Protein AF-A0A357CCL5-F1 (afdb_monomer)

Structure (mmCIF, N/CA/C/O backbone):
data_AF-A0A357CCL5-F1
#
_entry.id   AF-A0A357CCL5-F1
#
loop_
_atom_site.group_PDB
_atom_site.id
_atom_site.type_symbol
_atom_site.label_atom_id
_atom_site.label_alt_id
_atom_site.label_comp_id
_atom_site.label_asym_id
_atom_site.label_entity_id
_atom_site.label_seq_id
_atom_site.pdbx_PDB_ins_code
_atom_site.Cartn_x
_atom_site.Cartn_y
_atom_site.Cartn_z
_atom_site.occupancy
_atom_site.B_iso_or_equiv
_atom_site.auth_seq_id
_atom_site.auth_comp_id
_atom_site.auth_asym_id
_atom_site.auth_atom_id
_atom_site.pdbx_PDB_model_num
ATOM 1 N N . MET A 1 1 ? 14.378 4.024 22.722 1.00 81.19 1 MET A N 1
ATOM 2 C CA . MET A 1 1 ? 13.312 3.263 22.035 1.00 81.19 1 MET A CA 1
ATOM 3 C C . MET A 1 1 ? 13.095 3.840 20.636 1.00 81.19 1 MET A C 1
ATOM 5 O O . MET A 1 1 ? 11.981 4.202 20.284 1.00 81.19 1 MET A O 1
ATOM 9 N N . LYS A 1 2 ? 14.186 3.966 19.875 1.00 92.38 2 LYS A N 1
ATOM 10 C CA . LYS A 1 2 ? 14.180 4.377 18.473 1.00 92.38 2 LYS A CA 1
ATOM 11 C C . LYS A 1 2 ? 14.764 3.232 17.658 1.00 92.38 2 LYS A C 1
ATOM 13 O O . LYS A 1 2 ? 15.568 2.465 18.205 1.00 92.38 2 LYS A O 1
ATOM 18 N N . TRP A 1 3 ? 14.379 3.139 16.394 1.00 96.81 3 TRP A N 1
ATOM 19 C CA . TRP A 1 3 ? 15.048 2.249 15.458 1.00 96.81 3 TRP A CA 1
ATOM 20 C C . TRP A 1 3 ? 16.512 2.668 15.233 1.00 96.81 3 TRP A C 1
ATOM 22 O O . TRP A 1 3 ? 16.935 3.747 15.652 1.00 96.81 3 TRP A O 1
ATOM 32 N N . GLN A 1 4 ? 17.296 1.814 14.583 1.00 96.56 4 GLN A N 1
ATOM 33 C CA . GLN A 1 4 ? 18.710 2.045 14.274 1.00 96.56 4 GLN A CA 1
ATOM 34 C C . GLN A 1 4 ? 18.916 2.105 12.756 1.00 96.56 4 GLN A C 1
ATOM 36 O O . GLN A 1 4 ? 19.396 1.152 12.137 1.00 96.56 4 GLN A O 1
ATOM 41 N N . LEU A 1 5 ? 18.540 3.229 12.138 1.00 96.75 5 LEU A N 1
ATOM 42 C CA . LEU A 1 5 ? 18.686 3.435 10.687 1.00 96.75 5 LEU A CA 1
ATOM 43 C C . LEU A 1 5 ? 20.150 3.489 10.230 1.00 96.75 5 LEU A C 1
ATOM 45 O O . LEU A 1 5 ? 20.427 3.411 9.033 1.00 96.75 5 LEU A O 1
ATOM 49 N N . GLU A 1 6 ? 21.098 3.548 11.167 1.00 95.62 6 GLU A N 1
ATOM 50 C CA . GLU A 1 6 ? 22.531 3.402 10.918 1.00 95.62 6 GLU A CA 1
ATOM 51 C C . GLU A 1 6 ? 22.876 2.052 10.266 1.00 95.62 6 GLU A C 1
ATOM 53 O O . GLU A 1 6 ? 23.903 1.932 9.596 1.00 95.62 6 GLU A O 1
ATOM 58 N N . GLN A 1 7 ? 21.994 1.052 10.400 1.00 94.38 7 GLN A N 1
ATOM 59 C CA . GLN A 1 7 ? 22.101 -0.227 9.696 1.00 94.38 7 GLN A CA 1
ATOM 60 C C . GLN A 1 7 ? 21.894 -0.088 8.171 1.00 94.38 7 GLN A C 1
ATOM 62 O O . GLN A 1 7 ? 22.372 -0.937 7.418 1.00 94.38 7 GLN A O 1
ATOM 67 N N . LEU A 1 8 ? 21.235 0.981 7.694 1.00 95.00 8 LEU A N 1
ATOM 68 C CA . LEU A 1 8 ? 21.168 1.333 6.267 1.00 95.00 8 LEU A CA 1
ATOM 69 C C . LEU A 1 8 ? 22.352 2.209 5.853 1.00 95.00 8 LEU A C 1
ATOM 71 O O . LEU A 1 8 ? 23.031 1.891 4.879 1.00 95.00 8 LEU A O 1
ATOM 75 N N . TYR A 1 9 ? 22.628 3.287 6.586 1.00 97.19 9 TYR A N 1
ATOM 76 C CA . TYR A 1 9 ? 23.809 4.122 6.366 1.00 97.19 9 TYR A CA 1
ATOM 77 C C . TYR A 1 9 ? 24.374 4.588 7.697 1.00 97.19 9 TYR A C 1
ATOM 79 O O . TYR A 1 9 ? 23.695 5.273 8.453 1.00 97.19 9 TYR A O 1
ATOM 87 N N . ALA A 1 10 ? 25.652 4.296 7.945 1.00 96.94 10 ALA A N 1
ATOM 88 C CA . ALA A 1 10 ? 26.319 4.660 9.196 1.00 96.94 10 ALA A CA 1
ATOM 89 C C . ALA A 1 10 ? 26.365 6.180 9.457 1.00 96.94 10 ALA A C 1
ATOM 91 O O . ALA A 1 10 ? 26.599 6.604 10.585 1.00 96.94 10 ALA A O 1
ATOM 92 N N . SER A 1 11 ? 26.196 7.004 8.417 1.00 97.75 11 SER A N 1
ATOM 93 C CA . SER A 1 11 ? 26.106 8.462 8.514 1.00 97.75 11 SER A CA 1
ATOM 94 C C . SER A 1 11 ? 25.487 9.063 7.253 1.00 97.75 11 SER A C 1
ATOM 96 O O . SER A 1 11 ? 25.498 8.438 6.190 1.00 97.75 11 SER A O 1
ATOM 98 N N . ASP A 1 12 ? 25.064 10.323 7.337 1.00 98.19 12 ASP A N 1
ATOM 99 C CA . ASP A 1 12 ? 24.604 11.093 6.177 1.00 98.19 12 ASP A CA 1
ATOM 100 C C . ASP A 1 12 ? 25.699 11.266 5.111 1.00 98.19 12 ASP A C 1
ATOM 102 O O . ASP A 1 12 ? 25.398 11.328 3.925 1.00 98.19 12 A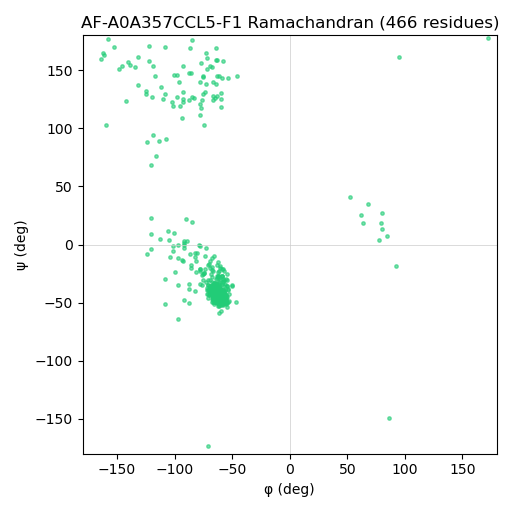SP A O 1
ATOM 106 N N . ASN A 1 13 ? 26.982 11.248 5.495 1.00 98.31 13 ASN A N 1
ATOM 107 C CA . ASN A 1 13 ? 28.089 11.249 4.532 1.00 98.31 13 ASN A CA 1
ATOM 108 C C . ASN A 1 13 ? 28.144 9.947 3.716 1.00 98.31 13 ASN A C 1
ATOM 110 O O . ASN A 1 13 ? 28.457 9.975 2.528 1.00 98.31 13 ASN A O 1
ATOM 114 N N . ALA A 1 14 ? 27.837 8.803 4.340 1.00 98.38 14 ALA A N 1
ATOM 115 C CA . ALA A 1 14 ? 27.745 7.528 3.627 1.00 98.38 14 ALA A CA 1
ATOM 116 C C . ALA A 1 14 ? 26.536 7.513 2.680 1.00 98.38 14 ALA A C 1
ATOM 118 O O . ALA A 1 14 ? 26.639 7.017 1.559 1.00 98.38 14 ALA A O 1
ATOM 119 N N . TRP A 1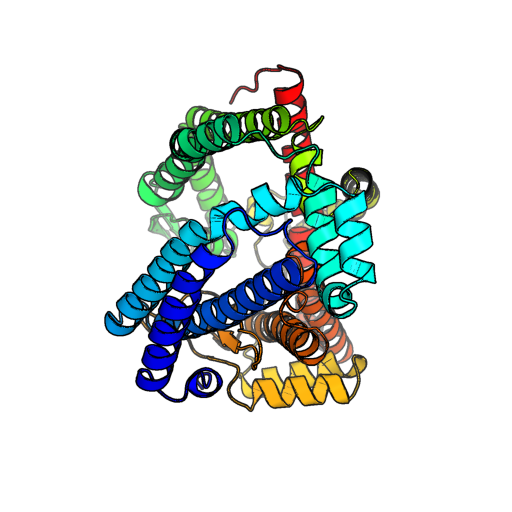 15 ? 25.420 8.110 3.108 1.00 98.56 15 TRP A N 1
ATOM 120 C CA . TRP A 1 15 ? 24.255 8.324 2.253 1.00 98.56 15 TRP A CA 1
ATOM 121 C C . TRP A 1 15 ? 24.585 9.225 1.052 1.00 98.56 15 TRP A C 1
ATOM 123 O O . TRP A 1 15 ? 24.255 8.881 -0.079 1.00 98.56 15 TRP A O 1
ATOM 133 N N . GLU A 1 16 ? 25.297 10.334 1.269 1.00 98.62 16 GLU A N 1
ATOM 134 C CA . GLU A 1 16 ? 25.680 11.297 0.226 1.00 98.62 16 GLU A CA 1
ATOM 135 C C . GLU A 1 16 ? 26.608 10.670 -0.828 1.00 98.62 16 GLU A C 1
ATOM 137 O O . GLU A 1 16 ? 26.476 10.923 -2.031 1.00 98.62 16 GLU A O 1
ATOM 142 N N . ALA A 1 17 ? 27.525 9.806 -0.382 1.00 98.50 17 ALA A N 1
ATOM 143 C CA . ALA A 1 17 ? 28.398 9.044 -1.264 1.00 98.50 17 ALA A CA 1
ATOM 144 C C . ALA A 1 17 ? 27.601 8.079 -2.160 1.00 98.50 17 ALA A C 1
ATOM 146 O O . ALA A 1 17 ? 27.825 8.047 -3.371 1.00 98.50 17 ALA A O 1
ATOM 147 N N . GLU A 1 18 ? 26.641 7.334 -1.598 1.00 98.38 18 GLU A N 1
ATOM 148 C CA . GLU A 1 18 ? 25.781 6.442 -2.387 1.00 98.38 18 GLU A CA 1
ATOM 149 C C . GLU A 1 18 ? 24.862 7.235 -3.328 1.00 98.38 18 GLU A C 1
ATOM 151 O O . GLU A 1 18 ? 24.752 6.887 -4.500 1.00 98.38 18 GLU A O 1
ATOM 156 N N . PHE A 1 19 ? 24.264 8.337 -2.863 1.00 98.69 19 PHE A N 1
ATOM 157 C CA . PHE A 1 19 ? 23.451 9.236 -3.688 1.00 98.69 19 PHE A CA 1
ATOM 158 C C . PHE A 1 19 ? 24.214 9.681 -4.945 1.00 98.69 19 PHE A C 1
ATOM 160 O O . PHE A 1 19 ? 23.706 9.576 -6.065 1.00 98.69 19 PHE A O 1
ATOM 167 N N . SER A 1 20 ? 25.460 10.129 -4.767 1.00 98.44 20 SER A N 1
ATOM 168 C CA . SER A 1 20 ? 26.322 10.572 -5.867 1.00 98.44 20 SER A CA 1
ATOM 169 C C . SER A 1 20 ? 26.676 9.419 -6.811 1.00 98.44 20 SER A C 1
ATOM 171 O O . SER A 1 20 ? 26.553 9.559 -8.028 1.00 98.44 20 SER A O 1
ATOM 173 N N . ALA A 1 21 ? 27.031 8.251 -6.267 1.00 98.19 21 ALA A N 1
ATOM 174 C CA . ALA A 1 21 ? 27.351 7.067 -7.062 1.00 98.19 21 ALA A CA 1
ATOM 175 C C . ALA A 1 21 ? 26.156 6.585 -7.903 1.00 98.19 21 ALA A C 1
ATOM 177 O O . ALA A 1 21 ? 26.304 6.263 -9.082 1.00 98.19 21 ALA A O 1
ATOM 178 N N . VAL A 1 22 ? 24.953 6.574 -7.327 1.00 97.94 22 VAL A N 1
ATOM 179 C CA . VAL A 1 22 ? 23.723 6.182 -8.028 1.00 97.94 22 VAL A CA 1
ATOM 180 C C . VAL A 1 22 ? 23.393 7.156 -9.150 1.00 97.94 22 VAL A C 1
ATOM 182 O O . VAL A 1 22 ? 22.998 6.727 -10.234 1.00 97.94 22 VAL A O 1
ATOM 185 N N . LYS A 1 23 ? 23.617 8.456 -8.938 1.00 97.69 23 LYS A N 1
ATOM 186 C CA . LYS A 1 23 ? 23.469 9.462 -9.992 1.00 97.69 23 LYS A CA 1
ATOM 187 C C . LYS A 1 23 ? 24.396 9.192 -11.179 1.00 97.69 23 LYS A C 1
ATOM 189 O O . LYS A 1 23 ? 23.950 9.197 -12.327 1.00 97.69 23 LYS A O 1
ATOM 194 N N . GLU A 1 24 ? 25.663 8.882 -10.920 1.00 97.12 24 GLU A N 1
ATOM 195 C CA . GLU A 1 24 ? 26.618 8.507 -11.969 1.00 97.12 24 GLU A CA 1
ATOM 196 C C . GLU A 1 24 ? 26.232 7.198 -12.675 1.00 97.12 24 GLU A C 1
ATOM 198 O O . GLU A 1 24 ? 26.360 7.082 -13.897 1.00 97.12 24 GLU A O 1
ATOM 203 N N . MET A 1 25 ? 25.716 6.211 -11.933 1.00 96.56 25 MET A N 1
ATOM 204 C CA . MET A 1 25 ? 25.176 4.978 -12.513 1.00 96.56 25 MET A CA 1
ATOM 205 C C . MET A 1 25 ? 23.987 5.261 -13.437 1.00 96.56 25 MET A C 1
ATOM 207 O O . MET A 1 25 ? 23.950 4.731 -14.547 1.00 96.56 25 MET A O 1
ATOM 211 N N . GLY A 1 26 ? 23.066 6.135 -13.023 1.00 94.81 26 GLY A N 1
ATOM 212 C CA . GLY A 1 26 ? 21.937 6.590 -13.834 1.00 94.81 26 GLY A CA 1
ATOM 213 C C . GLY A 1 26 ? 22.376 7.182 -15.171 1.00 94.81 26 GLY A C 1
ATOM 214 O O . GLY A 1 26 ? 21.862 6.799 -16.220 1.00 94.81 26 GLY A O 1
ATOM 215 N N . ALA A 1 27 ? 23.416 8.021 -15.173 1.00 94.75 27 ALA A N 1
ATOM 216 C CA . ALA A 1 27 ? 23.969 8.587 -16.406 1.00 94.75 27 ALA A CA 1
ATOM 217 C C . ALA A 1 27 ? 24.513 7.516 -17.376 1.00 94.75 27 ALA A C 1
ATOM 219 O O . ALA A 1 27 ? 24.487 7.696 -18.596 1.00 94.75 27 ALA A O 1
ATOM 220 N N . ARG A 1 28 ? 24.977 6.366 -16.865 1.00 95.62 28 ARG A N 1
ATOM 221 C CA . ARG A 1 28 ? 25.447 5.248 -17.703 1.00 95.62 28 ARG A CA 1
ATOM 222 C C . ARG A 1 28 ? 24.314 4.533 -18.432 1.00 95.62 28 ARG A C 1
ATOM 224 O O . ARG A 1 28 ? 24.611 3.854 -19.414 1.00 95.62 28 ARG A O 1
ATOM 231 N N . MET A 1 29 ? 23.056 4.696 -18.012 1.00 93.19 29 MET A N 1
ATOM 232 C CA . MET A 1 29 ? 21.913 4.080 -18.692 1.00 93.19 29 MET A CA 1
ATOM 233 C C . MET A 1 29 ? 21.825 4.526 -20.152 1.00 93.19 29 MET A C 1
ATOM 235 O O . MET A 1 29 ? 21.522 3.702 -21.001 1.00 93.19 29 MET A O 1
ATOM 239 N N . ALA A 1 30 ? 22.193 5.765 -20.492 1.00 93.06 30 ALA A N 1
ATOM 240 C CA . ALA A 1 30 ? 22.163 6.252 -21.876 1.00 93.06 30 ALA A CA 1
ATOM 241 C C . ALA A 1 30 ? 23.002 5.402 -22.859 1.00 93.06 30 ALA A C 1
ATOM 243 O O . ALA A 1 30 ? 22.730 5.389 -24.055 1.00 93.06 30 ALA A O 1
ATOM 244 N N . LYS A 1 31 ? 24.001 4.646 -22.374 1.00 95.19 31 LYS A N 1
ATOM 245 C CA . LYS A 1 31 ? 24.875 3.804 -23.213 1.00 95.19 31 LYS A CA 1
ATOM 246 C C . LYS A 1 31 ? 24.183 2.576 -23.815 1.00 95.19 31 LYS A C 1
ATOM 248 O O . LYS A 1 31 ? 24.751 1.983 -24.733 1.00 95.19 31 LYS A O 1
ATOM 253 N N . PHE A 1 32 ? 23.026 2.179 -23.283 1.00 96.94 32 PHE A N 1
ATOM 254 C CA . PHE A 1 32 ? 22.261 1.016 -23.748 1.00 96.94 32 PHE A CA 1
ATOM 255 C C . PHE A 1 32 ? 21.069 1.394 -24.640 1.00 96.94 32 PHE A C 1
ATOM 257 O O . PHE A 1 32 ? 20.440 0.506 -25.209 1.00 96.94 32 PHE A O 1
ATOM 264 N N . GLN A 1 33 ? 20.784 2.691 -24.800 1.00 95.62 33 GLN A N 1
ATOM 265 C CA . GLN A 1 33 ? 19.669 3.168 -25.613 1.00 95.62 33 GLN A CA 1
ATOM 266 C C . GLN A 1 33 ? 19.869 2.822 -27.090 1.00 95.62 33 GLN A C 1
ATOM 268 O O . GLN A 1 33 ? 20.900 3.142 -27.679 1.00 95.62 33 GLN A O 1
ATOM 273 N N . GLY A 1 34 ? 18.873 2.167 -27.679 1.00 96.81 34 GLY A N 1
ATOM 274 C CA . GLY A 1 34 ? 18.868 1.635 -29.038 1.00 96.81 34 GLY A CA 1
ATOM 275 C C . GLY A 1 34 ? 19.644 0.329 -29.204 1.00 96.81 34 GLY A C 1
ATOM 276 O O . GLY A 1 34 ? 19.777 -0.147 -30.329 1.00 96.81 34 GLY A O 1
ATOM 277 N N . ARG A 1 35 ? 20.184 -0.241 -28.118 1.00 97.75 35 ARG A N 1
ATOM 278 C CA . ARG A 1 35 ? 21.186 -1.320 -28.177 1.00 97.75 35 ARG A CA 1
ATOM 279 C C . ARG A 1 35 ? 20.754 -2.610 -27.488 1.00 97.75 35 ARG A C 1
ATOM 281 O O . ARG A 1 35 ? 21.467 -3.607 -27.572 1.00 97.75 35 ARG A O 1
ATOM 288 N N . LEU A 1 36 ? 19.582 -2.633 -26.846 1.00 97.44 36 LEU A N 1
ATOM 289 C CA . LEU A 1 36 ? 19.110 -3.810 -26.103 1.00 97.44 36 LEU A CA 1
ATOM 290 C C . LEU A 1 36 ? 18.989 -5.075 -26.968 1.00 97.44 36 LEU A C 1
ATOM 292 O O . LEU A 1 36 ? 19.135 -6.176 -26.451 1.00 97.44 36 LEU A O 1
ATOM 296 N N . ALA A 1 37 ? 18.757 -4.930 -28.274 1.00 97.12 37 ALA A N 1
ATOM 297 C CA . ALA A 1 37 ? 18.644 -6.044 -29.216 1.00 97.12 37 ALA A CA 1
ATOM 298 C C . ALA A 1 37 ? 19.974 -6.443 -29.894 1.00 97.12 37 ALA A C 1
ATOM 300 O O . ALA A 1 37 ? 19.972 -7.367 -30.707 1.00 97.12 37 ALA A O 1
ATOM 301 N N . GLU A 1 38 ? 21.097 -5.768 -29.608 1.00 97.00 38 GLU A N 1
ATOM 302 C CA . GLU A 1 38 ? 22.382 -6.027 -30.283 1.00 97.00 38 GLU A CA 1
ATOM 303 C C . GLU A 1 38 ? 22.950 -7.415 -29.960 1.00 97.00 38 GLU A C 1
ATOM 305 O O . GLU A 1 38 ? 23.450 -8.104 -30.848 1.00 97.00 38 GLU A O 1
ATOM 310 N N . SER A 1 39 ? 22.902 -7.824 -28.689 1.00 98.06 39 SER A N 1
ATOM 311 C CA . SER A 1 39 ? 23.433 -9.107 -28.215 1.00 98.06 39 SER A CA 1
ATOM 312 C C . SER A 1 39 ? 22.890 -9.472 -26.832 1.00 98.06 39 SER A C 1
ATOM 314 O O . SER A 1 39 ? 22.482 -8.592 -26.068 1.00 98.06 39 SER A O 1
ATOM 316 N N . ALA A 1 40 ? 22.961 -10.761 -26.482 1.00 98.06 40 ALA A N 1
ATOM 317 C CA . ALA A 1 40 ? 22.575 -11.258 -25.163 1.00 98.06 40 ALA A CA 1
ATOM 318 C C . ALA A 1 40 ? 23.376 -10.594 -24.025 1.00 98.06 40 ALA A C 1
ATOM 320 O O . ALA A 1 40 ? 22.799 -10.217 -23.007 1.00 98.06 40 ALA A O 1
ATOM 321 N N . ASP A 1 41 ? 24.682 -10.376 -24.226 1.00 98.31 41 ASP A N 1
ATOM 322 C CA . ASP A 1 41 ? 25.560 -9.703 -23.257 1.00 98.31 41 ASP A CA 1
ATOM 323 C C . ASP A 1 41 ? 25.158 -8.236 -23.035 1.00 98.31 41 ASP A C 1
ATOM 325 O O . ASP A 1 41 ? 25.024 -7.792 -21.896 1.00 98.31 41 ASP A O 1
ATOM 329 N N . THR A 1 42 ? 24.883 -7.486 -24.109 1.00 98.19 42 THR A N 1
ATOM 330 C CA . THR A 1 42 ? 24.445 -6.083 -23.986 1.00 98.19 42 THR A CA 1
ATOM 331 C C . THR A 1 42 ? 23.115 -5.980 -23.240 1.00 98.19 42 THR A C 1
ATOM 333 O O . THR A 1 42 ? 22.965 -5.128 -22.361 1.00 98.19 42 THR A O 1
ATOM 336 N N . PHE A 1 43 ? 22.171 -6.875 -23.540 1.00 98.25 43 PHE A N 1
ATOM 337 C CA . PHE A 1 43 ? 20.891 -6.938 -22.842 1.00 98.25 43 PHE A CA 1
ATOM 338 C C . PHE A 1 43 ? 21.062 -7.294 -21.358 1.00 98.25 43 PHE A C 1
ATOM 340 O O . PHE A 1 43 ? 20.520 -6.611 -20.489 1.00 98.25 43 PHE A O 1
ATOM 347 N N . TYR A 1 44 ? 21.880 -8.303 -21.051 1.00 98.50 44 TYR A N 1
ATOM 348 C CA . TYR A 1 44 ? 22.194 -8.703 -19.680 1.00 98.50 44 TYR A CA 1
ATOM 349 C C . TYR A 1 44 ? 22.832 -7.569 -18.872 1.00 98.50 44 TYR A C 1
ATOM 351 O O . TYR A 1 44 ? 22.388 -7.276 -17.762 1.00 98.50 44 TYR A O 1
ATOM 359 N N . GLN A 1 45 ? 23.823 -6.873 -19.433 1.00 98.31 45 GLN A N 1
ATOM 360 C CA . GLN A 1 45 ? 24.468 -5.742 -18.765 1.00 98.31 45 GLN A CA 1
ATOM 361 C C . GLN A 1 45 ? 23.491 -4.591 -18.482 1.00 98.31 45 GLN A C 1
ATOM 363 O O . GLN A 1 45 ? 23.599 -3.950 -17.433 1.00 98.31 45 GLN A O 1
ATOM 368 N N . ALA A 1 46 ? 22.523 -4.348 -19.372 1.00 97.94 46 ALA A N 1
ATOM 369 C CA . ALA A 1 46 ? 21.467 -3.366 -19.139 1.00 97.94 46 ALA A CA 1
ATOM 370 C C . ALA A 1 46 ? 20.554 -3.776 -17.969 1.00 97.94 46 ALA A C 1
ATOM 372 O O . ALA A 1 46 ? 20.272 -2.943 -17.105 1.00 97.94 46 ALA A O 1
ATOM 373 N N . MET A 1 47 ? 20.144 -5.051 -17.901 1.00 97.88 47 MET A N 1
ATOM 374 C CA . MET A 1 47 ? 19.316 -5.576 -16.803 1.00 97.88 47 MET A CA 1
ATOM 375 C C . MET A 1 47 ? 20.042 -5.497 -15.459 1.00 97.88 47 MET A C 1
ATOM 377 O O . MET A 1 47 ? 19.482 -4.983 -14.495 1.00 97.88 47 MET A O 1
ATOM 381 N N . VAL A 1 48 ? 21.315 -5.897 -15.406 1.00 98.12 48 VAL A N 1
ATOM 382 C CA . VAL A 1 48 ? 22.138 -5.803 -14.188 1.00 98.12 48 VAL A CA 1
ATOM 383 C C . VAL A 1 48 ? 22.297 -4.354 -13.727 1.00 98.12 48 VAL A C 1
ATOM 385 O O . VAL A 1 48 ? 22.181 -4.065 -12.534 1.00 98.12 48 VAL A O 1
ATOM 388 N N . LEU A 1 49 ? 22.553 -3.420 -14.652 1.00 98.00 49 LEU A N 1
ATOM 389 C CA . LEU A 1 49 ? 22.672 -2.005 -14.299 1.00 98.00 49 LEU A CA 1
ATOM 390 C C . LEU A 1 49 ? 21.344 -1.457 -13.761 1.00 98.00 49 LEU A C 1
ATOM 392 O O . LEU A 1 49 ? 21.347 -0.768 -12.743 1.00 98.00 49 LEU A O 1
ATOM 396 N N . GLN A 1 50 ? 20.225 -1.768 -14.420 1.00 97.19 50 GLN A N 1
ATOM 397 C CA . GLN A 1 50 ? 18.899 -1.337 -13.983 1.00 97.19 50 GLN A CA 1
ATOM 398 C C . GLN A 1 50 ? 18.559 -1.881 -12.591 1.00 97.19 50 GLN A C 1
ATOM 400 O O . GLN A 1 50 ? 18.089 -1.127 -11.739 1.00 97.19 50 GLN A O 1
ATOM 405 N N . ASP A 1 51 ? 18.816 -3.166 -12.355 1.00 97.62 51 ASP A N 1
ATOM 406 C CA . ASP A 1 51 ? 18.567 -3.841 -11.083 1.00 97.62 51 ASP A CA 1
ATOM 407 C C . ASP A 1 51 ? 19.392 -3.209 -9.949 1.00 97.62 51 ASP A C 1
ATOM 409 O O . ASP A 1 51 ? 18.846 -2.802 -8.924 1.00 97.62 51 ASP A O 1
ATOM 413 N N . SER A 1 52 ? 20.689 -2.980 -10.188 1.00 97.75 52 SER A N 1
ATOM 414 C CA . SER A 1 52 ? 21.586 -2.343 -9.216 1.00 97.75 52 SER A CA 1
ATOM 415 C C . SER A 1 52 ? 21.218 -0.884 -8.916 1.00 97.75 52 SER A C 1
ATOM 417 O O . SER A 1 52 ? 21.303 -0.443 -7.770 1.00 97.75 52 SER A O 1
ATOM 419 N N . ILE A 1 53 ? 20.789 -0.122 -9.926 1.00 97.81 53 ILE A N 1
ATOM 420 C CA . ILE A 1 53 ? 20.302 1.249 -9.737 1.00 97.81 53 ILE A CA 1
ATOM 421 C C . ILE A 1 53 ? 19.041 1.254 -8.872 1.00 97.81 53 ILE A C 1
ATOM 423 O O . ILE A 1 53 ? 18.953 2.052 -7.940 1.00 97.81 53 ILE A O 1
ATOM 427 N N . ARG A 1 54 ? 18.076 0.371 -9.161 1.00 96.69 54 ARG A N 1
ATOM 428 C CA . ARG A 1 54 ? 16.820 0.271 -8.403 1.00 96.69 54 ARG A CA 1
ATOM 429 C C . ARG A 1 54 ? 17.073 -0.091 -6.940 1.00 96.69 54 ARG A C 1
ATOM 431 O O . ARG A 1 54 ? 16.513 0.572 -6.070 1.00 96.69 54 ARG A O 1
ATOM 438 N N . GLU A 1 55 ? 17.960 -1.051 -6.685 1.00 97.50 55 GLU A N 1
ATOM 439 C CA . GLU A 1 55 ? 18.366 -1.455 -5.332 1.00 97.50 55 GLU A CA 1
ATOM 440 C C . GLU A 1 55 ? 18.869 -0.255 -4.524 1.00 97.50 55 GLU A C 1
ATOM 442 O O . GLU A 1 55 ? 18.370 0.066 -3.441 1.00 97.50 55 GLU A O 1
ATOM 447 N N . LYS A 1 56 ? 19.841 0.463 -5.085 1.00 97.81 56 LYS A N 1
ATOM 448 C CA . LYS A 1 56 ? 20.495 1.571 -4.392 1.00 97.81 56 LYS A CA 1
ATOM 449 C C . LYS A 1 56 ? 19.587 2.789 -4.258 1.00 97.81 56 LYS A C 1
ATOM 451 O O . LYS A 1 56 ? 19.596 3.432 -3.211 1.00 97.81 56 LYS A O 1
ATOM 456 N N . LEU A 1 57 ? 18.768 3.087 -5.270 1.00 96.81 57 LEU A N 1
ATOM 457 C CA . LEU A 1 57 ? 17.760 4.148 -5.195 1.00 96.81 57 LEU A CA 1
ATOM 458 C C . LEU A 1 57 ? 16.756 3.898 -4.072 1.00 96.81 57 LEU A C 1
ATOM 460 O O . LEU A 1 57 ? 16.484 4.811 -3.290 1.00 96.81 57 LEU A O 1
ATOM 464 N N . ALA A 1 58 ? 16.235 2.671 -3.969 1.00 96.44 58 ALA A N 1
ATOM 465 C CA . ALA A 1 58 ? 15.305 2.303 -2.909 1.00 96.44 58 ALA A CA 1
ATOM 466 C C . ALA A 1 58 ? 15.936 2.520 -1.528 1.00 96.44 58 ALA A C 1
ATOM 468 O O . ALA A 1 58 ? 15.298 3.086 -0.639 1.00 96.44 58 ALA A O 1
ATOM 469 N N . ARG A 1 59 ? 17.212 2.154 -1.357 1.00 97.44 59 ARG A N 1
ATOM 470 C CA . ARG A 1 59 ? 17.959 2.349 -0.107 1.00 97.44 59 ARG A CA 1
ATOM 471 C C . ARG A 1 59 ? 18.197 3.823 0.229 1.00 97.44 59 ARG A C 1
ATOM 473 O O . ARG A 1 59 ? 17.913 4.234 1.356 1.00 97.44 59 ARG A O 1
ATOM 480 N N . VAL A 1 60 ? 18.651 4.622 -0.741 1.00 98.25 60 VAL A N 1
ATOM 481 C CA . VAL A 1 60 ? 18.847 6.078 -0.605 1.00 98.25 60 VAL A CA 1
ATOM 482 C C . VAL A 1 60 ? 17.544 6.752 -0.174 1.00 98.25 60 VAL A C 1
ATOM 484 O O . VAL A 1 60 ? 17.533 7.524 0.787 1.00 98.25 60 VAL A O 1
ATOM 487 N N . PHE A 1 61 ? 16.431 6.434 -0.835 1.00 98.25 61 PHE A N 1
ATOM 488 C CA . PHE A 1 61 ? 15.134 7.013 -0.497 1.00 98.25 61 PHE A CA 1
ATOM 489 C C . PHE A 1 61 ? 14.631 6.561 0.876 1.00 98.25 61 PHE A C 1
ATOM 491 O O . PHE A 1 61 ? 14.231 7.398 1.682 1.00 98.25 61 PHE A O 1
ATOM 498 N N . THR A 1 62 ? 14.702 5.259 1.167 1.00 97.88 62 THR A N 1
ATOM 499 C CA . THR A 1 62 ? 14.195 4.678 2.421 1.00 97.88 62 THR A CA 1
ATOM 500 C C . THR A 1 62 ? 14.867 5.302 3.640 1.00 97.88 62 THR A C 1
ATOM 502 O O . THR A 1 62 ? 14.171 5.731 4.555 1.00 97.88 62 THR A O 1
ATOM 505 N N . TYR A 1 63 ? 16.198 5.447 3.636 1.00 98.38 63 TYR A N 1
ATOM 506 C CA . TYR A 1 63 ? 16.906 6.094 4.746 1.00 98.38 63 TYR A CA 1
ATOM 507 C C . TYR A 1 63 ? 16.437 7.536 4.974 1.00 98.38 63 TYR A C 1
ATOM 509 O O . TYR A 1 63 ? 16.073 7.895 6.093 1.00 98.38 63 TYR A O 1
ATOM 517 N N . ALA A 1 64 ? 16.413 8.355 3.917 1.00 98.19 64 ALA A N 1
ATOM 518 C CA . ALA A 1 64 ? 16.041 9.763 4.027 1.00 98.19 64 ALA A CA 1
ATOM 519 C C . ALA A 1 64 ? 14.582 9.929 4.483 1.00 98.19 64 ALA A C 1
ATOM 521 O O . ALA A 1 64 ? 14.303 10.708 5.397 1.00 98.19 64 ALA A O 1
ATOM 522 N N . LYS A 1 65 ? 13.668 9.141 3.899 1.00 97.88 65 LYS A N 1
ATOM 523 C CA . LYS A 1 65 ? 12.243 9.164 4.231 1.00 97.88 65 LYS A CA 1
ATOM 524 C C . LYS A 1 65 ? 11.995 8.753 5.678 1.00 97.88 65 LYS A C 1
ATOM 526 O O . LYS A 1 65 ? 11.286 9.458 6.386 1.00 97.88 65 LYS A O 1
ATOM 531 N N . MET A 1 66 ? 12.606 7.664 6.134 1.00 97.88 66 MET A N 1
ATOM 532 C CA . MET A 1 66 ? 12.428 7.196 7.507 1.00 97.88 66 MET A CA 1
ATOM 533 C C . MET A 1 66 ? 13.030 8.162 8.528 1.00 97.88 66 MET A C 1
ATOM 535 O O . MET A 1 66 ? 12.405 8.436 9.546 1.00 97.88 66 MET A O 1
ATOM 539 N N . ARG A 1 67 ? 14.190 8.764 8.240 1.00 98.00 67 ARG A N 1
ATOM 540 C CA . ARG A 1 67 ? 14.743 9.837 9.080 1.00 98.00 67 ARG A CA 1
ATOM 541 C C . ARG A 1 67 ? 13.814 11.046 9.171 1.00 98.00 67 ARG A C 1
ATOM 543 O O . ARG A 1 67 ? 13.659 11.607 10.252 1.00 98.00 67 ARG A O 1
ATOM 550 N N . LYS A 1 68 ? 13.174 11.429 8.062 1.00 97.81 68 LYS A N 1
ATOM 551 C CA . LYS A 1 68 ? 12.135 12.467 8.050 1.00 97.81 68 LYS A CA 1
ATOM 552 C C . LYS A 1 68 ? 10.916 12.052 8.881 1.00 97.81 68 LYS A C 1
ATOM 554 O O . LYS A 1 68 ? 10.343 12.894 9.555 1.00 97.81 68 LYS A O 1
ATOM 559 N N . ASP A 1 69 ? 10.525 10.781 8.867 1.00 98.06 69 ASP A N 1
ATOM 560 C CA . ASP A 1 69 ? 9.369 10.301 9.636 1.00 98.06 69 ASP A CA 1
ATOM 561 C C . ASP A 1 69 ? 9.586 10.314 11.155 1.00 98.06 69 ASP A C 1
ATOM 563 O O . ASP A 1 69 ? 8.603 10.348 11.899 1.00 98.06 69 ASP A O 1
ATOM 567 N N . GLU A 1 70 ? 10.840 10.342 11.625 1.00 97.44 70 GLU A N 1
ATOM 568 C CA . GLU A 1 70 ? 11.150 10.568 13.043 1.00 97.44 70 GLU A CA 1
ATOM 569 C C . GLU A 1 70 ? 10.725 11.969 13.516 1.00 97.44 70 GLU A C 1
ATOM 571 O O . GLU A 1 70 ? 10.342 12.115 14.675 1.00 97.44 70 GLU A O 1
ATOM 576 N N . ASP A 1 71 ? 10.820 12.974 12.635 1.00 97.31 71 ASP A N 1
ATOM 577 C CA . ASP A 1 71 ? 10.386 14.360 12.845 1.00 97.31 71 ASP A CA 1
ATOM 578 C C . ASP A 1 71 ? 10.194 15.077 11.493 1.00 97.31 71 ASP A C 1
ATOM 580 O O . ASP A 1 71 ? 11.146 15.539 10.852 1.00 97.31 71 ASP A O 1
ATOM 584 N N . ASN A 1 72 ? 8.936 15.223 11.075 1.00 96.38 72 ASN A N 1
ATOM 585 C CA . ASN A 1 72 ? 8.565 15.855 9.815 1.00 96.38 72 ASN A CA 1
ATOM 586 C C . ASN A 1 72 ? 8.860 17.357 9.775 1.00 96.38 72 ASN A C 1
ATOM 588 O O . ASN A 1 72 ? 8.776 17.928 8.690 1.00 96.38 72 ASN A O 1
ATOM 592 N N . ALA A 1 73 ? 9.186 18.011 10.896 1.00 94.88 73 ALA A N 1
ATOM 593 C CA . ALA A 1 73 ? 9.602 19.414 10.927 1.00 94.88 73 ALA A CA 1
ATOM 594 C C . ALA A 1 73 ? 11.112 19.595 10.686 1.00 94.88 73 ALA A C 1
ATOM 596 O O . ALA A 1 73 ? 11.577 20.723 10.502 1.00 94.88 73 ALA A O 1
ATOM 597 N N . ASN A 1 74 ? 11.884 18.506 10.648 1.00 96.69 74 ASN A N 1
ATOM 598 C CA . ASN A 1 74 ? 13.321 18.556 10.429 1.00 96.69 74 ASN A CA 1
ATOM 599 C C . ASN A 1 74 ? 13.658 18.856 8.956 1.00 96.69 74 ASN A C 1
ATOM 601 O O . ASN A 1 74 ? 13.614 17.977 8.089 1.00 96.69 74 ASN A O 1
ATOM 605 N N . SER A 1 75 ? 14.045 20.105 8.680 1.00 97.06 75 SER A N 1
ATOM 606 C CA . SER A 1 75 ? 14.350 20.586 7.327 1.00 97.06 75 SER A CA 1
ATOM 607 C C . SER A 1 75 ? 15.497 19.836 6.645 1.00 97.06 75 SER A C 1
ATOM 609 O O . SER A 1 75 ? 15.471 19.667 5.428 1.00 97.06 75 SER A O 1
ATOM 611 N N . HIS A 1 76 ? 16.476 19.331 7.400 1.00 98.25 76 HIS A N 1
ATOM 612 C CA . HIS A 1 76 ? 17.593 18.567 6.840 1.00 98.25 76 HIS A CA 1
ATOM 613 C C . HIS A 1 76 ? 17.105 17.285 6.155 1.00 98.25 76 HIS A C 1
ATOM 615 O O . HIS A 1 76 ? 17.396 17.057 4.981 1.00 98.25 76 HIS A O 1
ATOM 621 N N . TYR A 1 77 ? 16.281 16.483 6.835 1.00 98.12 77 TYR A N 1
ATOM 622 C CA . TYR A 1 77 ? 15.764 15.235 6.262 1.00 98.12 77 TYR A CA 1
ATOM 623 C C . TYR A 1 77 ? 14.613 15.441 5.271 1.00 98.12 77 TYR A C 1
ATOM 625 O O . TYR A 1 77 ? 14.430 14.606 4.382 1.00 98.12 77 TYR A O 1
ATOM 633 N N . GLN A 1 78 ? 13.891 16.567 5.343 1.00 96.81 78 GLN A N 1
ATOM 634 C CA . GLN A 1 78 ? 13.025 17.006 4.242 1.00 96.81 78 GLN A CA 1
ATOM 635 C C . GLN A 1 78 ? 13.841 17.178 2.954 1.00 96.81 78 GLN A C 1
ATOM 637 O O . GLN A 1 78 ? 13.529 16.543 1.950 1.00 96.81 78 GLN A O 1
ATOM 642 N N . ILE A 1 79 ? 14.943 17.936 3.014 1.00 98.38 79 ILE A N 1
ATOM 643 C CA . ILE A 1 79 ? 15.823 18.177 1.864 1.00 98.38 79 ILE A CA 1
ATOM 644 C C . ILE A 1 79 ? 16.411 16.865 1.331 1.00 98.38 79 ILE A C 1
ATOM 646 O O . ILE A 1 79 ? 16.411 16.654 0.119 1.00 98.38 79 ILE A O 1
ATOM 650 N N . LEU A 1 80 ? 16.897 15.962 2.192 1.00 98.56 80 LEU A N 1
ATOM 651 C CA . LEU A 1 80 ? 17.428 14.672 1.723 1.00 98.56 80 LEU A CA 1
ATOM 652 C C . LEU A 1 80 ? 16.353 13.818 1.038 1.00 98.56 80 LEU A C 1
ATOM 654 O O . LEU A 1 80 ? 16.627 13.200 0.008 1.00 98.56 80 LEU A O 1
ATOM 658 N N . THR A 1 81 ? 15.129 13.814 1.572 1.00 98.19 81 THR A N 1
ATOM 659 C CA . THR A 1 81 ? 13.998 13.093 0.970 1.00 98.19 81 THR A CA 1
ATOM 660 C C . THR A 1 81 ? 13.648 13.675 -0.399 1.00 98.19 81 THR A C 1
ATOM 662 O O . THR A 1 81 ? 13.516 12.925 -1.365 1.00 98.19 81 THR A O 1
ATOM 665 N N . ASP A 1 82 ? 13.571 15.003 -0.513 1.00 96.94 82 ASP A N 1
ATOM 666 C CA . ASP A 1 82 ? 13.262 15.692 -1.770 1.00 96.94 82 ASP A CA 1
ATOM 667 C C . ASP A 1 82 ? 14.350 15.449 -2.824 1.00 96.94 82 ASP A C 1
ATOM 669 O O . ASP A 1 82 ? 14.055 15.188 -3.991 1.00 96.94 82 ASP A O 1
ATOM 673 N N . ARG A 1 83 ? 15.624 15.451 -2.411 1.00 98.44 83 ARG A N 1
ATOM 674 C CA . ARG A 1 83 ? 16.756 15.103 -3.279 1.00 98.44 83 ARG A CA 1
ATOM 675 C C . ARG A 1 83 ? 16.675 13.662 -3.773 1.00 98.44 83 ARG A C 1
ATOM 677 O O . ARG A 1 83 ? 16.860 13.429 -4.966 1.00 98.44 83 ARG A O 1
ATOM 684 N N . ALA A 1 84 ? 16.398 12.702 -2.889 1.00 98.19 84 ALA A N 1
ATOM 685 C CA . ALA A 1 84 ? 16.226 11.300 -3.272 1.00 98.19 84 ALA A CA 1
ATOM 686 C C . ALA A 1 84 ? 15.060 11.129 -4.256 1.00 98.19 84 ALA A C 1
ATOM 688 O O . ALA A 1 84 ? 15.197 10.436 -5.263 1.00 98.19 84 ALA A O 1
ATOM 689 N N . GLN A 1 85 ? 13.939 11.812 -4.009 1.00 95.12 85 GLN A N 1
ATOM 690 C CA . GLN A 1 85 ? 12.777 11.793 -4.892 1.00 95.12 85 GLN A CA 1
ATOM 691 C C . GLN A 1 85 ? 13.091 12.387 -6.272 1.00 95.12 85 GLN A C 1
ATOM 693 O O . GLN A 1 85 ? 12.711 11.808 -7.291 1.00 95.12 85 GLN A O 1
ATOM 698 N N . ALA A 1 86 ? 13.815 13.509 -6.320 1.00 95.56 86 ALA A N 1
ATOM 699 C CA . ALA A 1 86 ? 14.265 14.116 -7.569 1.00 95.56 86 ALA A CA 1
ATOM 700 C C . ALA A 1 86 ? 15.207 13.184 -8.347 1.00 95.56 86 ALA A C 1
ATOM 702 O O . ALA A 1 86 ? 15.065 13.048 -9.561 1.00 95.56 86 ALA A O 1
ATOM 703 N N . LEU A 1 87 ? 16.116 12.487 -7.655 1.00 97.12 87 LEU A N 1
ATOM 704 C CA . LEU A 1 87 ? 17.014 11.514 -8.277 1.00 97.12 87 LEU A CA 1
ATOM 705 C C . LEU A 1 87 ? 16.252 10.315 -8.865 1.00 97.12 87 LEU A C 1
ATOM 707 O O . LEU A 1 87 ? 16.563 9.884 -9.975 1.00 97.12 87 LEU A O 1
ATOM 711 N N . ILE A 1 88 ? 15.226 9.806 -8.169 1.00 95.88 88 ILE A N 1
ATOM 712 C CA . ILE A 1 88 ? 14.339 8.759 -8.705 1.00 95.88 88 ILE A CA 1
ATOM 713 C C . ILE A 1 88 ? 13.703 9.223 -10.021 1.00 95.88 88 ILE A C 1
ATOM 715 O O . ILE A 1 88 ? 13.683 8.460 -10.987 1.00 95.88 88 ILE A O 1
ATOM 719 N N . VAL A 1 89 ? 13.209 10.464 -10.081 1.00 88.88 89 VAL A N 1
ATOM 720 C CA . VAL A 1 89 ? 12.589 11.032 -11.291 1.00 88.88 89 VAL A CA 1
ATOM 721 C C . VAL A 1 89 ? 13.609 11.188 -12.422 1.00 88.88 89 VAL A C 1
ATOM 723 O O . VAL A 1 89 ? 13.337 10.763 -13.546 1.00 88.88 89 VAL A O 1
ATOM 726 N N . GLU A 1 90 ? 14.788 11.744 -12.132 1.00 91.94 90 GLU A N 1
ATOM 727 C CA . GLU A 1 90 ? 15.882 11.926 -13.098 1.00 91.94 90 GLU A CA 1
ATOM 728 C C . GLU A 1 90 ? 16.274 10.590 -13.750 1.00 91.94 90 GLU A C 1
ATOM 730 O O . GLU A 1 90 ? 16.284 10.462 -14.976 1.00 91.94 90 GLU A O 1
ATOM 735 N N . ILE A 1 91 ? 16.521 9.563 -12.934 1.00 94.38 91 ILE A N 1
ATOM 736 C CA . ILE A 1 91 ? 16.939 8.241 -13.408 1.00 94.38 91 ILE A CA 1
ATOM 737 C C . ILE A 1 91 ? 15.800 7.499 -14.114 1.00 94.38 91 ILE A C 1
ATOM 739 O O . ILE A 1 91 ? 16.030 6.866 -15.145 1.00 94.38 91 ILE A O 1
ATOM 743 N N . SER A 1 92 ? 14.565 7.594 -13.614 1.00 89.44 92 SER A N 1
ATOM 744 C CA . SER A 1 92 ? 13.402 6.987 -14.280 1.00 89.44 92 SER A CA 1
ATOM 745 C C . SER A 1 92 ? 13.192 7.573 -15.677 1.00 89.44 92 SER A C 1
ATOM 747 O O . SER A 1 92 ? 12.882 6.836 -16.611 1.00 89.44 92 SER A O 1
ATOM 749 N N . SER A 1 93 ? 13.424 8.880 -15.842 1.00 85.81 93 SER A N 1
ATOM 750 C CA . SER A 1 93 ? 13.398 9.545 -17.147 1.00 85.81 93 SER A CA 1
ATOM 751 C C . SER A 1 93 ? 14.505 9.021 -18.068 1.00 85.81 93 SER A C 1
ATOM 753 O O . SER A 1 93 ? 14.222 8.597 -19.192 1.00 85.81 93 SER A O 1
ATOM 755 N N . ALA A 1 94 ? 15.746 8.944 -17.574 1.00 88.75 94 ALA A N 1
ATOM 756 C CA . ALA A 1 94 ? 16.887 8.424 -18.334 1.00 88.75 94 ALA A CA 1
ATOM 757 C C . ALA A 1 94 ? 16.716 6.951 -18.756 1.00 88.75 94 ALA A C 1
ATOM 759 O O . ALA A 1 94 ? 17.193 6.553 -19.817 1.00 88.75 94 ALA A O 1
ATOM 760 N N . GLY A 1 95 ? 16.028 6.144 -17.945 1.00 90.19 95 GLY A N 1
ATOM 761 C CA . GLY A 1 95 ? 15.736 4.735 -18.212 1.00 90.19 95 GLY A CA 1
ATOM 762 C C . GLY A 1 95 ? 14.415 4.458 -18.930 1.00 90.19 95 GLY A C 1
ATOM 763 O O . GLY A 1 95 ? 14.092 3.292 -19.149 1.00 90.19 95 GLY A O 1
ATOM 764 N N . SER A 1 96 ? 13.642 5.486 -19.286 1.00 88.75 96 SER A N 1
ATOM 765 C CA . SER A 1 96 ? 12.280 5.333 -19.825 1.00 88.75 96 SER A CA 1
ATOM 766 C C . SER A 1 96 ? 12.210 4.558 -21.147 1.00 88.75 96 SER A C 1
ATOM 768 O O . SER A 1 96 ? 11.181 3.955 -21.450 1.00 88.75 96 SER A O 1
ATOM 770 N N . TYR A 1 97 ? 13.309 4.512 -21.906 1.00 90.88 97 TYR A N 1
ATOM 771 C CA . TYR A 1 97 ? 13.409 3.759 -23.156 1.00 90.88 97 TYR A CA 1
ATOM 772 C C . TYR A 1 97 ? 13.509 2.236 -22.946 1.00 90.88 97 TYR A C 1
ATOM 774 O O . TYR A 1 97 ? 13.204 1.484 -23.871 1.00 90.88 97 TYR A O 1
ATOM 782 N N . LEU A 1 98 ? 13.918 1.766 -21.756 1.00 93.06 98 LEU A N 1
ATOM 783 C CA . LEU A 1 98 ? 14.250 0.354 -21.523 1.00 93.06 98 LEU A CA 1
ATOM 784 C C . LEU A 1 98 ? 13.060 -0.574 -21.771 1.00 93.06 98 LEU A C 1
ATOM 786 O O . LEU A 1 98 ? 13.194 -1.569 -22.477 1.00 93.06 98 LEU A O 1
ATOM 790 N N . THR A 1 99 ? 11.894 -0.247 -21.206 1.00 91.44 99 THR A N 1
ATOM 791 C CA . THR A 1 99 ? 10.693 -1.077 -21.362 1.00 91.44 99 THR A CA 1
ATOM 792 C C . THR A 1 99 ? 10.210 -1.103 -22.818 1.00 91.44 99 THR A C 1
ATOM 794 O O . THR A 1 99 ? 10.061 -2.202 -23.350 1.00 91.44 99 THR A O 1
ATOM 797 N N . PRO A 1 100 ? 10.016 0.041 -23.514 1.00 90.19 100 PRO A N 1
ATOM 798 C CA . PRO A 1 100 ? 9.666 0.030 -24.935 1.00 90.19 100 PRO A CA 1
ATOM 799 C C . PRO A 1 100 ? 10.665 -0.729 -25.816 1.00 90.19 100 PRO A C 1
ATOM 801 O O . PRO A 1 100 ? 10.254 -1.484 -26.693 1.00 90.19 100 PRO A O 1
ATOM 804 N N . GLU A 1 101 ? 11.971 -0.556 -25.600 1.00 93.75 101 GLU A N 1
ATOM 805 C CA . GLU A 1 101 ? 12.982 -1.265 -26.387 1.00 93.75 101 GLU A CA 1
ATOM 806 C C . GLU A 1 101 ? 12.955 -2.771 -26.135 1.00 93.75 101 GLU A C 1
ATOM 808 O O . GLU A 1 101 ? 12.967 -3.529 -27.102 1.00 93.75 101 GLU A O 1
ATOM 813 N N . LEU A 1 102 ? 12.834 -3.205 -24.875 1.00 95.00 102 LEU A N 1
ATOM 814 C CA . LEU A 1 102 ? 12.680 -4.617 -24.514 1.00 95.00 102 LEU A CA 1
ATOM 815 C C . LEU A 1 102 ? 11.460 -5.232 -25.205 1.00 95.00 102 LEU A C 1
ATOM 817 O O . LEU A 1 102 ? 11.567 -6.297 -25.808 1.00 95.00 102 LEU A O 1
ATOM 821 N N . LEU A 1 103 ? 10.310 -4.554 -25.166 1.00 93.44 103 LEU A N 1
ATOM 822 C CA . LEU A 1 103 ? 9.075 -5.052 -25.777 1.00 93.44 103 LEU A CA 1
ATOM 823 C C . LEU A 1 103 ? 9.147 -5.117 -27.309 1.00 93.44 103 LEU A C 1
ATOM 825 O O . LEU A 1 103 ? 8.421 -5.905 -27.919 1.00 93.44 103 LEU A O 1
ATOM 829 N N . ASN A 1 104 ? 10.032 -4.340 -27.935 1.00 92.69 104 ASN A N 1
ATOM 830 C CA . ASN A 1 104 ? 10.289 -4.393 -29.373 1.00 92.69 104 ASN A CA 1
ATOM 831 C C . ASN A 1 104 ? 11.267 -5.504 -29.784 1.00 92.69 104 ASN A C 1
ATOM 833 O O . ASN A 1 104 ? 11.369 -5.794 -30.978 1.00 92.69 104 ASN A O 1
ATOM 837 N N . ILE A 1 105 ? 11.953 -6.160 -28.841 1.00 95.69 105 ILE A N 1
ATOM 838 C CA . ILE A 1 105 ? 12.790 -7.321 -29.156 1.00 95.69 105 ILE A CA 1
ATOM 839 C C . ILE A 1 105 ? 11.875 -8.472 -29.625 1.00 95.69 105 ILE A C 1
ATOM 841 O O . ILE A 1 105 ? 10.911 -8.808 -28.930 1.00 95.69 105 ILE A O 1
ATOM 845 N N . PRO A 1 106 ? 12.136 -9.091 -30.795 1.00 95.06 106 PRO A N 1
ATOM 846 C CA . PRO A 1 106 ? 11.384 -10.261 -31.241 1.00 95.06 106 PRO A CA 1
ATOM 847 C C . PRO A 1 106 ? 11.482 -11.413 -30.235 1.00 95.06 106 PRO A C 1
ATOM 849 O O . PRO A 1 106 ? 12.549 -11.652 -29.670 1.00 95.06 106 PRO A O 1
ATOM 852 N N . GLU A 1 107 ? 10.398 -12.168 -30.049 1.00 93.88 107 GLU A N 1
ATOM 853 C CA . GLU A 1 107 ? 10.363 -13.285 -29.091 1.00 93.88 107 GLU A CA 1
ATOM 854 C C . GLU A 1 107 ? 11.434 -14.345 -29.386 1.00 93.88 107 GLU A C 1
ATOM 856 O O . GLU A 1 107 ? 12.083 -14.836 -28.466 1.00 93.88 107 GLU A O 1
ATOM 861 N N . GLU A 1 108 ? 11.696 -14.632 -30.665 1.00 96.12 108 GLU A N 1
ATOM 862 C CA . GLU A 1 108 ? 12.774 -15.535 -31.093 1.00 96.12 108 GLU A CA 1
ATOM 863 C C . GLU A 1 108 ? 14.161 -15.026 -30.663 1.00 96.12 108 GLU A C 1
ATOM 865 O O . GLU A 1 108 ? 15.013 -15.804 -30.229 1.00 96.12 108 GLU A O 1
ATOM 870 N N . THR A 1 109 ? 14.382 -13.708 -30.724 1.00 97.50 109 THR A N 1
ATOM 871 C CA . THR A 1 109 ? 15.626 -13.075 -30.269 1.00 97.50 109 THR A CA 1
ATOM 872 C C . THR A 1 109 ? 15.757 -13.150 -28.751 1.00 97.50 109 THR A C 1
ATOM 874 O O . THR A 1 109 ? 16.832 -13.492 -28.264 1.00 97.50 109 THR A O 1
ATOM 877 N N . LEU A 1 110 ? 14.680 -12.890 -27.997 1.00 96.44 110 LEU A N 1
ATOM 878 C CA . LEU A 1 110 ? 14.678 -13.058 -26.538 1.00 96.44 110 LEU A CA 1
ATOM 879 C C . LEU A 1 110 ? 14.972 -14.514 -26.148 1.00 96.44 110 LEU A C 1
ATOM 881 O O . LEU A 1 110 ? 15.822 -14.761 -25.294 1.00 96.44 110 LEU A O 1
ATOM 885 N N . ALA A 1 111 ? 14.330 -15.485 -26.807 1.00 96.62 111 ALA A N 1
ATOM 886 C CA . ALA A 1 111 ? 14.573 -16.911 -26.586 1.00 96.62 111 ALA A CA 1
ATOM 887 C C . ALA A 1 111 ? 16.040 -17.294 -26.842 1.00 96.62 111 ALA A C 1
ATOM 889 O O . ALA A 1 111 ? 16.651 -18.014 -26.044 1.00 96.62 111 ALA A O 1
ATOM 890 N N . ARG A 1 112 ? 16.632 -16.759 -27.916 1.00 98.00 112 ARG A N 1
ATOM 891 C CA . ARG A 1 112 ? 18.060 -16.908 -28.201 1.00 98.00 112 ARG A CA 1
ATOM 892 C C . ARG A 1 112 ? 18.926 -16.276 -27.111 1.00 98.00 112 ARG A C 1
ATOM 894 O O . ARG A 1 112 ? 19.847 -16.936 -26.643 1.00 98.00 112 ARG A O 1
ATOM 901 N N . PHE A 1 113 ? 18.621 -15.060 -26.655 1.00 98.31 113 PHE A N 1
ATOM 902 C CA . PHE A 1 113 ? 19.397 -14.389 -25.605 1.00 98.31 113 PHE A CA 1
ATOM 903 C C . PHE A 1 113 ? 19.441 -15.186 -24.304 1.00 98.31 113 PHE A C 1
ATOM 905 O O . PHE A 1 113 ? 20.515 -15.332 -23.729 1.00 98.31 113 PHE A O 1
ATOM 912 N N . PHE A 1 114 ? 18.321 -15.777 -23.881 1.00 97.88 114 PHE A N 1
ATOM 913 C CA . PHE A 1 114 ? 18.312 -16.663 -22.714 1.00 97.88 114 PHE A CA 1
ATOM 914 C C . PHE A 1 114 ? 19.194 -17.911 -22.882 1.00 97.88 114 PHE A C 1
ATOM 916 O O . PHE A 1 114 ? 19.662 -18.469 -21.894 1.00 97.88 114 PHE A O 1
ATOM 923 N N . THR A 1 115 ? 19.403 -18.363 -24.120 1.00 97.44 115 THR A N 1
ATOM 924 C CA . THR A 1 115 ? 20.259 -19.516 -24.427 1.00 97.44 115 THR A CA 1
ATOM 925 C C . THR A 1 115 ? 21.737 -19.115 -24.484 1.00 97.44 115 THR A C 1
ATOM 927 O O . THR A 1 115 ? 22.595 -19.856 -24.010 1.00 97.44 115 THR A O 1
ATOM 930 N N . GLU A 1 116 ? 22.041 -17.947 -25.057 1.00 98.19 116 GLU A N 1
ATOM 931 C CA . GLU A 1 116 ? 23.404 -17.426 -25.229 1.00 98.19 116 GLU A CA 1
ATOM 932 C C . GLU A 1 116 ? 24.009 -16.869 -23.932 1.00 98.19 116 GLU A C 1
ATOM 934 O O . GLU A 1 116 ? 25.207 -17.026 -23.707 1.00 98.19 116 GLU A O 1
ATOM 939 N N . GLU A 1 117 ? 23.198 -16.253 -23.066 1.00 98.31 117 GLU A N 1
ATOM 940 C CA . GLU A 1 117 ? 23.616 -15.742 -21.757 1.00 98.31 117 GLU A CA 1
ATOM 941 C C . GLU A 1 117 ? 22.743 -16.353 -20.647 1.00 98.31 117 GLU A C 1
ATOM 943 O O . GLU A 1 117 ? 21.727 -15.772 -20.253 1.00 98.31 117 GLU A O 1
ATOM 948 N N . PRO A 1 118 ? 23.130 -17.523 -20.101 1.00 97.56 118 PRO A N 1
ATOM 949 C CA . PRO A 1 118 ? 22.360 -18.210 -19.067 1.00 97.56 118 PRO A CA 1
ATOM 950 C C . PRO A 1 118 ? 22.107 -17.380 -17.801 1.00 97.56 118 PRO A C 1
ATOM 952 O O . PRO A 1 118 ? 21.159 -17.663 -17.070 1.00 97.56 118 PRO A O 1
ATOM 955 N N . LYS A 1 119 ? 22.904 -16.337 -17.514 1.00 98.00 119 LYS A N 1
ATOM 956 C CA . LYS A 1 119 ? 22.654 -15.451 -16.361 1.00 98.00 119 LYS A CA 1
ATOM 957 C C . LYS A 1 119 ? 21.385 -14.608 -16.518 1.00 98.00 119 LYS A C 1
ATOM 959 O O . LYS A 1 119 ? 20.844 -14.159 -15.509 1.00 98.00 119 LYS A O 1
ATOM 964 N N . LEU A 1 120 ? 20.872 -14.427 -17.741 1.00 97.75 120 LEU A N 1
ATOM 965 C CA . LEU A 1 120 ? 19.572 -13.789 -17.978 1.00 97.75 120 LEU A CA 1
ATOM 966 C C . LEU A 1 120 ? 18.405 -14.575 -17.380 1.00 97.75 120 LEU A C 1
ATOM 968 O O . LEU A 1 120 ? 17.340 -13.994 -17.180 1.00 97.75 120 LEU A O 1
ATOM 972 N N . GLU A 1 121 ? 18.595 -15.856 -17.052 1.00 97.62 121 GLU A N 1
ATOM 973 C CA . GLU A 1 121 ? 17.569 -16.669 -16.399 1.00 97.62 121 GLU A CA 1
ATOM 974 C C . GLU A 1 121 ? 17.081 -16.030 -15.092 1.00 97.62 121 GLU A C 1
ATOM 976 O O . GLU A 1 121 ? 15.887 -16.066 -14.800 1.00 97.62 121 GLU A O 1
ATOM 981 N N . LEU A 1 122 ? 17.973 -15.339 -14.368 1.00 98.19 122 LEU A N 1
ATOM 982 C CA . LEU A 1 122 ? 17.617 -14.554 -13.185 1.00 98.19 122 LEU A CA 1
ATOM 983 C C . LEU A 1 122 ? 16.494 -13.553 -13.480 1.00 98.19 122 LEU A C 1
ATOM 985 O O . LEU A 1 122 ? 15.610 -13.365 -12.656 1.00 98.19 122 LEU A O 1
ATOM 989 N N . TYR A 1 123 ? 16.496 -12.931 -14.657 1.00 98.19 123 TYR A N 1
ATOM 990 C CA . TYR A 1 123 ? 15.549 -11.887 -15.045 1.00 98.19 123 TYR A CA 1
ATOM 991 C C . TYR A 1 123 ? 14.369 -12.412 -15.869 1.00 98.19 123 TYR A C 1
ATOM 993 O O . TYR A 1 123 ? 13.500 -11.623 -16.241 1.00 98.19 123 TYR A O 1
ATOM 1001 N N . ARG A 1 124 ? 14.301 -13.721 -16.160 1.00 97.56 124 ARG A N 1
ATOM 1002 C CA . ARG A 1 124 ? 13.283 -14.282 -17.060 1.00 97.56 124 ARG A CA 1
ATOM 1003 C C . ARG A 1 124 ? 11.870 -13.929 -16.619 1.00 97.56 124 ARG A C 1
ATOM 1005 O O . ARG A 1 124 ? 11.100 -13.455 -17.444 1.00 97.56 124 ARG A O 1
ATOM 1012 N N . HIS A 1 125 ? 11.519 -14.150 -15.353 1.00 96.38 125 HIS A N 1
ATOM 1013 C CA . HIS A 1 125 ? 10.161 -13.877 -14.881 1.00 96.38 125 HIS A CA 1
ATOM 1014 C C . HIS A 1 125 ? 9.798 -12.393 -15.043 1.00 96.38 125 HIS A C 1
ATOM 1016 O O . HIS A 1 125 ? 8.775 -12.088 -15.648 1.00 96.38 125 HIS A O 1
ATOM 1022 N N . PHE A 1 126 ? 10.681 -11.482 -14.618 1.00 95.81 126 PHE A N 1
ATOM 1023 C CA . PHE A 1 126 ? 10.503 -10.040 -14.817 1.00 95.81 126 PHE A CA 1
ATOM 1024 C C . PHE A 1 126 ? 10.290 -9.669 -16.296 1.00 95.81 126 PHE A C 1
ATOM 1026 O O . PHE A 1 126 ? 9.357 -8.939 -16.628 1.00 95.81 126 PHE A O 1
ATOM 1033 N N . ILE A 1 127 ? 11.123 -10.200 -17.197 1.00 96.62 127 ILE A N 1
ATOM 1034 C CA . ILE A 1 127 ? 11.031 -9.941 -18.641 1.00 96.62 127 ILE A CA 1
ATOM 1035 C C . ILE A 1 127 ? 9.715 -10.488 -19.206 1.00 96.62 127 ILE A C 1
ATOM 1037 O O . ILE A 1 127 ? 9.031 -9.797 -19.959 1.00 96.62 127 ILE A O 1
ATOM 1041 N N . MET A 1 128 ? 9.343 -11.715 -18.842 1.00 95.62 128 MET A N 1
ATOM 1042 C CA . MET A 1 128 ? 8.140 -12.357 -19.367 1.00 95.62 128 MET A CA 1
ATOM 1043 C C . MET A 1 128 ? 6.856 -11.692 -18.866 1.00 95.62 128 MET A C 1
ATOM 1045 O O . MET A 1 128 ? 5.894 -11.633 -19.625 1.00 95.62 128 MET A O 1
ATOM 1049 N N . GLU A 1 129 ? 6.841 -11.120 -17.660 1.00 94.50 129 GLU A N 1
ATOM 1050 C CA . GLU A 1 129 ? 5.713 -10.305 -17.186 1.00 94.50 129 GLU A CA 1
ATOM 1051 C C . GLU A 1 129 ? 5.541 -9.015 -18.000 1.00 94.50 129 GLU A C 1
ATOM 1053 O O . GLU A 1 129 ? 4.414 -8.616 -18.298 1.00 94.50 129 GLU A O 1
ATOM 1058 N N . LEU A 1 130 ? 6.637 -8.386 -18.441 1.00 93.31 130 LEU A N 1
ATOM 1059 C CA . LEU A 1 130 ? 6.555 -7.263 -19.380 1.00 93.31 130 LEU A CA 1
ATOM 1060 C C . LEU A 1 130 ? 6.006 -7.725 -20.736 1.00 93.31 130 LEU A C 1
ATOM 1062 O O . LEU A 1 130 ? 5.081 -7.111 -21.267 1.00 93.31 130 LEU A O 1
ATOM 1066 N N . VAL A 1 131 ? 6.530 -8.831 -21.278 1.00 94.50 131 VAL A N 1
ATOM 1067 C CA . VAL A 1 131 ? 6.082 -9.397 -22.563 1.00 94.50 131 VAL A CA 1
ATOM 1068 C C . VAL A 1 131 ? 4.601 -9.782 -22.521 1.00 94.50 131 VAL A C 1
ATOM 1070 O O . VAL A 1 131 ? 3.874 -9.487 -23.468 1.00 94.50 131 VAL A O 1
ATOM 1073 N N . ARG A 1 132 ? 4.116 -10.355 -21.414 1.00 94.19 132 ARG A N 1
ATOM 1074 C CA . ARG A 1 132 ? 2.699 -10.695 -21.202 1.00 94.19 132 ARG A CA 1
ATOM 1075 C C . ARG A 1 132 ? 1.780 -9.487 -21.412 1.00 94.19 132 ARG A C 1
ATOM 1077 O O . ARG A 1 132 ? 0.700 -9.623 -21.976 1.00 94.19 132 ARG A O 1
ATOM 1084 N N . ARG A 1 133 ? 2.244 -8.295 -21.026 1.00 92.38 133 ARG A N 1
ATOM 1085 C CA . ARG A 1 133 ? 1.513 -7.022 -21.135 1.00 92.38 133 ARG A CA 1
ATOM 1086 C C . ARG A 1 133 ? 1.785 -6.265 -22.440 1.00 92.38 133 ARG A C 1
ATOM 1088 O O . ARG A 1 133 ? 1.246 -5.176 -22.643 1.00 92.38 133 ARG A O 1
ATOM 1095 N N . LYS A 1 134 ? 2.576 -6.830 -23.361 1.00 92.38 134 LYS A N 1
ATOM 1096 C CA . LYS A 1 134 ? 2.909 -6.214 -24.658 1.00 92.38 134 LYS A CA 1
ATOM 1097 C C . LYS A 1 134 ? 1.666 -5.877 -25.479 1.00 92.38 134 LYS A C 1
ATOM 1099 O O . LYS A 1 134 ? 1.605 -4.796 -26.050 1.00 92.38 134 LYS A O 1
ATOM 1104 N N . ALA A 1 135 ? 0.659 -6.756 -25.482 1.00 92.12 135 ALA A N 1
ATOM 1105 C CA . ALA A 1 135 ? -0.612 -6.536 -26.183 1.00 92.12 135 ALA A CA 1
ATOM 1106 C C . ALA A 1 135 ? -1.410 -5.324 -25.656 1.00 92.12 135 ALA A C 1
ATOM 1108 O O . ALA A 1 135 ? -2.319 -4.844 -26.327 1.00 92.12 135 ALA A O 1
ATOM 1109 N N . HIS A 1 136 ? -1.048 -4.824 -24.474 1.00 94.19 136 HIS A N 1
ATOM 1110 C CA . HIS A 1 136 ? -1.674 -3.699 -23.780 1.00 94.19 136 HIS A CA 1
ATOM 1111 C C . HIS A 1 136 ? -0.757 -2.467 -23.680 1.00 94.19 136 HIS A C 1
ATOM 1113 O O . HIS A 1 136 ? -1.084 -1.472 -23.022 1.00 94.19 136 HIS A O 1
ATOM 1119 N N . THR A 1 137 ? 0.417 -2.541 -24.311 1.00 89.00 137 THR A N 1
ATOM 1120 C CA . THR A 1 137 ? 1.377 -1.440 -24.397 1.00 89.00 137 THR A CA 1
ATOM 1121 C C . THR A 1 137 ? 1.118 -0.651 -25.671 1.00 89.00 137 THR A C 1
ATOM 1123 O O . THR A 1 137 ? 0.993 -1.233 -26.747 1.00 89.00 137 THR A O 1
ATOM 1126 N N . LEU A 1 138 ? 1.035 0.672 -25.553 1.00 89.12 138 LEU A N 1
ATOM 1127 C CA . LEU A 1 138 ? 0.675 1.532 -26.675 1.00 89.12 138 LEU A CA 1
ATOM 1128 C C . LEU A 1 138 ? 1.904 1.919 -27.502 1.00 89.12 138 LEU A C 1
ATOM 1130 O O . LEU A 1 138 ? 3.051 1.728 -27.091 1.00 89.12 138 LEU A O 1
ATOM 1134 N N . SER A 1 139 ? 1.677 2.510 -28.676 1.00 86.44 139 SER A N 1
ATOM 1135 C CA . SER A 1 139 ? 2.764 3.144 -29.423 1.00 86.44 139 SER A CA 1
ATOM 1136 C C . SER A 1 139 ? 3.354 4.325 -28.642 1.00 86.44 139 SER A C 1
ATOM 1138 O O . SER A 1 139 ? 2.693 4.935 -27.803 1.00 86.44 139 SER A O 1
ATOM 1140 N N . ALA A 1 140 ? 4.586 4.732 -28.962 1.00 81.06 140 ALA A N 1
ATOM 1141 C CA . ALA A 1 140 ? 5.230 5.868 -28.294 1.00 81.06 140 ALA A CA 1
ATOM 1142 C C . ALA A 1 140 ? 4.403 7.172 -28.368 1.00 81.06 140 ALA A C 1
ATOM 1144 O O . ALA A 1 140 ? 4.375 7.952 -27.416 1.00 81.06 140 ALA A O 1
ATOM 1145 N N . ASN A 1 141 ? 3.700 7.407 -29.484 1.00 84.94 141 ASN A N 1
ATOM 1146 C CA . ASN A 1 141 ? 2.829 8.575 -29.639 1.00 84.94 141 ASN A CA 1
ATOM 1147 C C . ASN A 1 141 ? 1.582 8.492 -28.752 1.00 84.94 141 ASN A C 1
ATOM 1149 O O . ASN A 1 141 ? 1.172 9.506 -28.191 1.00 84.94 141 ASN A O 1
ATOM 1153 N N . GLU A 1 142 ? 0.994 7.307 -28.620 1.00 88.62 142 GLU A N 1
ATOM 1154 C CA . GLU A 1 142 ? -0.169 7.069 -27.766 1.00 88.62 142 GLU A CA 1
ATOM 1155 C C . GLU A 1 142 ? 0.210 7.110 -26.283 1.00 88.62 142 GLU A C 1
ATOM 1157 O O . GLU A 1 142 ? -0.467 7.791 -25.523 1.00 88.62 142 GLU A O 1
ATOM 1162 N N . GLU A 1 143 ? 1.332 6.506 -25.871 1.00 85.88 143 GLU A N 1
ATOM 1163 C CA . GLU A 1 143 ? 1.854 6.635 -24.501 1.00 85.88 143 GLU A CA 1
ATOM 1164 C C . GLU A 1 143 ? 2.131 8.102 -24.147 1.00 85.88 143 GLU A C 1
ATOM 1166 O O . GLU A 1 143 ? 1.805 8.552 -23.049 1.00 85.88 143 GLU A O 1
ATOM 1171 N N . ARG A 1 144 ? 2.654 8.898 -25.093 1.00 83.25 144 ARG A N 1
ATOM 1172 C CA . ARG A 1 144 ? 2.827 10.346 -24.901 1.00 83.25 144 ARG A CA 1
ATOM 1173 C C . ARG A 1 144 ? 1.487 11.055 -24.689 1.00 83.25 144 ARG A C 1
ATOM 1175 O O . ARG A 1 144 ? 1.401 11.924 -23.826 1.00 83.25 144 ARG A O 1
ATOM 1182 N N . ILE A 1 145 ? 0.449 10.706 -25.452 1.00 91.44 145 ILE A N 1
ATOM 1183 C CA . ILE A 1 145 ? -0.901 11.263 -25.266 1.00 91.44 145 ILE A CA 1
ATOM 1184 C C . ILE A 1 145 ? -1.467 10.847 -23.903 1.00 91.44 145 ILE A C 1
ATOM 1186 O O . ILE A 1 145 ? -1.980 11.701 -23.181 1.00 91.44 145 ILE A O 1
ATOM 1190 N N . MET A 1 146 ? -1.324 9.576 -23.519 1.00 90.62 146 MET A N 1
ATOM 1191 C CA . MET A 1 146 ? -1.749 9.078 -22.210 1.00 90.62 146 MET A CA 1
ATOM 1192 C C . MET A 1 146 ? -1.048 9.833 -21.081 1.00 90.62 146 MET A C 1
ATOM 1194 O O . MET A 1 146 ? -1.716 10.313 -20.166 1.00 90.62 146 MET A O 1
ATOM 1198 N N . ALA A 1 147 ? 0.267 10.034 -21.180 1.00 83.38 147 ALA A N 1
ATOM 1199 C CA . ALA A 1 147 ? 1.036 10.812 -20.213 1.00 83.38 147 ALA A CA 1
ATOM 1200 C C . ALA A 1 147 ? 0.566 12.276 -20.138 1.00 83.38 147 ALA A C 1
ATOM 1202 O O . ALA A 1 147 ? 0.331 12.790 -19.047 1.00 83.38 147 ALA A O 1
ATOM 1203 N N . MET A 1 148 ? 0.349 12.936 -21.283 1.00 85.44 148 MET A N 1
ATOM 1204 C CA . MET A 1 148 ? -0.187 14.305 -21.334 1.00 85.44 148 MET A CA 1
ATOM 1205 C C . MET A 1 148 ? -1.606 14.413 -20.764 1.00 85.44 148 MET A C 1
ATOM 1207 O O . MET A 1 148 ? -1.976 15.455 -20.231 1.00 85.44 148 MET A O 1
ATOM 1211 N N . SER A 1 149 ? -2.402 13.344 -20.848 1.00 91.75 149 SER A N 1
ATOM 1212 C CA . SER A 1 149 ? -3.735 13.297 -20.244 1.00 91.75 149 SER A CA 1
ATOM 1213 C C . SER A 1 149 ? -3.702 13.158 -18.717 1.00 91.75 149 SER A C 1
ATOM 1215 O O . SER A 1 149 ? -4.743 13.302 -18.078 1.00 91.75 149 SER A O 1
ATOM 1217 N N . GLY A 1 150 ? -2.536 12.892 -18.114 1.00 86.06 150 GLY A N 1
ATOM 1218 C CA . GLY A 1 150 ? -2.378 12.601 -16.687 1.00 86.06 150 GLY A CA 1
ATOM 1219 C C . GLY A 1 150 ? -2.933 13.687 -15.762 1.00 86.06 150 GLY A C 1
ATOM 1220 O O . GLY A 1 150 ? -3.631 13.375 -14.802 1.00 86.06 150 GLY A O 1
ATOM 1221 N N . GLU A 1 151 ? -2.702 14.965 -16.071 1.00 83.62 151 GLU A N 1
ATOM 1222 C CA . GLU A 1 151 ? -3.225 16.081 -15.267 1.00 83.62 151 GLU A CA 1
ATOM 1223 C C . GLU A 1 151 ? -4.759 16.157 -15.330 1.00 83.62 151 GLU A C 1
ATOM 1225 O O . GLU A 1 151 ? -5.435 16.251 -14.304 1.00 83.62 151 GLU A O 1
ATOM 1230 N N . VAL A 1 152 ? -5.320 16.025 -16.537 1.00 93.81 152 VAL A N 1
ATOM 1231 C CA . VAL A 1 152 ? -6.772 16.054 -16.773 1.00 93.81 152 VAL A CA 1
ATOM 1232 C C . VAL A 1 152 ? -7.454 14.856 -16.114 1.00 93.81 152 VAL A C 1
ATOM 1234 O O . VAL A 1 152 ? -8.484 14.997 -15.457 1.00 93.81 152 VAL A O 1
ATOM 1237 N N . THR A 1 153 ? -6.867 13.670 -16.258 1.00 93.19 153 THR A N 1
ATOM 1238 C CA . THR A 1 153 ? -7.394 12.428 -15.686 1.00 93.19 153 THR A CA 1
ATOM 1239 C C . THR A 1 153 ? -7.170 12.331 -14.176 1.00 93.19 153 THR A C 1
ATOM 1241 O O . THR A 1 153 ? -7.942 11.665 -13.494 1.00 93.19 153 THR A O 1
ATOM 1244 N N . GLY A 1 154 ? -6.169 13.011 -13.616 1.00 91.06 154 GLY A N 1
ATOM 1245 C CA . GLY A 1 154 ? -5.946 13.112 -12.170 1.00 91.06 154 GLY A CA 1
ATOM 1246 C C . GLY A 1 154 ? -6.866 14.113 -11.463 1.00 91.06 154 GLY A C 1
ATOM 1247 O O . GLY A 1 154 ? -7.095 13.997 -10.256 1.00 91.06 154 GLY A O 1
ATOM 1248 N N . ALA A 1 155 ? -7.441 15.069 -12.198 1.00 95.31 155 ALA A N 1
ATOM 1249 C CA . ALA A 1 155 ? -8.260 16.141 -11.635 1.00 95.31 155 ALA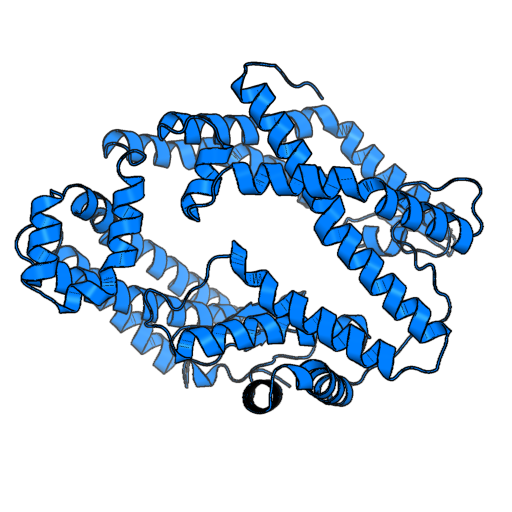 A CA 1
ATOM 1250 C C . ALA A 1 155 ? -9.415 15.668 -10.722 1.00 95.31 155 ALA A C 1
ATOM 1252 O O . ALA A 1 155 ? -9.571 16.263 -9.654 1.00 95.31 155 ALA A O 1
ATOM 1253 N N . PRO A 1 156 ? -10.194 14.607 -11.032 1.00 95.94 156 PRO A N 1
ATOM 1254 C CA . PRO A 1 156 ? -11.296 14.169 -10.170 1.00 95.94 156 PRO A CA 1
ATOM 1255 C C . PRO A 1 156 ? -10.865 13.804 -8.743 1.00 95.94 156 PRO A C 1
ATOM 1257 O O . PRO A 1 156 ? -11.535 14.178 -7.781 1.00 95.94 156 PRO A O 1
ATOM 1260 N N . GLN A 1 157 ? -9.723 13.124 -8.593 1.00 94.31 157 GLN A N 1
ATOM 1261 C CA . GLN A 1 157 ? -9.174 12.757 -7.286 1.00 94.31 157 GLN A CA 1
ATOM 1262 C C . GLN A 1 157 ? -8.674 13.991 -6.526 1.00 94.31 157 GLN A C 1
ATOM 1264 O O . GLN A 1 157 ? -8.916 14.116 -5.323 1.00 94.31 157 GLN A O 1
ATOM 1269 N N . ASN A 1 158 ? -8.016 14.921 -7.221 1.00 90.75 158 ASN A N 1
ATOM 1270 C CA . ASN A 1 158 ? -7.523 16.163 -6.625 1.00 90.75 158 ASN A CA 1
ATOM 1271 C C . ASN A 1 158 ? -8.679 17.044 -6.136 1.00 90.75 158 ASN A C 1
ATOM 1273 O O . ASN A 1 158 ? -8.662 17.506 -4.996 1.00 90.75 158 ASN A O 1
ATOM 1277 N N . ILE A 1 159 ? -9.718 17.211 -6.958 1.00 96.38 159 ILE A N 1
ATOM 1278 C CA . ILE A 1 159 ? -10.932 17.960 -6.610 1.00 96.38 159 ILE A CA 1
ATOM 1279 C C . ILE A 1 159 ? -11.632 17.309 -5.416 1.00 96.38 159 ILE A C 1
ATOM 1281 O O . ILE A 1 159 ? -11.945 18.003 -4.448 1.00 96.38 159 ILE A O 1
ATOM 1285 N N . PHE A 1 160 ? -11.823 15.983 -5.437 1.00 96.38 160 PHE A N 1
ATOM 1286 C CA . PHE A 1 160 ? -12.367 15.266 -4.285 1.00 96.38 160 PHE A CA 1
ATOM 1287 C C . PHE A 1 160 ? -11.526 15.527 -3.036 1.00 96.38 160 PHE A C 1
ATOM 1289 O O . PHE A 1 160 ? -12.084 15.855 -2.000 1.00 96.38 160 PHE A O 1
ATOM 1296 N N . THR A 1 161 ? -10.199 15.444 -3.128 1.00 93.69 161 THR A N 1
ATOM 1297 C CA . THR A 1 161 ? -9.297 15.650 -1.987 1.00 93.69 161 THR A CA 1
ATOM 1298 C C . THR A 1 161 ? -9.425 17.057 -1.407 1.00 93.69 161 THR A C 1
ATOM 1300 O O . THR A 1 161 ? -9.529 17.187 -0.188 1.00 93.69 161 THR A O 1
ATOM 1303 N N . MET A 1 162 ? -9.471 18.098 -2.245 1.00 95.25 162 MET A N 1
ATOM 1304 C CA . MET A 1 162 ? -9.633 19.488 -1.795 1.00 95.25 162 MET A CA 1
ATOM 1305 C C . MET A 1 162 ? -10.990 19.713 -1.128 1.00 95.25 162 MET A C 1
ATOM 1307 O O . MET A 1 162 ? -11.040 20.155 0.020 1.00 95.25 162 MET A O 1
ATOM 1311 N N . ILE A 1 163 ? -12.079 19.289 -1.777 1.00 94.31 163 ILE A N 1
ATOM 1312 C CA . ILE A 1 163 ? -13.423 19.395 -1.197 1.00 94.31 163 ILE A CA 1
ATOM 1313 C C . ILE A 1 163 ? -13.472 18.646 0.134 1.00 94.31 163 ILE A C 1
ATOM 1315 O O . ILE A 1 163 ? -13.884 19.184 1.158 1.00 94.31 163 ILE A O 1
ATOM 1319 N N . ASN A 1 164 ? -13.029 17.392 0.120 1.00 94.06 164 ASN A N 1
ATOM 1320 C CA . ASN A 1 164 ? -13.140 16.482 1.240 1.00 94.06 164 ASN A CA 1
ATOM 1321 C C . ASN A 1 164 ? -12.300 16.976 2.426 1.00 94.06 164 ASN A C 1
ATOM 1323 O O . ASN A 1 164 ? -12.809 16.998 3.543 1.00 94.06 164 ASN A O 1
ATOM 1327 N N . ASN A 1 165 ? -11.030 17.329 2.225 1.00 90.00 165 ASN A N 1
ATOM 1328 C CA . ASN A 1 165 ? -10.081 17.546 3.322 1.00 90.00 165 ASN A CA 1
ATOM 1329 C C . ASN A 1 165 ? -9.857 19.019 3.687 1.00 90.00 165 ASN A C 1
ATOM 1331 O O . ASN A 1 165 ? -9.466 19.277 4.823 1.00 90.00 165 ASN A O 1
ATOM 1335 N N . ALA A 1 166 ? -10.099 19.963 2.774 1.00 89.81 166 ALA A N 1
ATOM 1336 C CA . ALA A 1 166 ? -9.868 21.388 3.017 1.00 89.81 166 ALA A CA 1
ATOM 1337 C C . ALA A 1 166 ? -11.180 22.176 3.174 1.00 89.81 166 ALA A C 1
ATOM 1339 O O . ALA A 1 166 ? -11.361 22.888 4.174 1.00 89.81 166 ALA A O 1
ATOM 1340 N N . ASP A 1 167 ? -12.101 22.020 2.217 1.00 93.06 167 ASP A N 1
ATOM 1341 C CA . ASP A 1 167 ? -13.240 22.934 2.070 1.00 93.06 167 ASP A CA 1
ATOM 1342 C C . ASP A 1 167 ? -14.456 22.538 2.910 1.00 93.06 167 ASP A C 1
ATOM 1344 O O . ASP A 1 167 ? -15.126 23.410 3.468 1.00 93.06 167 ASP A O 1
ATOM 1348 N N . LEU A 1 168 ? -14.756 21.238 3.030 1.00 93.31 168 LEU A N 1
ATOM 1349 C CA . LEU A 1 168 ? -15.879 20.767 3.839 1.00 93.31 168 LEU A CA 1
ATOM 1350 C C . LEU A 1 168 ? -15.706 21.194 5.302 1.00 93.31 168 LEU A C 1
ATOM 1352 O O . LEU A 1 168 ? -14.776 20.771 5.991 1.00 93.31 168 LEU A O 1
ATOM 1356 N N . LYS A 1 169 ? -16.656 22.000 5.785 1.00 94.31 169 LYS A N 1
ATOM 1357 C CA . LYS A 1 169 ? -16.816 22.346 7.200 1.00 94.31 169 LYS A CA 1
ATOM 1358 C C . LYS A 1 169 ? -18.046 21.646 7.745 1.00 94.31 169 LYS A C 1
ATOM 1360 O O . LYS A 1 169 ? -19.123 21.723 7.149 1.00 94.31 169 LYS A O 1
ATOM 1365 N N . PHE A 1 170 ? -17.877 20.962 8.867 1.00 95.50 170 PHE A N 1
ATOM 1366 C CA . PHE A 1 170 ? -18.971 20.273 9.528 1.00 95.50 170 PHE A CA 1
ATOM 1367 C C . PHE A 1 170 ? -19.532 21.163 10.642 1.00 95.50 170 PHE A C 1
ATOM 1369 O O . PHE A 1 170 ? -18.761 21.823 11.338 1.00 95.50 170 PHE A O 1
ATOM 1376 N N . PRO A 1 171 ? -20.861 21.204 10.820 1.00 96.75 171 PRO A N 1
ATOM 1377 C CA . PRO A 1 171 ? -21.467 21.860 11.972 1.00 96.75 171 PRO A CA 1
ATOM 1378 C C . PRO A 1 171 ? -20.976 21.286 13.308 1.00 96.75 171 PRO A C 1
ATOM 1380 O O . PRO A 1 171 ? -20.546 20.132 13.383 1.00 96.75 171 PRO A O 1
ATOM 1383 N N . SER A 1 172 ? -21.092 22.080 14.371 1.00 97.44 172 SER A N 1
ATOM 1384 C CA . SER A 1 172 ? -20.857 21.617 15.738 1.00 97.44 172 SER A CA 1
ATOM 1385 C C . SER A 1 172 ? -21.945 20.650 16.209 1.00 97.44 172 SER A C 1
ATOM 1387 O O . SER A 1 172 ? -23.098 20.725 15.778 1.00 97.44 172 SER A O 1
ATOM 1389 N N . ILE A 1 173 ? -21.581 19.774 17.142 1.00 97.56 173 ILE A N 1
ATOM 1390 C CA . ILE A 1 173 ? -22.503 18.917 17.898 1.00 97.56 173 ILE A CA 1
ATOM 1391 C C . ILE A 1 173 ? -22.342 19.182 19.398 1.00 97.56 173 ILE A C 1
ATOM 1393 O O . ILE A 1 173 ? -21.406 19.864 19.813 1.00 97.56 173 ILE A O 1
ATOM 1397 N N . LYS A 1 174 ? -23.236 18.627 20.223 1.00 97.69 174 LYS A N 1
ATOM 1398 C CA . LYS A 1 174 ? -23.038 18.588 21.678 1.00 97.69 174 LYS A CA 1
ATOM 1399 C C . LYS A 1 174 ? -22.356 17.289 22.088 1.00 97.69 174 LYS A C 1
ATOM 1401 O O . LYS A 1 174 ? -22.894 16.224 21.774 1.00 97.69 174 LYS A O 1
ATOM 1406 N N . ASP A 1 175 ? -21.237 17.378 22.800 1.00 95.44 175 ASP A N 1
ATOM 1407 C CA . ASP A 1 175 ? -20.538 16.217 23.367 1.00 95.44 175 ASP A CA 1
ATOM 1408 C C . ASP A 1 175 ? -21.303 15.583 24.549 1.00 95.44 175 ASP A C 1
ATOM 1410 O O . ASP A 1 175 ? -22.456 15.939 24.815 1.00 95.44 175 ASP A O 1
ATOM 1414 N N . GLU A 1 176 ? -20.695 14.600 25.223 1.00 93.81 176 GLU A N 1
ATOM 1415 C CA . GLU A 1 176 ? -21.288 13.903 26.378 1.00 93.81 176 GLU A CA 1
ATOM 1416 C C . GLU A 1 176 ? -21.543 14.841 27.576 1.00 93.81 176 GLU A C 1
ATOM 1418 O O . GLU A 1 176 ? -22.487 14.616 28.333 1.00 93.81 176 GLU A O 1
ATOM 1423 N N . ASP A 1 177 ? -20.770 15.923 27.698 1.00 94.50 177 ASP A N 1
ATOM 1424 C CA . ASP A 1 177 ? -20.870 16.925 28.767 1.00 94.50 177 ASP A CA 1
ATOM 1425 C C . ASP A 1 177 ? -21.803 18.098 28.397 1.00 94.50 177 ASP A C 1
ATOM 1427 O O . ASP A 1 177 ? -22.071 18.990 29.205 1.00 94.50 177 ASP A O 1
ATOM 1431 N N . GLY A 1 178 ? -22.339 18.097 27.172 1.00 94.44 178 GLY A N 1
ATOM 1432 C CA . GLY A 1 178 ? -23.234 19.126 26.653 1.00 94.44 178 GLY A CA 1
ATOM 1433 C C . GLY A 1 178 ? -22.527 20.352 26.070 1.00 94.44 178 GLY A C 1
ATOM 1434 O O . GLY A 1 178 ? -23.215 21.314 25.709 1.00 94.44 178 GLY A O 1
ATOM 1435 N N . ASN A 1 179 ? -21.199 20.320 25.942 1.00 96.62 179 ASN A N 1
ATOM 1436 C CA . ASN A 1 179 ? -20.422 21.391 25.329 1.00 96.62 179 ASN A CA 1
ATOM 1437 C C . ASN A 1 179 ? -20.581 21.366 23.811 1.00 96.62 179 ASN A C 1
ATOM 1439 O O . ASN A 1 179 ? -20.657 20.306 23.188 1.00 96.62 179 ASN A O 1
ATOM 1443 N N . GLU A 1 180 ? -20.598 22.549 23.204 1.00 97.25 180 GLU A N 1
ATOM 1444 C CA . GLU A 1 180 ? -20.585 22.675 21.753 1.00 97.25 180 GLU A CA 1
ATOM 1445 C C . GLU A 1 180 ? -19.170 22.427 21.222 1.00 97.25 180 GLU A C 1
ATOM 1447 O O . GLU A 1 180 ? -18.230 23.157 21.540 1.00 97.25 180 GLU A O 1
ATOM 1452 N N . VAL A 1 181 ? -19.024 21.381 20.413 1.00 95.94 181 VAL A N 1
ATOM 1453 C CA . VAL A 1 181 ? -17.746 20.961 19.841 1.00 95.94 181 VAL A CA 1
ATOM 1454 C C . VAL A 1 181 ? -17.850 20.880 18.328 1.00 95.94 181 VAL A C 1
ATOM 1456 O O . VAL A 1 181 ? -18.779 20.287 17.778 1.00 95.94 181 VAL A O 1
ATOM 1459 N N . GLU A 1 182 ? -16.870 21.464 17.641 1.00 94.12 182 GLU A N 1
ATOM 1460 C CA . GLU A 1 182 ? -16.768 21.343 16.190 1.00 94.12 182 GLU A CA 1
ATOM 1461 C C . GLU A 1 182 ? -16.536 19.877 15.808 1.00 94.12 182 GLU A C 1
ATOM 1463 O O . GLU A 1 182 ? -15.606 19.220 16.307 1.00 94.12 182 GLU A O 1
ATOM 1468 N N . LEU A 1 183 ? -17.370 19.379 14.892 1.00 95.38 183 LEU A N 1
ATOM 1469 C CA . LEU A 1 183 ? -17.159 18.082 14.280 1.00 95.38 183 LEU A CA 1
ATOM 1470 C C . LEU A 1 183 ? -16.021 18.183 13.260 1.00 95.38 183 LEU A C 1
ATOM 1472 O O . LEU A 1 183 ? -16.021 19.012 12.357 1.00 95.38 183 LEU A O 1
ATOM 1476 N N . THR A 1 184 ? -15.054 17.283 13.360 1.00 93.88 184 THR A N 1
ATOM 1477 C CA . THR A 1 184 ? -14.008 17.116 12.348 1.00 93.88 184 THR A CA 1
ATOM 1478 C C . THR A 1 184 ? -13.881 15.638 12.023 1.00 93.88 184 THR A C 1
ATOM 1480 O O . THR A 1 184 ? -14.287 14.788 12.815 1.00 93.88 184 THR A O 1
ATOM 1483 N N . LYS A 1 185 ? -13.282 15.290 10.881 1.00 89.31 185 LYS A N 1
ATOM 1484 C CA . LYS A 1 185 ? -13.063 13.874 10.539 1.00 89.31 185 LYS A CA 1
ATOM 1485 C C . LYS A 1 185 ? -12.200 13.143 11.566 1.00 89.31 185 LYS A C 1
ATOM 1487 O O . LYS A 1 185 ? -12.458 11.979 11.840 1.00 89.31 185 LYS A O 1
ATOM 1492 N N . GLY A 1 186 ? -11.218 13.835 12.150 1.00 86.94 186 GLY A N 1
ATOM 1493 C CA . GLY A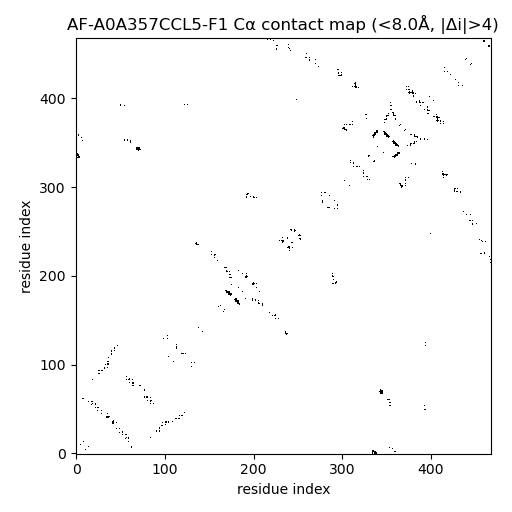 1 186 ? -10.356 13.274 13.192 1.00 86.94 186 GLY A CA 1
ATOM 1494 C C . GLY A 1 186 ? -11.106 12.989 14.496 1.00 86.94 186 GLY A C 1
ATOM 1495 O O . GLY A 1 186 ? -10.846 11.981 15.140 1.00 86.94 186 GLY A O 1
ATOM 1496 N N . ARG A 1 187 ? -12.083 13.831 14.859 1.00 91.44 187 ARG A N 1
ATOM 1497 C CA . ARG A 1 187 ? -12.921 13.626 16.055 1.00 91.44 187 ARG A CA 1
ATOM 1498 C C . ARG A 1 187 ? -14.131 12.727 15.808 1.00 91.44 187 ARG A C 1
ATOM 1500 O O . ARG A 1 187 ? -14.685 12.179 16.752 1.00 91.44 187 ARG A O 1
ATOM 1507 N N . TYR A 1 188 ? -14.545 12.562 14.551 1.00 94.25 188 TYR A N 1
ATOM 1508 C CA . TYR A 1 188 ? -15.738 11.798 14.190 1.00 94.25 188 TYR A CA 1
ATOM 1509 C C . TYR A 1 188 ? -15.713 10.377 14.758 1.00 94.25 188 TYR A C 1
ATOM 1511 O O . TYR A 1 188 ? -16.711 9.960 15.337 1.00 94.25 188 TYR A O 1
ATOM 1519 N N . ILE A 1 189 ? -14.580 9.670 14.640 1.00 89.69 189 ILE A N 1
ATOM 1520 C CA . ILE A 1 189 ? -14.427 8.298 15.154 1.00 89.69 189 ILE A CA 1
ATOM 1521 C C . ILE A 1 189 ? -14.696 8.259 16.663 1.00 89.69 189 ILE A C 1
ATOM 1523 O O . ILE A 1 189 ? -15.559 7.505 17.102 1.00 89.69 189 ILE A O 1
ATOM 1527 N N . GLN A 1 190 ? -14.071 9.159 17.429 1.00 91.06 190 GLN A N 1
ATOM 1528 C CA . GLN A 1 190 ? -14.279 9.264 18.878 1.00 91.06 190 GLN A CA 1
ATOM 1529 C C . GLN A 1 190 ? -15.760 9.491 19.226 1.00 91.06 190 GLN A C 1
ATOM 1531 O O . GLN A 1 190 ? -16.295 8.862 20.137 1.00 91.06 190 GLN A O 1
ATOM 1536 N N . PHE A 1 191 ? -16.457 10.345 18.469 1.00 95.75 191 PHE A N 1
ATOM 1537 C CA . PHE A 1 191 ? -17.876 10.608 18.709 1.00 95.75 191 PHE A CA 1
ATOM 1538 C C . PHE A 1 191 ? -18.791 9.442 18.333 1.00 95.75 191 PHE A C 1
ATOM 1540 O O . PHE A 1 191 ? -19.775 9.226 19.030 1.00 95.75 191 PHE A O 1
ATOM 1547 N N . VAL A 1 192 ? -18.501 8.669 17.280 1.00 94.25 192 VAL A N 1
ATOM 1548 C CA . VAL A 1 192 ? -19.308 7.476 16.941 1.00 94.25 192 VAL A CA 1
ATOM 1549 C C . VAL A 1 192 ? -18.956 6.243 17.775 1.00 94.25 192 VAL A C 1
ATOM 1551 O O . VAL A 1 192 ? -19.675 5.246 17.730 1.00 94.25 192 VAL A O 1
ATOM 1554 N N . GLU A 1 193 ? -17.898 6.312 18.575 1.00 92.19 193 GLU A N 1
ATOM 1555 C CA . GLU A 1 193 ? -17.559 5.315 19.595 1.00 92.19 193 GLU A CA 1
ATOM 1556 C C . GLU A 1 193 ? -18.144 5.658 20.976 1.00 92.19 193 GLU A C 1
ATOM 1558 O O . GLU A 1 193 ? -18.238 4.775 21.834 1.00 92.19 193 GLU A O 1
ATOM 1563 N N . SER A 1 194 ? -18.613 6.901 21.163 1.00 93.06 194 SER A N 1
ATOM 1564 C CA . SER A 1 194 ? -19.235 7.419 22.391 1.00 93.06 194 SER A CA 1
ATOM 1565 C C . SER A 1 194 ? -20.268 6.464 22.989 1.00 93.06 194 SER A C 1
ATOM 1567 O O . SER A 1 194 ? -21.024 5.783 22.284 1.00 93.06 194 SER A O 1
ATOM 1569 N N . ARG A 1 195 ? -20.345 6.444 24.323 1.00 90.62 195 ARG A N 1
ATOM 1570 C CA . ARG A 1 195 ? -21.353 5.649 25.036 1.00 90.62 195 ARG A CA 1
ATOM 1571 C C . ARG A 1 195 ? -22.735 6.297 24.972 1.00 90.62 195 ARG A C 1
ATOM 1573 O O . ARG A 1 195 ? -23.734 5.575 25.036 1.00 90.62 195 ARG A O 1
ATOM 1580 N N . ASP A 1 196 ? -22.807 7.614 24.789 1.00 94.69 196 ASP A N 1
ATOM 1581 C CA . ASP A 1 196 ? -24.059 8.331 24.561 1.00 94.69 196 ASP A CA 1
ATOM 1582 C C . ASP A 1 196 ? -24.534 8.146 23.107 1.00 94.69 196 ASP A C 1
ATOM 1584 O O . ASP A 1 196 ? -23.966 8.674 22.149 1.00 94.69 196 ASP A O 1
ATOM 1588 N N . ARG A 1 197 ? -25.641 7.410 22.936 1.00 95.69 197 ARG A N 1
ATOM 1589 C CA . ARG A 1 197 ? -26.260 7.168 21.622 1.00 95.69 197 ARG A CA 1
ATOM 1590 C C . ARG A 1 197 ? -26.652 8.458 20.908 1.00 95.69 197 ARG A C 1
ATOM 1592 O O . ARG A 1 197 ? -26.610 8.495 19.679 1.00 95.69 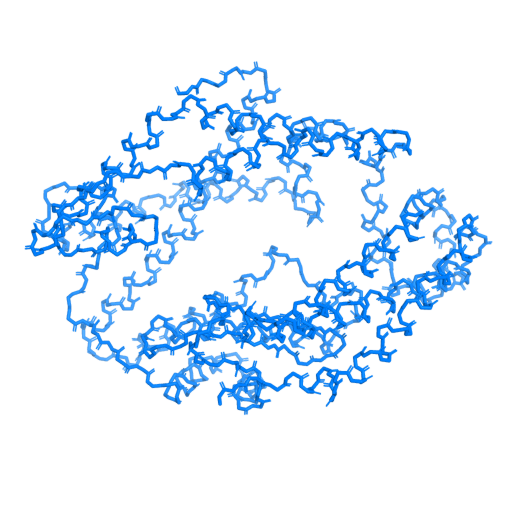197 ARG A O 1
ATOM 1599 N N . ARG A 1 198 ? -27.019 9.505 21.652 1.00 97.25 198 ARG A N 1
ATOM 1600 C CA . ARG A 1 198 ? -27.338 10.812 21.078 1.00 97.25 198 ARG A CA 1
ATOM 1601 C C . ARG A 1 198 ? -26.100 11.416 20.417 1.00 97.25 198 ARG A C 1
ATOM 1603 O O . ARG A 1 198 ? -26.202 11.796 19.260 1.00 97.25 198 ARG A O 1
ATOM 1610 N N . VAL A 1 199 ? -24.946 11.436 21.093 1.00 97.88 199 VAL A N 1
ATOM 1611 C CA . VAL A 1 199 ? -23.684 11.953 20.520 1.00 97.88 199 VAL A CA 1
ATOM 1612 C C . VAL A 1 199 ? -23.345 11.221 19.224 1.00 97.88 199 VAL A C 1
ATOM 1614 O O . VAL A 1 199 ? -23.063 11.865 18.214 1.00 97.88 199 VAL A O 1
ATOM 1617 N N . ARG A 1 200 ? -23.450 9.885 19.216 1.00 97.75 200 ARG A N 1
ATOM 1618 C CA . ARG A 1 200 ? -23.186 9.083 18.010 1.00 97.75 200 ARG A CA 1
ATOM 1619 C C . ARG A 1 200 ? -24.105 9.453 16.850 1.00 97.75 200 ARG A C 1
ATOM 1621 O O . ARG A 1 200 ? -23.637 9.622 15.723 1.00 97.75 200 ARG A O 1
ATOM 1628 N N . ARG A 1 201 ? -25.410 9.570 17.119 1.00 97.81 201 ARG A N 1
ATOM 1629 C CA . ARG A 1 201 ? -26.407 9.961 16.118 1.00 97.81 201 ARG A CA 1
ATOM 1630 C C . ARG A 1 201 ? -26.138 11.370 15.600 1.00 97.81 201 ARG A C 1
ATOM 1632 O O . ARG A 1 201 ? -26.052 11.546 14.390 1.00 97.81 201 ARG A O 1
ATOM 1639 N N . ASP A 1 202 ? -25.960 12.336 16.498 1.00 98.12 202 ASP A N 1
ATOM 1640 C CA . ASP A 1 202 ? -25.722 13.737 16.154 1.00 98.12 202 ASP A CA 1
ATOM 1641 C C . ASP A 1 202 ? -24.458 13.860 15.281 1.00 98.12 202 ASP A C 1
ATOM 1643 O O . ASP A 1 202 ? -24.485 14.526 14.246 1.00 98.12 202 ASP A O 1
ATOM 1647 N N . ALA A 1 203 ? -23.373 13.152 15.626 1.00 97.88 203 ALA A N 1
ATOM 1648 C CA . ALA A 1 203 ? -22.144 13.106 14.831 1.00 97.88 203 ALA A CA 1
ATOM 1649 C C . ALA A 1 203 ? -22.365 12.490 13.439 1.00 97.88 203 ALA A C 1
ATOM 1651 O O . ALA A 1 203 ? -21.936 13.059 12.433 1.00 97.88 203 ALA A O 1
ATOM 1652 N N . PHE A 1 204 ? -23.048 11.344 13.364 1.00 98.12 204 PHE A N 1
ATOM 1653 C CA . PHE A 1 204 ? -23.348 10.651 12.109 1.00 98.12 204 PHE A CA 1
ATOM 1654 C C . PHE A 1 204 ? -24.219 11.497 11.177 1.00 98.12 204 PHE A C 1
ATOM 1656 O O . PHE A 1 204 ? -23.855 11.723 10.023 1.00 98.12 204 PHE A O 1
ATOM 1663 N N . GLU A 1 205 ? -25.350 11.996 11.670 1.00 98.06 205 GLU A N 1
ATOM 1664 C CA . GLU A 1 205 ? -26.291 12.791 10.882 1.00 98.06 205 GLU A CA 1
ATOM 1665 C C . GLU A 1 205 ? -25.671 14.120 10.441 1.00 98.06 205 GLU A C 1
ATOM 1667 O O . GLU A 1 205 ? -25.877 14.544 9.304 1.00 98.06 205 GLU A O 1
ATOM 1672 N N . THR A 1 206 ? -24.842 14.743 11.283 1.00 97.69 206 THR A N 1
ATOM 1673 C CA . THR A 1 206 ? -24.123 15.976 10.931 1.00 97.69 206 THR A CA 1
ATOM 1674 C C . THR A 1 206 ? -23.087 15.728 9.835 1.00 97.69 206 THR A C 1
ATOM 1676 O O . THR A 1 206 ? -23.034 16.476 8.848 1.00 97.69 206 THR A O 1
ATOM 1679 N N . LEU A 1 207 ? -22.297 14.653 9.955 1.00 97.12 207 LEU A N 1
ATOM 1680 C CA . LEU A 1 207 ? -21.300 14.274 8.955 1.00 97.12 207 LEU A CA 1
ATOM 1681 C C . LEU A 1 207 ? -21.969 13.975 7.605 1.00 97.12 207 LEU A C 1
ATOM 1683 O O . LEU A 1 207 ? -21.681 14.631 6.601 1.00 97.12 207 LEU A O 1
ATOM 1687 N N . TYR A 1 208 ? -22.887 13.007 7.573 1.00 97.12 208 TYR A N 1
ATOM 1688 C CA . TYR A 1 208 ? -23.530 12.568 6.334 1.00 97.12 208 TYR A CA 1
ATOM 1689 C C . TYR A 1 208 ? -24.506 13.604 5.780 1.00 97.12 208 TYR A C 1
ATOM 1691 O O . TYR A 1 208 ? -24.620 13.729 4.564 1.00 97.12 208 TYR A O 1
ATOM 1699 N N . GLY A 1 209 ? -25.144 14.413 6.627 1.00 97.50 209 GLY A N 1
ATOM 1700 C CA . GLY A 1 209 ? -25.936 15.561 6.194 1.00 97.50 209 GLY A CA 1
ATOM 1701 C C . GLY A 1 209 ? -25.089 16.593 5.449 1.00 97.50 209 GLY A C 1
ATOM 1702 O O . GLY A 1 209 ? -25.544 17.170 4.462 1.00 97.50 209 GLY A O 1
ATOM 1703 N N . THR A 1 210 ? -23.834 16.785 5.863 1.00 96.56 210 THR A N 1
ATOM 1704 C CA . THR A 1 210 ? -22.878 17.671 5.183 1.00 96.56 210 THR A CA 1
ATOM 1705 C C . THR A 1 210 ? -22.430 17.095 3.839 1.00 96.56 210 THR A C 1
ATOM 1707 O O . THR A 1 210 ? -22.498 17.799 2.831 1.00 96.56 210 THR A O 1
ATOM 1710 N N . TYR A 1 211 ? -22.072 15.808 3.779 1.00 96.56 211 TYR A N 1
ATOM 1711 C CA . TYR A 1 211 ? -21.762 15.142 2.506 1.00 96.56 211 TYR A CA 1
ATOM 1712 C C . TYR A 1 211 ? -22.959 15.141 1.546 1.00 96.56 211 TYR A C 1
ATOM 1714 O O . TYR A 1 211 ? -22.797 15.416 0.360 1.00 96.56 211 TYR A O 1
ATOM 1722 N N . ASN A 1 212 ? -24.174 14.913 2.051 1.00 96.69 212 ASN A N 1
ATOM 1723 C CA . ASN A 1 212 ? -25.387 14.885 1.237 1.00 96.69 212 ASN A CA 1
ATOM 1724 C C . ASN A 1 212 ? -25.683 16.245 0.577 1.00 96.69 212 ASN A C 1
ATOM 1726 O O . ASN A 1 212 ? -26.144 16.283 -0.563 1.00 96.69 212 ASN A O 1
ATOM 1730 N N . LYS A 1 213 ? -25.342 17.371 1.225 1.00 96.31 213 LYS A N 1
ATOM 1731 C CA . LYS A 1 213 ? -25.418 18.712 0.604 1.00 96.31 213 LYS A CA 1
ATOM 1732 C C . LYS A 1 213 ? -24.492 18.858 -0.611 1.00 96.31 213 LYS A C 1
ATOM 1734 O O . LYS A 1 213 ? -24.767 19.681 -1.476 1.00 96.31 213 LYS A O 1
ATOM 1739 N N . GLN A 1 214 ? -23.429 18.056 -0.689 1.00 95.94 214 GLN A N 1
ATOM 1740 C CA . GLN A 1 214 ? -22.464 18.025 -1.794 1.00 95.94 214 GLN A CA 1
ATOM 1741 C C . GLN A 1 214 ? -22.620 16.795 -2.703 1.00 95.94 214 GLN A C 1
ATOM 1743 O O . GLN A 1 214 ? -21.758 16.553 -3.550 1.00 95.94 214 GLN A O 1
ATOM 1748 N N . ARG A 1 215 ? -23.708 16.016 -2.572 1.00 95.88 215 ARG A N 1
ATOM 1749 C CA . ARG A 1 215 ? -23.865 14.725 -3.269 1.00 95.88 215 ARG A CA 1
ATOM 1750 C C . ARG A 1 215 ? -23.663 14.815 -4.782 1.00 95.88 215 ARG A C 1
ATOM 1752 O O . ARG A 1 215 ? -23.007 13.954 -5.348 1.00 95.88 215 ARG A O 1
ATOM 1759 N N . ASN A 1 216 ? -24.142 15.884 -5.424 1.00 95.44 216 ASN A N 1
ATOM 1760 C CA . ASN A 1 216 ? -24.015 16.068 -6.873 1.00 95.44 216 ASN A CA 1
ATOM 1761 C C . ASN A 1 216 ? -22.545 16.222 -7.293 1.00 95.44 216 ASN A C 1
ATOM 1763 O O . ASN A 1 216 ? -22.096 15.603 -8.258 1.00 95.44 216 ASN A O 1
ATOM 1767 N N . THR A 1 217 ? -21.788 17.025 -6.544 1.00 94.81 217 THR A N 1
ATOM 1768 C CA . THR A 1 217 ? -20.360 17.259 -6.781 1.00 94.81 217 THR A CA 1
ATOM 1769 C C . THR A 1 217 ? -19.558 15.987 -6.535 1.00 94.81 217 THR A C 1
ATOM 1771 O O . THR A 1 217 ? -18.738 15.603 -7.365 1.00 94.81 217 THR A O 1
ATOM 1774 N N . LEU A 1 218 ? -19.838 15.292 -5.429 1.00 95.19 218 LEU A N 1
ATOM 1775 C CA . LEU A 1 218 ? -19.166 14.043 -5.065 1.00 95.19 218 LEU A CA 1
ATOM 1776 C C . LEU A 1 218 ? -19.458 12.925 -6.074 1.00 95.19 218 LEU A C 1
ATOM 1778 O O . LEU A 1 218 ? -18.526 12.262 -6.524 1.00 95.19 218 LEU A O 1
ATOM 1782 N N . ALA A 1 219 ? -20.717 12.770 -6.496 1.00 95.06 219 ALA A N 1
ATOM 1783 C CA . ALA A 1 219 ? -21.109 11.828 -7.540 1.00 95.06 219 ALA A CA 1
ATOM 1784 C C . ALA A 1 219 ? -20.404 12.144 -8.867 1.00 95.06 219 ALA A C 1
ATOM 1786 O O . ALA A 1 219 ? -19.867 11.245 -9.507 1.00 95.06 219 ALA A O 1
ATOM 1787 N N . THR A 1 220 ? -20.315 13.422 -9.248 1.00 94.94 220 THR A N 1
ATOM 1788 C CA . THR A 1 220 ? -19.597 13.842 -10.464 1.00 94.94 220 THR A CA 1
ATOM 1789 C C . THR A 1 220 ? -18.098 13.538 -10.382 1.00 94.94 220 THR A C 1
ATOM 1791 O O . THR A 1 220 ? -17.518 13.079 -11.369 1.00 94.94 220 THR A O 1
ATOM 1794 N N . CYS A 1 221 ? -17.470 13.740 -9.217 1.00 95.19 221 CYS A N 1
ATOM 1795 C CA . CYS A 1 221 ? -16.063 13.393 -9.000 1.00 95.19 221 CYS A CA 1
ATOM 1796 C C . CYS A 1 221 ? -15.846 11.881 -9.136 1.00 95.19 221 CYS A C 1
ATOM 1798 O O . CYS A 1 221 ? -14.992 11.457 -9.914 1.00 95.19 221 CYS A O 1
ATOM 1800 N N . LEU A 1 222 ? -16.667 11.072 -8.455 1.00 95.62 222 LEU A N 1
ATOM 1801 C CA . LEU A 1 222 ? -16.603 9.611 -8.541 1.00 95.62 222 LEU A CA 1
ATOM 1802 C C . LEU A 1 222 ? -16.808 9.131 -9.984 1.00 95.62 222 LEU A C 1
ATOM 1804 O O . LEU A 1 222 ? -16.022 8.337 -10.490 1.00 95.62 222 LEU A O 1
ATOM 1808 N N . MET A 1 223 ? -17.811 9.663 -10.685 1.00 95.12 223 MET A N 1
ATOM 1809 C CA . MET A 1 223 ? -18.095 9.298 -12.076 1.00 95.12 223 MET A CA 1
ATOM 1810 C C . MET A 1 223 ? -16.999 9.699 -13.046 1.00 95.12 223 MET A C 1
ATOM 1812 O O . MET A 1 223 ? -16.743 8.982 -14.010 1.00 95.12 223 MET A O 1
ATOM 1816 N N . SER A 1 224 ? -16.327 10.817 -12.799 1.00 95.19 224 SER A N 1
ATOM 1817 C CA . SER A 1 224 ? -15.176 11.216 -13.605 1.00 95.19 224 SER A CA 1
ATOM 1818 C C . SER A 1 224 ? -13.968 10.311 -13.344 1.00 95.19 224 SER A C 1
ATOM 1820 O O . SER A 1 224 ? -13.258 9.985 -14.291 1.00 95.19 224 SER A O 1
ATOM 1822 N N . SER A 1 225 ? -13.782 9.836 -12.105 1.00 96.19 225 SER A N 1
ATOM 1823 C CA . SER A 1 225 ? -12.768 8.822 -11.780 1.00 96.19 225 SER A CA 1
ATOM 1824 C C . SER A 1 225 ? -13.039 7.508 -12.515 1.00 96.19 225 SER A C 1
ATOM 1826 O O . SER A 1 225 ? -12.186 7.026 -13.247 1.00 96.19 225 SER A O 1
ATOM 1828 N N . VAL A 1 226 ? -14.265 6.989 -12.440 1.00 96.62 226 VAL A N 1
ATOM 1829 C CA . VAL A 1 226 ? -14.640 5.740 -13.124 1.00 96.62 226 VAL A CA 1
ATOM 1830 C C . VAL A 1 226 ? -14.518 5.875 -14.647 1.00 96.62 226 VAL A C 1
ATOM 1832 O O . VAL A 1 226 ? -14.028 4.976 -15.326 1.00 96.62 226 VAL A O 1
ATOM 1835 N N . LYS A 1 227 ? -14.904 7.022 -15.222 1.00 95.75 227 LYS A N 1
ATOM 1836 C CA . LYS A 1 227 ? -14.719 7.291 -16.659 1.00 95.75 227 LYS A CA 1
ATOM 1837 C C . LYS A 1 227 ? -13.249 7.347 -17.066 1.00 95.75 227 LYS A C 1
ATOM 1839 O O . LYS A 1 227 ? -12.933 6.900 -18.166 1.00 95.75 227 LYS A O 1
ATOM 1844 N N . LYS A 1 228 ? -12.362 7.875 -16.216 1.00 96.00 228 LYS A N 1
ATOM 1845 C CA . LYS A 1 228 ? -10.909 7.793 -16.429 1.00 96.00 228 LYS A CA 1
ATOM 1846 C C . LYS A 1 228 ? -10.469 6.334 -16.506 1.00 96.00 228 LYS A C 1
ATOM 1848 O O . LYS A 1 228 ? -9.690 5.997 -17.397 1.00 96.00 228 LYS A O 1
ATOM 1853 N N . ASP A 1 229 ? -10.939 5.493 -15.593 1.00 97.25 229 ASP A N 1
ATOM 1854 C CA . ASP A 1 229 ? -10.531 4.090 -15.538 1.00 97.25 229 ASP A CA 1
ATOM 1855 C C . ASP A 1 229 ? -10.990 3.345 -16.799 1.00 97.25 229 ASP A C 1
ATOM 1857 O O . ASP A 1 229 ? -10.181 2.690 -17.454 1.00 97.25 229 ASP A O 1
ATOM 1861 N N . VAL A 1 230 ? -12.237 3.575 -17.234 1.00 96.88 230 VAL A N 1
ATOM 1862 C CA . VAL A 1 230 ? -12.786 3.057 -18.505 1.00 96.88 230 VAL A CA 1
ATOM 1863 C C . VAL A 1 230 ? -12.039 3.587 -19.729 1.00 96.88 230 VAL A C 1
ATOM 1865 O O . VAL A 1 230 ? -11.792 2.845 -20.679 1.00 96.88 230 VAL A O 1
ATOM 1868 N N . PHE A 1 231 ? -11.673 4.869 -19.743 1.00 96.19 231 PHE A N 1
ATOM 1869 C CA . PHE A 1 231 ? -10.850 5.441 -20.808 1.00 96.19 231 PHE A CA 1
ATOM 1870 C C . PHE A 1 231 ? -9.482 4.753 -20.874 1.00 96.19 231 PHE A C 1
ATOM 1872 O O . PHE A 1 231 ? -9.055 4.343 -21.951 1.00 96.19 231 PHE A O 1
ATOM 1879 N N . THR A 1 232 ? -8.825 4.586 -19.726 1.00 96.38 232 THR A N 1
ATOM 1880 C CA . THR A 1 232 ? -7.477 4.013 -19.626 1.00 96.38 232 THR A CA 1
ATOM 1881 C C . THR A 1 232 ? -7.462 2.542 -20.032 1.00 96.38 232 THR A C 1
ATOM 1883 O O . THR A 1 232 ? -6.611 2.137 -20.824 1.00 96.38 232 THR A O 1
ATOM 1886 N N . SER A 1 233 ? -8.421 1.752 -19.544 1.00 97.25 233 SER A N 1
ATOM 1887 C CA . SER A 1 233 ? -8.529 0.325 -19.857 1.00 97.25 233 SER A CA 1
ATOM 1888 C C . SER A 1 233 ? -8.810 0.087 -21.341 1.00 97.25 233 SER A C 1
ATOM 1890 O O . SER A 1 233 ? -8.117 -0.710 -21.974 1.00 97.25 233 SER A O 1
ATOM 1892 N N . ARG A 1 234 ? -9.742 0.845 -21.936 1.00 96.31 234 ARG A N 1
ATOM 1893 C CA . ARG A 1 234 ? -10.042 0.780 -23.377 1.00 96.31 234 ARG A CA 1
ATOM 1894 C C . ARG A 1 234 ? -8.875 1.237 -24.238 1.00 96.31 234 ARG A C 1
ATOM 1896 O O . ARG A 1 234 ? -8.579 0.579 -25.234 1.00 96.31 234 ARG A O 1
ATOM 1903 N N . ALA A 1 235 ? -8.218 2.339 -23.864 1.00 96.12 235 ALA A N 1
ATOM 1904 C CA . ALA A 1 235 ? -7.035 2.824 -24.568 1.00 96.12 235 ALA A CA 1
ATOM 1905 C C . ALA A 1 235 ? -5.974 1.721 -24.634 1.00 96.12 235 ALA A C 1
ATOM 1907 O O . ALA A 1 235 ? -5.450 1.470 -25.708 1.00 96.12 235 ALA A O 1
ATOM 1908 N N . ARG A 1 236 ? -5.762 0.996 -23.526 1.00 96.19 236 ARG A N 1
ATOM 1909 C CA . ARG A 1 236 ? -4.833 -0.141 -23.395 1.00 96.19 236 ARG A CA 1
ATOM 1910 C C . ARG A 1 236 ? -5.404 -1.496 -23.828 1.00 96.19 236 ARG A C 1
ATOM 1912 O O . ARG A 1 236 ? -4.866 -2.536 -23.459 1.00 96.19 236 ARG A O 1
ATOM 1919 N N . HIS A 1 237 ? -6.472 -1.505 -24.621 1.00 96.38 237 HIS A N 1
ATOM 1920 C CA . HIS A 1 237 ? -7.033 -2.710 -25.244 1.00 96.38 237 HIS A CA 1
ATOM 1921 C C . HIS A 1 237 ? -7.545 -3.786 -24.264 1.00 96.38 237 HIS A C 1
ATOM 1923 O O . HIS A 1 237 ? -7.606 -4.963 -24.619 1.00 96.38 237 HIS A O 1
ATOM 1929 N N . TYR A 1 238 ? -7.939 -3.410 -23.044 1.00 97.62 238 TYR A N 1
ATOM 1930 C CA . TYR A 1 238 ? -8.642 -4.316 -22.131 1.00 97.62 238 TYR A CA 1
ATOM 1931 C C . TYR A 1 238 ? -10.147 -4.308 -22.398 1.00 97.62 238 TYR A C 1
ATOM 1933 O O . TYR A 1 238 ? -10.729 -3.285 -22.766 1.00 97.62 238 TYR A O 1
ATOM 1941 N N . ALA A 1 239 ? -10.788 -5.458 -22.176 1.00 95.25 239 ALA A N 1
ATOM 1942 C CA . ALA A 1 239 ? -12.235 -5.602 -22.325 1.00 95.25 239 ALA A CA 1
ATOM 1943 C C . ALA A 1 239 ? -13.020 -4.831 -21.247 1.00 95.25 239 ALA A C 1
ATOM 1945 O O . ALA A 1 239 ? -14.085 -4.288 -21.537 1.00 95.25 239 ALA A O 1
ATOM 1946 N N . THR A 1 240 ? -12.487 -4.775 -20.023 1.00 96.88 240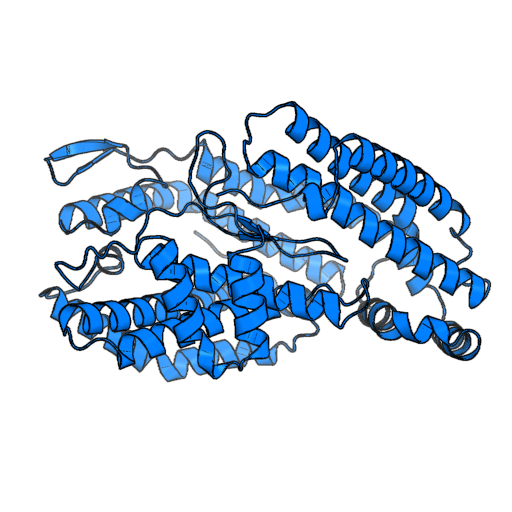 THR A N 1
ATOM 1947 C CA . THR A 1 240 ? -13.083 -4.089 -18.867 1.00 96.88 240 THR A CA 1
ATOM 1948 C C . THR A 1 240 ? -11.998 -3.388 -18.048 1.00 96.88 240 THR A C 1
ATOM 1950 O O . THR A 1 240 ? -10.827 -3.783 -18.062 1.00 96.88 240 THR A O 1
ATOM 1953 N N . SER A 1 241 ? -12.381 -2.370 -17.278 1.00 97.19 241 SER A N 1
ATOM 1954 C CA . SER A 1 241 ? -11.505 -1.725 -16.293 1.00 97.19 241 SER A CA 1
ATOM 1955 C C . SER A 1 241 ? -11.049 -2.699 -15.215 1.00 97.19 241 SER A C 1
ATOM 1957 O O . SER A 1 241 ? -9.906 -2.640 -14.770 1.00 97.19 241 SER A O 1
ATOM 1959 N N . ARG A 1 242 ? -11.906 -3.654 -14.839 1.00 97.50 242 ARG A N 1
ATOM 1960 C CA . ARG A 1 242 ? -11.540 -4.699 -13.881 1.00 97.50 242 ARG A CA 1
ATOM 1961 C C . ARG A 1 242 ? -10.419 -5.591 -14.414 1.00 97.50 242 ARG A C 1
ATOM 1963 O O . ARG A 1 242 ? -9.462 -5.834 -13.686 1.00 97.50 242 ARG A O 1
ATOM 1970 N N . ALA A 1 243 ? -10.500 -6.030 -15.673 1.00 97.44 243 ALA A N 1
ATOM 1971 C CA . ALA A 1 243 ? -9.431 -6.803 -16.301 1.00 97.44 243 ALA A CA 1
ATOM 1972 C C . ALA A 1 243 ? -8.110 -6.017 -16.317 1.00 97.44 243 ALA A C 1
ATOM 1974 O O . ALA A 1 243 ? -7.078 -6.575 -15.966 1.00 97.44 243 ALA A O 1
ATOM 1975 N N . TYR A 1 244 ? -8.154 -4.715 -16.625 1.00 97.12 244 TYR A N 1
ATOM 1976 C CA . TYR A 1 244 ? -6.975 -3.841 -16.592 1.00 97.12 244 TYR A CA 1
ATOM 1977 C C . TYR A 1 244 ? -6.272 -3.819 -15.224 1.00 97.12 244 TYR A C 1
ATOM 1979 O O . TYR A 1 244 ? -5.062 -4.028 -15.157 1.00 97.12 244 TYR A O 1
ATOM 1987 N N . PHE A 1 245 ? -7.010 -3.594 -14.131 1.00 96.19 245 PHE A N 1
ATOM 1988 C CA . PHE A 1 245 ? -6.408 -3.508 -12.793 1.00 96.19 245 PHE A CA 1
ATOM 1989 C C . PHE A 1 245 ? -5.955 -4.866 -12.239 1.00 96.19 245 PHE A C 1
ATOM 1991 O O . PHE A 1 245 ? -4.964 -4.934 -11.514 1.00 96.19 245 PHE A O 1
ATOM 1998 N N . LEU A 1 246 ? -6.647 -5.958 -12.576 1.00 96.44 246 LEU A N 1
ATOM 1999 C CA .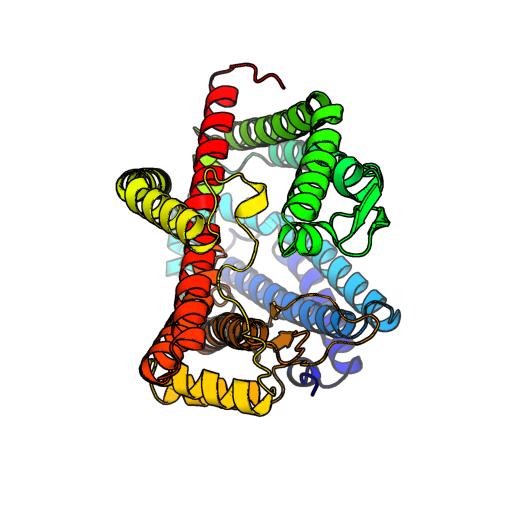 LEU A 1 246 ? -6.265 -7.300 -12.126 1.00 96.44 246 LEU A CA 1
ATOM 2000 C C . LEU A 1 246 ? -5.066 -7.876 -12.894 1.00 96.44 246 LEU A C 1
ATOM 2002 O O . LEU A 1 246 ? -4.320 -8.692 -12.344 1.00 96.44 246 LEU A O 1
ATOM 2006 N N . ASP A 1 247 ? -4.852 -7.429 -14.132 1.00 95.50 247 ASP A N 1
ATOM 2007 C CA . ASP A 1 247 ? -3.779 -7.911 -15.001 1.00 95.50 247 ASP A CA 1
ATOM 2008 C C . ASP A 1 247 ? -2.376 -7.606 -14.459 1.00 95.50 247 ASP A C 1
ATOM 2010 O O . ASP A 1 247 ? -1.459 -8.399 -14.666 1.00 95.50 247 ASP A O 1
ATOM 2014 N N . GLU A 1 248 ? -2.197 -6.513 -13.706 1.00 91.94 248 GLU A N 1
ATOM 2015 C CA . GLU A 1 248 ? -0.910 -6.176 -13.077 1.00 91.94 248 GLU A CA 1
ATOM 2016 C C . GLU A 1 248 ? -0.393 -7.306 -12.175 1.00 91.94 248 GLU A C 1
ATOM 2018 O O . GLU A 1 248 ? 0.797 -7.608 -12.188 1.00 91.94 248 GLU A O 1
ATOM 2023 N N . ASN A 1 249 ? -1.294 -7.962 -11.442 1.00 92.38 249 ASN A N 1
ATOM 2024 C CA . ASN A 1 249 ? -0.972 -9.072 -10.544 1.00 92.38 249 ASN A CA 1
ATOM 2025 C C . ASN A 1 249 ? -1.288 -10.442 -11.164 1.00 92.38 249 ASN A C 1
ATOM 2027 O O . ASN A 1 249 ? -1.263 -11.450 -10.459 1.00 92.38 249 ASN A O 1
ATOM 2031 N N . ASN A 1 250 ? -1.610 -10.482 -12.464 1.00 94.56 250 ASN A N 1
ATOM 2032 C CA . ASN A 1 250 ? -2.021 -11.686 -13.186 1.00 94.56 250 ASN A CA 1
ATOM 2033 C C . ASN A 1 250 ? -3.177 -12.434 -12.484 1.00 94.56 250 ASN A C 1
ATOM 2035 O O . ASN A 1 250 ? -3.173 -13.662 -12.365 1.00 94.56 250 ASN A O 1
ATOM 2039 N N . ILE A 1 251 ? -4.157 -11.684 -11.964 1.00 95.62 251 ILE A N 1
ATOM 2040 C CA . ILE A 1 251 ? -5.296 -12.237 -11.222 1.00 95.62 251 ILE A CA 1
ATOM 2041 C C . ILE A 1 251 ? -6.463 -12.483 -12.191 1.00 95.62 251 ILE A C 1
ATOM 2043 O O . ILE A 1 251 ? -6.949 -11.542 -12.818 1.00 95.62 251 ILE A O 1
ATOM 2047 N N . PRO A 1 252 ? -6.989 -13.716 -12.294 1.00 96.25 252 PRO A N 1
ATOM 2048 C CA . PRO A 1 252 ? -8.194 -13.971 -13.075 1.00 96.25 252 PRO A CA 1
ATOM 2049 C C . PRO A 1 252 ? -9.415 -13.252 -12.484 1.00 96.25 252 PRO A C 1
ATOM 2051 O O . PRO A 1 252 ? -9.652 -13.327 -11.278 1.00 96.25 252 PRO A O 1
ATOM 2054 N N . GLU A 1 253 ? -10.264 -12.655 -13.329 1.00 96.44 253 GLU A N 1
ATOM 2055 C CA . GLU A 1 253 ? -11.503 -11.983 -12.886 1.00 96.44 253 GLU A CA 1
ATOM 2056 C C . GLU A 1 253 ? -12.412 -12.891 -12.041 1.00 96.44 253 GLU A C 1
ATOM 2058 O O . GLU A 1 253 ? -13.073 -12.427 -11.110 1.00 96.44 253 GLU A O 1
ATOM 2063 N N . ALA A 1 254 ? -12.384 -14.202 -12.306 1.00 97.38 254 ALA A N 1
ATOM 2064 C CA . ALA A 1 254 ? -13.130 -15.198 -11.548 1.00 97.38 254 ALA A CA 1
ATOM 2065 C C . ALA A 1 254 ? -12.796 -15.186 -10.045 1.00 97.38 254 ALA A C 1
ATOM 2067 O O . ALA A 1 254 ? -13.677 -15.468 -9.242 1.00 97.38 254 ALA A O 1
ATOM 2068 N N . VAL A 1 255 ? -11.570 -14.835 -9.639 1.00 97.06 255 VAL A N 1
ATOM 2069 C CA . VAL A 1 255 ? -11.202 -14.730 -8.213 1.00 97.06 255 VAL A CA 1
ATOM 2070 C C . VAL A 1 255 ? -12.020 -13.634 -7.524 1.00 97.06 255 VAL A C 1
ATOM 2072 O O . VAL A 1 255 ? -12.534 -13.842 -6.426 1.00 97.06 255 VAL A O 1
ATOM 2075 N N . TYR A 1 256 ? -12.202 -12.497 -8.197 1.00 97.69 256 TYR A N 1
ATOM 2076 C CA . TYR A 1 256 ? -13.000 -11.375 -7.702 1.00 97.69 256 TYR A CA 1
ATOM 2077 C C . TYR A 1 256 ? -14.480 -11.756 -7.581 1.00 97.69 256 TYR A C 1
ATOM 2079 O O . TYR A 1 256 ? -15.130 -11.460 -6.581 1.00 97.69 256 TYR A O 1
ATOM 2087 N N . ASP A 1 257 ? -15.013 -12.450 -8.590 1.00 97.62 257 ASP A N 1
ATOM 2088 C CA . ASP A 1 257 ? -16.407 -12.897 -8.585 1.00 97.62 257 ASP A CA 1
ATOM 2089 C C . ASP A 1 257 ? -16.668 -13.928 -7.476 1.00 97.62 257 ASP A C 1
ATOM 2091 O O . ASP A 1 257 ? -17.649 -13.805 -6.742 1.00 97.62 257 ASP A O 1
ATOM 2095 N N . ARG A 1 258 ? -15.748 -14.881 -7.271 1.00 98.19 258 ARG A N 1
ATOM 2096 C CA . ARG A 1 258 ? -15.863 -15.892 -6.207 1.00 98.19 258 ARG A CA 1
ATOM 2097 C C . ARG A 1 258 ? -15.786 -15.295 -4.806 1.00 98.19 258 ARG A C 1
ATOM 2099 O O . ARG A 1 258 ? -16.450 -15.809 -3.912 1.00 98.19 258 ARG A O 1
ATOM 2106 N N . LEU A 1 259 ? -15.020 -14.219 -4.609 1.00 97.94 259 LEU A N 1
ATOM 2107 C CA . LEU A 1 259 ? -15.006 -13.484 -3.341 1.00 97.94 259 LEU A CA 1
ATOM 2108 C C . LEU A 1 259 ? -16.398 -12.925 -3.012 1.00 97.94 259 LEU A C 1
ATOM 2110 O O . LEU A 1 259 ? -16.894 -13.140 -1.907 1.00 97.94 259 LEU A O 1
ATOM 2114 N N . ILE A 1 260 ? -17.032 -12.238 -3.968 1.00 98.44 260 ILE A N 1
ATOM 2115 C CA . ILE A 1 260 ? -18.365 -11.646 -3.771 1.00 98.44 260 ILE A CA 1
ATOM 2116 C C . ILE A 1 260 ? -19.399 -12.740 -3.488 1.00 98.44 260 ILE A C 1
ATOM 2118 O O . ILE A 1 260 ? -20.132 -12.641 -2.506 1.00 98.44 260 ILE A O 1
ATOM 2122 N N . GLU A 1 261 ? -19.415 -13.803 -4.299 1.00 98.38 261 GLU A N 1
ATOM 2123 C CA . GLU A 1 261 ? -20.316 -14.949 -4.114 1.00 98.38 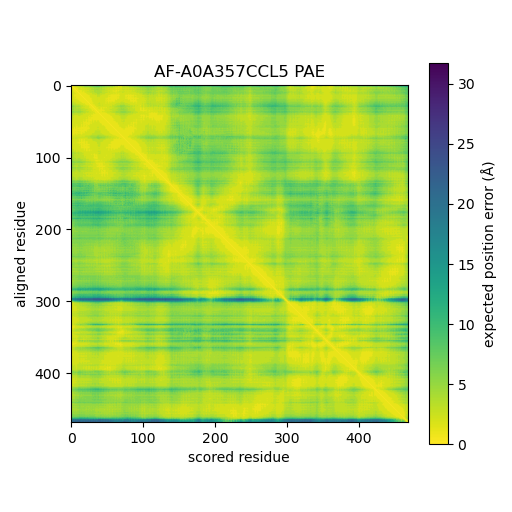261 GLU A CA 1
ATOM 2124 C C . GLU A 1 261 ? -20.153 -15.576 -2.721 1.00 98.38 261 GLU A C 1
ATOM 2126 O O . GLU A 1 261 ? -21.130 -15.736 -1.988 1.00 98.38 261 GLU A O 1
ATOM 2131 N N . ALA A 1 262 ? -18.913 -15.857 -2.308 1.00 98.31 262 ALA A N 1
ATOM 2132 C CA . ALA A 1 262 ? -18.640 -16.455 -1.007 1.00 98.31 262 ALA A CA 1
ATOM 2133 C C . ALA A 1 262 ? -19.109 -15.560 0.149 1.00 98.31 262 ALA A C 1
ATOM 2135 O O . ALA A 1 262 ? -19.656 -16.061 1.132 1.00 98.31 262 ALA A O 1
ATOM 2136 N N . VAL A 1 263 ? -18.933 -14.239 0.054 1.00 98.19 263 VAL A N 1
ATOM 2137 C CA . VAL A 1 263 ? -19.423 -13.309 1.081 1.00 98.19 263 VAL A CA 1
ATOM 2138 C C . VAL A 1 263 ? -20.949 -13.260 1.104 1.00 98.19 263 VAL A C 1
ATOM 2140 O O . VAL A 1 263 ? -21.532 -13.280 2.190 1.00 98.19 263 VAL A O 1
ATOM 2143 N N . HIS A 1 264 ? -21.606 -13.267 -0.059 1.00 98.06 264 HIS A N 1
ATOM 2144 C CA . HIS A 1 264 ? -23.068 -13.318 -0.151 1.00 98.06 264 HIS A CA 1
ATOM 2145 C C . HIS A 1 264 ? -23.646 -14.559 0.529 1.00 98.06 264 HIS A C 1
ATOM 2147 O O . HIS A 1 264 ? -24.552 -14.423 1.357 1.00 98.06 264 HIS A O 1
ATOM 2153 N N . ASP A 1 265 ? -23.070 -15.734 0.272 1.00 98.38 265 ASP A N 1
ATOM 2154 C CA . ASP A 1 265 ? -23.473 -17.002 0.898 1.00 98.38 265 ASP A CA 1
ATOM 2155 C C . ASP A 1 265 ? -23.349 -16.965 2.433 1.00 98.38 265 ASP A C 1
ATOM 2157 O O . ASP A 1 265 ? -24.094 -17.635 3.154 1.00 98.38 265 ASP A O 1
ATOM 2161 N N . HIS A 1 266 ? -22.443 -16.132 2.955 1.00 98.19 266 HIS A N 1
ATOM 2162 C CA . HIS A 1 266 ? -22.155 -16.002 4.383 1.00 98.19 266 HIS A CA 1
ATOM 2163 C C . HIS A 1 266 ? -22.725 -14.728 5.029 1.00 98.19 266 HIS A C 1
ATOM 2165 O O . HIS A 1 266 ? -22.562 -14.535 6.239 1.00 98.19 266 HIS A O 1
ATOM 2171 N N . ASN A 1 267 ? -23.488 -13.903 4.300 1.00 97.62 267 ASN A N 1
ATOM 2172 C CA . ASN A 1 267 ? -24.229 -12.762 4.857 1.00 97.62 267 ASN A CA 1
ATOM 2173 C C . ASN A 1 267 ? -25.083 -13.111 6.096 1.00 97.62 267 ASN A C 1
ATOM 2175 O O . ASN A 1 267 ? -25.145 -12.294 7.022 1.00 97.62 267 ASN A O 1
ATOM 2179 N N . PRO A 1 268 ? -25.693 -14.313 6.220 1.00 98.38 268 PRO A N 1
ATOM 2180 C CA . PRO A 1 268 ? -26.383 -14.701 7.449 1.00 98.38 268 PRO A CA 1
ATOM 2181 C C . PRO A 1 268 ? -25.517 -14.631 8.720 1.00 98.38 268 PRO A C 1
ATOM 2183 O O . PRO A 1 268 ? -26.056 -14.353 9.798 1.00 98.38 268 PRO A O 1
ATOM 2186 N N . LEU A 1 269 ? -24.196 -14.838 8.621 1.00 97.75 269 LEU A N 1
ATOM 2187 C CA . LEU A 1 269 ? -23.263 -14.702 9.747 1.00 97.75 269 LEU A CA 1
ATOM 2188 C C . LEU A 1 269 ? -23.095 -13.239 10.165 1.00 97.75 269 LEU A C 1
ATOM 2190 O O . LEU A 1 269 ? -23.170 -12.937 11.357 1.00 97.75 269 LEU A O 1
ATOM 2194 N N . MET A 1 270 ? -22.959 -12.329 9.197 1.00 96.50 270 MET A N 1
ATOM 2195 C CA . MET A 1 270 ? -22.949 -10.887 9.452 1.00 96.50 270 MET A CA 1
ATOM 2196 C C . MET A 1 270 ? -24.265 -10.464 10.121 1.00 96.50 270 MET A C 1
ATOM 2198 O O . MET A 1 270 ? -24.250 -9.836 11.180 1.00 96.50 270 MET A O 1
ATOM 2202 N N . HIS A 1 271 ? -25.415 -10.886 9.582 1.00 96.38 271 HIS A N 1
ATOM 2203 C CA . HIS A 1 271 ? -26.719 -10.557 10.165 1.00 96.38 271 HIS A CA 1
ATOM 2204 C C . HIS A 1 271 ? -26.858 -11.073 11.603 1.00 96.38 271 HIS A C 1
ATOM 2206 O O . HIS A 1 271 ? -27.440 -10.404 12.458 1.00 96.38 271 HIS A O 1
ATOM 2212 N N . ARG A 1 272 ? -26.321 -12.265 11.895 1.00 97.56 272 ARG A N 1
ATOM 2213 C CA . ARG A 1 272 ? -26.275 -12.810 13.257 1.00 97.56 272 ARG A CA 1
ATOM 2214 C C . ARG A 1 272 ? -25.422 -11.940 14.177 1.00 97.56 272 ARG A C 1
ATOM 2216 O O . ARG A 1 272 ? -25.847 -11.683 15.300 1.00 97.56 272 ARG A O 1
ATOM 2223 N N . TYR A 1 273 ? -24.265 -11.480 13.712 1.00 96.25 273 TYR A N 1
ATOM 2224 C CA . TYR A 1 273 ? -23.402 -10.592 14.484 1.00 96.25 273 TYR A CA 1
ATOM 2225 C C . TYR A 1 273 ? -24.076 -9.247 14.793 1.00 96.25 273 TYR A C 1
ATOM 2227 O O . TYR A 1 273 ? -24.075 -8.798 15.937 1.00 96.25 273 TYR A O 1
ATOM 2235 N N . VAL A 1 274 ? -24.748 -8.649 13.807 1.00 95.19 274 VAL A N 1
ATOM 2236 C CA . VAL A 1 274 ? -25.509 -7.403 13.987 1.00 95.19 274 VAL A CA 1
ATOM 2237 C C . VAL A 1 274 ? -26.656 -7.575 14.992 1.00 95.19 274 VAL A C 1
ATOM 2239 O O . VAL A 1 274 ? -26.852 -6.713 15.849 1.00 95.19 274 VAL A O 1
ATOM 2242 N N . ARG A 1 275 ? -27.376 -8.709 14.964 1.00 95.75 275 ARG A N 1
ATOM 2243 C CA . ARG A 1 275 ? -28.397 -9.026 15.983 1.00 95.75 275 ARG A CA 1
ATOM 2244 C C . ARG A 1 275 ? -27.799 -9.161 17.383 1.00 95.75 275 ARG A C 1
ATOM 2246 O O . ARG A 1 275 ? -28.337 -8.576 18.317 1.00 95.75 275 ARG A O 1
ATOM 2253 N N . LEU A 1 276 ? -26.667 -9.854 17.517 1.00 94.81 276 LEU A N 1
ATOM 2254 C CA . LEU A 1 276 ? -25.957 -9.978 18.793 1.00 94.81 276 LEU A CA 1
ATOM 2255 C C . LEU A 1 276 ? -25.558 -8.604 19.348 1.00 94.81 276 LEU A C 1
ATOM 2257 O O . LEU A 1 276 ? -25.738 -8.343 20.534 1.00 94.81 276 LEU A O 1
ATOM 2261 N N . ARG A 1 277 ? -25.047 -7.711 18.494 1.00 94.38 277 ARG A N 1
ATOM 2262 C CA . ARG A 1 277 ? -24.708 -6.332 18.871 1.00 94.38 277 ARG A CA 1
ATOM 2263 C C . ARG A 1 277 ? -25.935 -5.568 19.368 1.00 94.38 277 ARG A C 1
ATOM 2265 O O . ARG A 1 277 ? -25.860 -4.920 20.408 1.00 94.38 277 ARG A O 1
ATOM 2272 N N . LYS A 1 278 ? -27.067 -5.687 18.669 1.00 95.00 278 LYS A N 1
ATOM 2273 C CA . LYS A 1 278 ? -28.341 -5.086 19.086 1.00 95.00 278 LYS A CA 1
ATOM 2274 C C . LYS A 1 278 ? -28.767 -5.553 20.483 1.00 95.00 278 LYS A C 1
ATOM 2276 O O . LYS A 1 278 ? -29.072 -4.725 21.338 1.00 95.00 278 LYS A O 1
ATOM 2281 N N . GLU A 1 279 ? -28.736 -6.864 20.718 1.00 94.31 279 GLU A N 1
ATOM 2282 C CA . GLU A 1 279 ? -29.068 -7.470 22.013 1.00 94.31 279 GLU A CA 1
ATOM 2283 C C . GLU A 1 279 ? -28.106 -7.015 23.120 1.00 94.31 279 GLU A C 1
ATOM 2285 O O . GLU A 1 279 ? -28.550 -6.628 24.199 1.00 94.31 279 GLU A O 1
ATOM 2290 N N . ALA A 1 280 ? -26.798 -6.990 22.847 1.00 92.19 280 ALA A N 1
ATOM 2291 C CA . ALA A 1 280 ? -25.777 -6.582 23.812 1.00 92.19 280 ALA A CA 1
ATOM 2292 C C . ALA A 1 280 ? -25.889 -5.103 24.228 1.00 92.19 280 ALA A C 1
ATOM 2294 O O . ALA A 1 280 ? -25.593 -4.764 25.374 1.00 92.19 280 ALA A O 1
ATOM 2295 N N . LEU A 1 281 ? -26.328 -4.227 23.318 1.00 91.69 281 LEU A N 1
ATOM 2296 C CA . LEU A 1 281 ? -26.584 -2.810 23.606 1.00 91.69 281 LEU A CA 1
ATOM 2297 C C . LEU A 1 281 ? -27.949 -2.564 24.265 1.00 91.69 281 LEU A C 1
ATOM 2299 O O . LEU A 1 281 ? -28.168 -1.479 24.804 1.00 91.69 281 LEU A O 1
ATOM 2303 N N . GLY A 1 282 ? -28.852 -3.549 24.239 1.00 93.31 282 GLY A N 1
ATOM 2304 C CA . GLY A 1 282 ? -30.215 -3.415 24.753 1.00 93.31 282 GLY A CA 1
ATOM 2305 C C . GLY A 1 282 ? -31.080 -2.467 23.921 1.00 93.31 282 GLY A C 1
ATOM 2306 O O . GLY A 1 282 ? -31.883 -1.728 24.485 1.00 93.31 282 GLY A O 1
ATOM 2307 N N . TYR A 1 283 ? -30.885 -2.432 22.598 1.00 93.81 283 TYR A N 1
ATOM 2308 C CA . TYR A 1 283 ? -31.647 -1.562 21.696 1.00 93.81 283 TYR A CA 1
ATOM 2309 C C . TYR A 1 283 ? -32.760 -2.319 20.964 1.00 93.81 283 TYR A C 1
ATOM 2311 O O . TYR A 1 283 ? -32.594 -3.473 20.571 1.00 93.81 283 TYR A O 1
ATOM 2319 N N . ASP A 1 284 ? -33.879 -1.640 20.711 1.00 92.94 284 ASP A N 1
ATOM 2320 C CA . ASP A 1 284 ? -34.976 -2.199 19.909 1.00 92.94 284 ASP A CA 1
ATOM 2321 C C . ASP A 1 284 ? -34.611 -2.275 18.421 1.00 92.94 284 ASP A C 1
ATOM 2323 O O . ASP A 1 284 ? -34.885 -3.281 17.756 1.00 92.94 284 ASP A O 1
ATOM 2327 N N . ASP A 1 285 ? -33.915 -1.247 17.929 1.00 94.31 285 ASP A N 1
ATOM 2328 C CA . ASP A 1 285 ? -33.394 -1.141 16.566 1.00 94.31 285 ASP A CA 1
ATOM 2329 C C . ASP A 1 285 ? -31.940 -0.643 16.560 1.00 94.31 285 ASP A C 1
ATOM 2331 O O . ASP A 1 285 ? -31.512 0.056 17.487 1.00 94.31 285 ASP A O 1
ATOM 2335 N N . LEU A 1 286 ? -31.181 -1.014 15.527 1.00 94.88 286 LEU A N 1
ATOM 2336 C CA . LEU A 1 286 ? -29.758 -0.709 15.381 1.00 94.88 286 LEU A CA 1
ATOM 2337 C C . LEU A 1 286 ? -29.512 0.115 14.114 1.00 94.88 286 LEU A C 1
ATOM 2339 O O . LEU A 1 286 ? -29.867 -0.301 13.014 1.00 94.88 286 LEU A O 1
ATOM 2343 N N . HIS A 1 287 ? -28.836 1.252 14.257 1.00 96.06 287 HIS A N 1
ATOM 2344 C CA . HIS A 1 287 ? -28.472 2.113 13.134 1.00 96.06 287 HIS A CA 1
ATOM 2345 C C . HIS A 1 287 ? -26.971 2.058 12.836 1.00 96.06 287 HIS A C 1
ATOM 2347 O O . HIS A 1 287 ? -26.171 1.557 13.624 1.00 96.06 287 HIS A O 1
ATOM 2353 N N . MET A 1 288 ? -26.558 2.640 11.706 1.00 95.06 288 MET A N 1
ATOM 2354 C CA . MET A 1 288 ? -25.142 2.708 11.312 1.00 95.06 288 MET A CA 1
ATOM 2355 C C . MET A 1 288 ? -24.254 3.415 12.348 1.00 95.06 288 MET A C 1
ATOM 2357 O O . MET A 1 288 ? -23.083 3.069 12.489 1.00 95.06 288 MET A O 1
ATOM 2361 N N . TYR A 1 289 ? -24.811 4.361 13.107 1.00 96.12 289 TYR A N 1
ATOM 2362 C CA . TYR A 1 289 ? -24.120 5.045 14.203 1.00 96.12 289 TYR A CA 1
ATOM 2363 C C . TYR A 1 289 ? -24.036 4.228 15.502 1.00 96.12 289 TYR A C 1
ATOM 2365 O O . TYR A 1 289 ? -23.458 4.689 16.478 1.00 96.12 289 TYR A O 1
ATOM 2373 N N . ASP A 1 290 ? -24.587 3.014 15.549 1.00 95.38 290 ASP A N 1
ATOM 2374 C CA . ASP A 1 290 ? -24.460 2.100 16.692 1.00 95.38 290 ASP A CA 1
ATOM 2375 C C . ASP A 1 290 ? -23.413 0.997 16.452 1.00 95.38 290 ASP A C 1
ATOM 2377 O O . ASP A 1 290 ? -23.173 0.158 17.320 1.00 95.38 290 ASP A O 1
ATOM 2381 N N . ILE A 1 291 ? -22.787 0.970 15.271 1.00 93.12 291 ILE A N 1
ATOM 2382 C CA . ILE A 1 291 ? -21.919 -0.137 14.853 1.00 93.12 291 ILE A CA 1
ATOM 2383 C C . ILE A 1 291 ? -20.530 -0.075 15.501 1.00 93.12 291 ILE A C 1
ATOM 2385 O O . ILE A 1 291 ? -19.972 -1.122 15.811 1.00 93.12 291 ILE A O 1
ATOM 2389 N N . TYR A 1 292 ? -19.988 1.122 15.737 1.00 90.62 292 TYR A N 1
ATOM 2390 C CA . TYR A 1 292 ? -18.612 1.300 16.226 1.00 90.62 292 TYR A CA 1
ATOM 2391 C C . TYR A 1 292 ? -18.502 1.421 17.748 1.00 90.62 292 TYR A C 1
ATOM 2393 O O . TYR A 1 292 ? -17.414 1.290 18.295 1.00 90.62 292 TYR A O 1
ATOM 2401 N N . THR A 1 293 ? -19.615 1.625 18.458 1.00 90.75 293 THR A N 1
ATOM 2402 C CA . THR A 1 293 ? -19.563 1.747 19.918 1.00 90.75 293 THR A CA 1
ATOM 2403 C C . THR A 1 293 ? -19.153 0.420 20.580 1.00 90.75 293 THR A C 1
ATOM 2405 O O . THR A 1 293 ? -19.610 -0.660 20.161 1.00 90.75 293 THR A O 1
ATOM 2408 N N . PRO A 1 294 ? -18.314 0.454 21.632 1.00 86.50 294 PRO A N 1
ATOM 2409 C CA . PRO A 1 294 ? -17.947 -0.746 22.372 1.00 86.50 294 PRO A CA 1
ATOM 2410 C C . PRO A 1 294 ? -19.173 -1.442 22.986 1.00 86.50 294 PRO A C 1
ATOM 2412 O O . PRO A 1 294 ? -19.911 -0.848 23.770 1.00 86.50 294 PRO A O 1
ATOM 2415 N N . ILE A 1 295 ? -19.368 -2.734 22.687 1.00 88.50 295 ILE A N 1
ATOM 2416 C CA . ILE A 1 295 ? -20.417 -3.555 23.332 1.00 88.50 295 ILE A CA 1
ATOM 2417 C C . ILE A 1 295 ? -19.977 -4.180 24.653 1.00 88.50 295 ILE A C 1
ATOM 2419 O O . ILE A 1 295 ? -20.818 -4.606 25.443 1.00 88.50 295 ILE A O 1
ATOM 2423 N N . ILE A 1 296 ? -18.668 -4.244 24.909 1.00 85.62 296 ILE A N 1
ATOM 2424 C CA . ILE A 1 296 ? -18.111 -4.799 26.144 1.00 85.62 296 ILE A CA 1
ATOM 2425 C C . ILE A 1 296 ? -17.685 -3.643 27.051 1.00 85.62 296 ILE A C 1
ATOM 2427 O O . ILE A 1 296 ? -16.895 -2.788 26.657 1.00 85.62 296 ILE A O 1
ATOM 2431 N N . LYS A 1 297 ? -18.230 -3.596 28.270 1.00 74.81 297 LYS A N 1
ATOM 2432 C CA . LYS A 1 297 ? -17.939 -2.546 29.258 1.00 74.81 297 LYS A CA 1
ATOM 2433 C C . LYS A 1 297 ? -16.713 -2.911 30.103 1.00 74.81 297 LYS A C 1
ATOM 2435 O O . LYS A 1 297 ? -16.528 -4.073 30.443 1.00 74.81 297 LYS A O 1
ATOM 2440 N N . GLY A 1 298 ? -15.955 -1.894 30.523 1.00 66.69 298 GLY A N 1
ATOM 2441 C CA . GLY A 1 298 ? -15.000 -2.001 31.637 1.00 66.69 298 GLY A CA 1
ATOM 2442 C C . GLY A 1 298 ? -13.650 -2.652 31.326 1.00 66.69 298 GLY A C 1
ATOM 2443 O O . GLY A 1 298 ? -12.975 -3.070 32.258 1.00 66.69 298 GLY A O 1
ATOM 2444 N N . VAL A 1 299 ? -13.255 -2.736 30.054 1.00 69.69 299 VAL A N 1
ATOM 2445 C CA . VAL A 1 299 ? -11.954 -3.285 29.646 1.00 69.69 299 VAL A CA 1
ATOM 2446 C C . VAL A 1 299 ? -11.055 -2.134 29.180 1.00 69.69 299 VAL A C 1
ATOM 2448 O O . VAL A 1 299 ? -11.107 -1.745 28.020 1.00 69.69 299 VAL A O 1
ATOM 2451 N N . ASP A 1 300 ? -10.278 -1.555 30.099 1.00 74.69 300 ASP A N 1
ATOM 2452 C CA . ASP A 1 300 ? -9.145 -0.661 29.790 1.00 74.69 300 ASP A CA 1
ATOM 2453 C C . ASP A 1 300 ? -7.871 -1.375 30.244 1.00 74.69 300 ASP A C 1
ATOM 2455 O O . ASP A 1 300 ? -7.484 -1.326 31.413 1.00 74.69 300 ASP A O 1
ATOM 2459 N N . ILE A 1 301 ? -7.294 -2.158 29.334 1.00 82.50 301 ILE A N 1
ATOM 2460 C CA . ILE A 1 301 ? -6.101 -2.955 29.612 1.00 82.50 301 ILE A CA 1
ATOM 2461 C C . ILE A 1 301 ? -4.893 -2.154 29.157 1.00 82.50 301 ILE A C 1
ATOM 2463 O O . ILE A 1 301 ? -4.750 -1.857 27.970 1.00 82.50 301 ILE A O 1
ATOM 2467 N N . LYS A 1 302 ? -4.013 -1.856 30.113 1.00 91.62 302 LYS A N 1
ATOM 2468 C CA . LYS A 1 302 ? -2.681 -1.331 29.832 1.00 91.62 302 LYS A CA 1
ATOM 2469 C C . LYS A 1 302 ? -1.717 -2.487 29.620 1.00 91.62 302 LYS A C 1
ATOM 2471 O O . LYS A 1 302 ? -1.590 -3.350 30.483 1.00 91.62 302 LYS A O 1
ATOM 2476 N N . VAL A 1 303 ? -1.053 -2.488 28.472 1.00 94.88 303 VAL A N 1
ATOM 2477 C CA . VAL A 1 303 ? -0.046 -3.468 28.073 1.00 94.88 303 VAL A CA 1
ATOM 2478 C C . VAL A 1 303 ? 1.274 -2.725 27.865 1.00 94.88 303 VAL A C 1
ATOM 2480 O O . VAL A 1 303 ? 1.516 -2.198 26.772 1.00 94.88 303 VAL A O 1
ATOM 2483 N N . PRO A 1 304 ? 2.148 -2.656 28.886 1.00 96.56 304 PRO A N 1
ATOM 2484 C CA . PRO A 1 304 ? 3.470 -2.059 28.740 1.00 96.56 304 PRO A CA 1
ATOM 2485 C C . PRO A 1 304 ? 4.233 -2.692 27.574 1.00 96.56 304 PRO A C 1
ATOM 2487 O O . PRO A 1 304 ? 4.172 -3.905 27.371 1.00 96.56 304 PRO A O 1
ATOM 2490 N N . PHE A 1 305 ? 5.011 -1.904 26.827 1.00 96.31 305 PHE A N 1
ATOM 2491 C CA . PHE A 1 305 ? 5.656 -2.382 25.591 1.00 96.31 305 PHE A CA 1
ATOM 2492 C C . PHE A 1 305 ? 6.506 -3.652 25.792 1.00 96.31 305 PHE A C 1
ATOM 2494 O O . PHE A 1 305 ? 6.531 -4.545 24.947 1.00 96.31 305 PHE A O 1
ATOM 2501 N N . ARG A 1 306 ? 7.172 -3.782 26.948 1.00 96.00 306 ARG A N 1
ATOM 2502 C CA . ARG A 1 306 ? 7.927 -4.994 27.304 1.00 96.00 306 ARG A CA 1
ATOM 2503 C C . ARG A 1 306 ? 7.032 -6.234 27.392 1.00 96.00 306 ARG A C 1
ATOM 2505 O O . ARG A 1 306 ? 7.433 -7.291 26.920 1.00 96.00 306 ARG A O 1
ATOM 2512 N N . GLU A 1 307 ? 5.852 -6.107 27.990 1.00 97.12 307 GLU A N 1
ATOM 2513 C CA . GLU A 1 307 ? 4.878 -7.196 28.099 1.00 97.12 307 GLU A CA 1
ATOM 2514 C C . GLU A 1 307 ? 4.272 -7.542 26.736 1.00 97.12 307 GLU A C 1
ATOM 2516 O O . GLU A 1 307 ? 4.109 -8.723 26.422 1.00 97.12 307 GLU A O 1
ATOM 2521 N N . ALA A 1 308 ? 4.019 -6.533 25.897 1.00 97.50 308 ALA A N 1
ATOM 2522 C CA . ALA A 1 308 ? 3.547 -6.744 24.534 1.00 97.50 308 ALA A CA 1
ATOM 2523 C C . ALA A 1 308 ? 4.527 -7.594 23.721 1.00 97.50 308 ALA A C 1
ATOM 2525 O O . ALA A 1 308 ? 4.112 -8.586 23.131 1.00 97.50 308 ALA A O 1
ATOM 2526 N N . LYS A 1 309 ? 5.833 -7.291 23.759 1.00 97.75 309 LYS A N 1
ATOM 2527 C CA . LYS A 1 309 ? 6.854 -8.097 23.064 1.00 97.75 309 LYS A CA 1
ATOM 2528 C C . LYS A 1 309 ? 6.827 -9.571 23.469 1.00 97.75 309 LYS A C 1
ATOM 2530 O O . LYS A 1 309 ? 6.866 -10.449 22.608 1.00 97.75 309 LYS A O 1
ATOM 2535 N N . GLU A 1 310 ? 6.749 -9.847 24.770 1.00 98.19 310 GLU A N 1
ATOM 2536 C CA . GLU A 1 310 ? 6.712 -11.224 25.272 1.00 98.19 310 GLU A CA 1
ATOM 2537 C C . GLU A 1 310 ? 5.424 -11.945 24.882 1.00 98.19 310 GLU A C 1
ATOM 2539 O O . GLU A 1 310 ? 5.457 -13.107 24.477 1.00 98.19 310 GLU A O 1
ATOM 2544 N N . THR A 1 311 ? 4.295 -11.247 24.962 1.00 98.12 311 THR A N 1
ATOM 2545 C CA . THR A 1 311 ? 2.984 -11.803 24.625 1.00 98.12 311 THR A CA 1
ATOM 2546 C C . THR A 1 311 ? 2.865 -12.079 23.128 1.00 98.12 311 THR A C 1
ATOM 2548 O O . THR A 1 311 ? 2.414 -13.157 22.748 1.00 98.12 311 THR A O 1
ATOM 2551 N N . VAL A 1 312 ? 3.349 -11.169 22.277 1.00 98.50 312 VAL A N 1
ATOM 2552 C CA . VAL A 1 312 ? 3.435 -11.365 20.823 1.00 98.50 312 VAL A CA 1
ATOM 2553 C C . VAL A 1 312 ? 4.334 -12.555 20.500 1.00 98.50 312 VAL A C 1
ATOM 2555 O O . VAL A 1 312 ? 3.907 -13.470 19.803 1.00 98.50 312 VAL A O 1
ATOM 2558 N N . ALA A 1 313 ? 5.543 -12.625 21.063 1.00 98.50 313 ALA A N 1
ATOM 2559 C CA . ALA A 1 313 ? 6.440 -13.754 20.820 1.00 98.50 313 ALA A CA 1
ATOM 2560 C C . ALA A 1 313 ? 5.854 -15.101 21.281 1.00 98.50 313 ALA A C 1
ATOM 2562 O O . ALA A 1 313 ? 6.051 -16.117 20.614 1.00 98.50 313 ALA A O 1
ATOM 2563 N N . ALA A 1 314 ? 5.117 -15.123 22.395 1.00 98.50 314 ALA A N 1
ATOM 2564 C CA . ALA A 1 314 ? 4.421 -16.319 22.864 1.00 98.50 314 ALA A CA 1
ATOM 2565 C C . ALA A 1 314 ? 3.232 -16.697 21.965 1.00 98.50 314 ALA A C 1
ATOM 2567 O O . ALA A 1 314 ? 3.008 -17.882 21.716 1.00 98.50 314 ALA A O 1
ATOM 2568 N N . GLY A 1 315 ? 2.490 -15.708 21.459 1.00 98.31 315 GLY A N 1
ATOM 2569 C CA . GLY A 1 315 ? 1.373 -15.927 20.542 1.00 98.31 315 GLY A CA 1
ATOM 2570 C C . GLY A 1 315 ? 1.806 -16.474 19.187 1.00 98.31 315 GLY A C 1
ATOM 2571 O O . GLY A 1 315 ? 1.125 -17.321 18.616 1.00 98.31 315 GLY A O 1
ATOM 2572 N N . LEU A 1 316 ? 2.986 -16.069 18.720 1.00 98.56 316 LEU A N 1
ATOM 2573 C CA . LEU A 1 316 ? 3.556 -16.499 17.442 1.00 98.56 316 LEU A CA 1
ATOM 2574 C C . LEU A 1 316 ? 4.409 -17.775 17.543 1.00 98.56 316 LEU A C 1
ATOM 2576 O O . LEU A 1 316 ? 4.931 -18.243 16.534 1.00 98.56 316 LEU A O 1
ATOM 2580 N N . ALA A 1 317 ? 4.498 -18.396 18.726 1.00 98.25 317 ALA A N 1
ATOM 2581 C CA . ALA A 1 317 ? 5.198 -19.666 18.936 1.00 98.25 317 ALA A CA 1
ATOM 2582 C C . ALA A 1 317 ? 4.825 -20.803 17.957 1.00 98.25 317 ALA A C 1
ATOM 2584 O O . ALA A 1 317 ? 5.728 -21.556 17.578 1.00 98.25 317 ALA A O 1
ATOM 2585 N N . PRO A 1 318 ? 3.562 -20.944 17.492 1.00 98.50 318 PRO A N 1
ATOM 2586 C CA . PRO A 1 318 ? 3.200 -21.959 16.500 1.00 98.50 318 PRO A CA 1
ATOM 2587 C C . PRO A 1 318 ? 3.926 -21.841 15.150 1.00 98.50 318 PRO A C 1
ATOM 2589 O O . PRO A 1 318 ? 3.978 -22.828 14.422 1.00 98.50 318 PRO A O 1
ATOM 2592 N N . LEU A 1 319 ? 4.506 -20.679 14.819 1.00 98.12 319 LEU A N 1
ATOM 2593 C CA . LEU A 1 319 ? 5.271 -20.467 13.581 1.00 98.12 319 LEU A CA 1
ATOM 2594 C C . LEU A 1 319 ? 6.698 -21.044 13.635 1.00 98.12 319 LEU A C 1
ATOM 2596 O O . LEU A 1 319 ? 7.429 -20.987 12.650 1.00 98.12 319 LEU A O 1
ATOM 2600 N N . GLY A 1 320 ? 7.089 -21.641 14.765 1.00 98.31 320 GLY A N 1
ATOM 2601 C CA . GLY A 1 320 ? 8.365 -22.331 14.926 1.00 98.31 320 GLY A CA 1
ATOM 2602 C C . GLY A 1 320 ? 9.467 -21.464 15.534 1.00 98.31 320 GLY A C 1
ATOM 2603 O O . GLY A 1 320 ? 9.402 -20.234 15.572 1.00 98.31 320 GLY A O 1
ATOM 2604 N N . GLN A 1 321 ? 10.501 -22.135 16.048 1.00 98.00 321 GLN A N 1
ATOM 2605 C CA . GLN A 1 321 ? 11.567 -21.495 16.825 1.00 98.00 321 GLN A CA 1
ATOM 2606 C C . GLN A 1 321 ? 12.367 -20.476 16.007 1.00 98.00 321 GLN A C 1
ATOM 2608 O O . GLN A 1 321 ? 12.678 -19.407 16.526 1.00 98.00 321 GLN A O 1
ATOM 2613 N N . ASP A 1 322 ? 12.647 -20.770 14.736 1.00 97.44 322 ASP A N 1
ATOM 2614 C CA . ASP A 1 322 ? 13.414 -19.871 13.868 1.00 97.44 322 ASP A CA 1
ATOM 2615 C C . ASP A 1 322 ? 12.671 -18.554 13.612 1.00 97.44 322 ASP A C 1
ATOM 2617 O O . ASP A 1 322 ? 13.268 -17.483 13.706 1.00 97.44 322 ASP A O 1
ATOM 2621 N N . TYR A 1 323 ? 11.355 -18.612 13.383 1.00 98.19 323 TYR A N 1
ATOM 2622 C CA . TYR A 1 323 ? 10.531 -17.417 13.191 1.00 98.19 323 TYR A CA 1
ATOM 2623 C C . TYR A 1 323 ? 10.495 -16.552 14.457 1.00 98.19 323 TYR A C 1
ATOM 2625 O O . TYR A 1 323 ? 10.756 -15.350 14.410 1.00 98.19 323 TYR A O 1
ATOM 2633 N N . VAL A 1 324 ? 10.237 -17.168 15.618 1.00 98.31 324 VAL A N 1
ATOM 2634 C CA . VAL A 1 324 ? 10.197 -16.454 16.907 1.00 98.31 324 VAL A CA 1
ATOM 2635 C C . VAL A 1 324 ? 11.559 -15.867 17.271 1.00 98.31 324 VAL A C 1
ATOM 2637 O O . VAL A 1 324 ? 11.621 -14.792 17.868 1.00 98.31 324 VAL A O 1
ATOM 2640 N N . LYS A 1 325 ? 12.654 -16.541 16.911 1.00 98.12 325 LYS A N 1
ATOM 2641 C CA . LYS A 1 325 ? 14.006 -16.021 17.115 1.00 98.12 325 LYS A CA 1
ATOM 2642 C C . LYS A 1 325 ? 14.206 -14.716 16.346 1.00 98.12 325 LYS A C 1
ATOM 2644 O O . LYS A 1 325 ? 14.555 -13.719 16.969 1.00 98.12 325 LYS A O 1
ATOM 2649 N N . VAL A 1 326 ? 13.919 -14.697 15.043 1.00 97.88 326 VAL A N 1
ATOM 2650 C CA . VAL A 1 326 ? 14.048 -13.479 14.222 1.00 97.88 326 VAL A CA 1
ATOM 2651 C C . VAL A 1 326 ? 13.105 -12.380 14.716 1.00 97.88 326 VAL A C 1
ATOM 2653 O O . VAL A 1 326 ? 13.512 -11.228 14.830 1.00 97.88 326 VAL A O 1
ATOM 2656 N N . LEU A 1 327 ? 11.864 -12.725 15.071 1.00 98.38 327 LEU A N 1
ATOM 2657 C CA . LEU A 1 327 ? 10.904 -11.794 15.670 1.00 98.38 327 LEU A CA 1
ATOM 2658 C C . LEU A 1 327 ? 11.493 -11.107 16.912 1.00 98.38 327 LEU A C 1
ATOM 2660 O O . LEU A 1 327 ? 11.442 -9.882 17.025 1.00 98.38 327 LEU A O 1
ATOM 2664 N N . ARG A 1 328 ? 12.065 -11.882 17.843 1.00 98.00 328 ARG A N 1
ATOM 2665 C CA . ARG A 1 328 ? 12.687 -11.350 19.066 1.00 98.00 328 ARG A CA 1
ATOM 2666 C C . ARG A 1 328 ? 13.911 -10.500 18.755 1.00 98.00 328 ARG A C 1
ATOM 2668 O O . ARG A 1 328 ? 14.007 -9.390 19.271 1.00 98.00 328 ARG A O 1
ATOM 2675 N N . GLU A 1 329 ? 14.786 -10.981 17.876 1.00 96.25 329 GLU A N 1
ATOM 2676 C CA . GLU A 1 329 ? 15.955 -10.232 17.410 1.00 96.25 329 GLU A CA 1
ATOM 2677 C C . GLU A 1 329 ? 15.548 -8.889 16.794 1.00 96.25 329 GLU A C 1
ATOM 2679 O O . GLU A 1 329 ? 16.168 -7.881 17.106 1.00 96.25 329 GLU A O 1
ATOM 2684 N N . GLY A 1 330 ? 14.471 -8.824 16.007 1.00 96.06 330 GLY A N 1
ATOM 2685 C CA . GLY A 1 330 ? 13.961 -7.567 15.454 1.00 96.06 330 GLY A CA 1
ATOM 2686 C C . GLY A 1 330 ? 13.398 -6.616 16.517 1.00 96.06 330 GLY A C 1
ATOM 2687 O O . GLY A 1 330 ? 13.748 -5.434 16.556 1.00 96.06 330 GLY A O 1
ATOM 2688 N N . MET A 1 331 ? 12.576 -7.131 17.441 1.00 96.06 331 MET A N 1
ATOM 2689 C CA . MET A 1 331 ? 11.987 -6.323 18.521 1.00 96.06 331 MET A CA 1
ATOM 2690 C C . MET A 1 331 ? 13.008 -5.849 19.578 1.00 96.06 331 MET A C 1
ATOM 2692 O O . MET A 1 331 ? 12.695 -4.982 20.405 1.00 96.06 331 MET A O 1
ATOM 2696 N N . GLU A 1 332 ? 14.212 -6.424 19.603 1.00 93.69 332 GLU A N 1
ATOM 2697 C CA . GLU A 1 332 ? 15.311 -6.049 20.506 1.00 93.69 332 GLU A CA 1
ATOM 2698 C C . GLU A 1 332 ? 16.461 -5.327 19.788 1.00 93.69 332 GLU A C 1
ATOM 2700 O O . GLU A 1 332 ? 17.105 -4.461 20.378 1.00 93.69 332 GLU A O 1
ATOM 2705 N N . GLY A 1 333 ? 16.681 -5.626 18.509 1.00 88.75 333 GLY A N 1
ATOM 2706 C CA . GLY A 1 333 ? 17.817 -5.207 17.683 1.00 88.75 333 GLY A CA 1
ATOM 2707 C C . GLY A 1 333 ? 17.622 -3.891 16.933 1.00 88.75 333 GLY A C 1
ATOM 2708 O O . GLY A 1 333 ? 18.284 -3.651 15.924 1.00 88.75 333 GLY A O 1
ATOM 2709 N N . GLY A 1 334 ? 16.713 -3.036 17.405 1.00 93.69 334 GLY A N 1
ATOM 2710 C CA . GLY A 1 334 ? 16.547 -1.686 16.869 1.00 93.69 334 GLY A CA 1
ATOM 2711 C C . GLY A 1 334 ? 15.744 -1.598 15.571 1.00 93.69 334 GLY A C 1
ATOM 2712 O O . GLY A 1 334 ? 15.950 -0.651 14.820 1.00 93.69 334 GLY A O 1
ATOM 2713 N N . TRP A 1 335 ? 14.823 -2.525 15.292 1.00 97.56 335 TRP A N 1
ATOM 2714 C CA . TRP A 1 335 ? 13.906 -2.354 14.154 1.00 97.56 335 TRP A CA 1
ATOM 2715 C C . TRP A 1 335 ? 12.813 -1.319 14.437 1.00 97.56 335 TRP A C 1
ATOM 2717 O O . TRP A 1 335 ? 12.283 -0.735 13.503 1.00 97.56 335 TRP A O 1
ATOM 2727 N N . ILE A 1 336 ? 12.476 -1.069 15.707 1.00 98.25 336 ILE A N 1
ATOM 2728 C CA . ILE A 1 336 ? 11.241 -0.364 16.078 1.00 98.25 336 ILE A CA 1
ATOM 2729 C C . ILE A 1 336 ? 11.515 1.034 16.649 1.00 98.25 336 ILE A C 1
ATOM 2731 O O . ILE A 1 336 ? 12.209 1.169 17.663 1.00 98.25 336 ILE A O 1
ATOM 2735 N N . ASP A 1 337 ? 10.898 2.063 16.063 1.00 97.81 337 ASP A N 1
ATOM 2736 C CA . ASP A 1 337 ? 10.719 3.381 16.683 1.00 97.81 337 ASP A CA 1
ATOM 2737 C C . ASP A 1 337 ? 9.360 3.444 17.398 1.00 97.81 337 ASP A C 1
ATOM 2739 O O . ASP A 1 337 ? 8.308 3.446 16.764 1.00 97.81 337 ASP A O 1
ATOM 2743 N N . VAL A 1 338 ? 9.377 3.450 18.734 1.00 96.12 338 VAL A N 1
ATOM 2744 C CA . VAL A 1 338 ? 8.240 2.979 19.547 1.00 96.12 338 VAL A CA 1
ATOM 2745 C C . VAL A 1 338 ? 7.249 4.078 19.929 1.00 96.12 338 VAL A C 1
ATOM 2747 O O . VAL A 1 338 ? 6.042 3.863 19.861 1.00 96.12 338 VAL A O 1
ATOM 2750 N N . LEU A 1 339 ? 7.741 5.219 20.415 1.00 95.31 339 LEU A N 1
ATOM 2751 C CA . LEU A 1 339 ? 6.920 6.203 21.133 1.00 95.31 339 LEU A CA 1
ATOM 2752 C C . LEU A 1 339 ? 6.470 7.340 20.216 1.00 95.31 339 LEU A C 1
ATOM 2754 O O . LEU A 1 339 ? 7.224 7.765 19.338 1.00 95.31 339 LEU A O 1
ATOM 2758 N N . GLU A 1 340 ? 5.269 7.859 20.459 1.00 93.44 340 GLU A N 1
ATOM 2759 C CA . GLU A 1 340 ? 4.808 9.111 19.855 1.00 93.44 340 GLU A CA 1
ATOM 2760 C C . GLU A 1 340 ? 5.684 10.284 20.317 1.00 93.44 340 GLU A C 1
ATOM 2762 O O . GLU A 1 340 ? 6.169 10.319 21.452 1.00 93.44 340 GLU A O 1
ATOM 2767 N N . ASN A 1 341 ? 5.909 11.249 19.428 1.00 93.38 341 ASN A N 1
ATOM 2768 C CA . ASN A 1 341 ? 6.552 12.513 19.759 1.00 93.38 341 ASN A CA 1
ATOM 2769 C C . ASN A 1 341 ? 6.081 13.625 18.805 1.00 93.38 341 ASN A C 1
ATOM 2771 O O . ASN A 1 341 ? 5.399 13.370 17.813 1.00 93.38 341 ASN A O 1
ATOM 2775 N N . GLN A 1 342 ? 6.429 14.873 19.121 1.00 94.75 342 GLN A N 1
ATOM 2776 C CA . GLN A 1 342 ? 6.076 16.016 18.285 1.00 94.75 342 GLN A CA 1
ATOM 2777 C C . GLN A 1 342 ? 6.800 15.948 16.934 1.00 94.75 342 GLN A C 1
ATOM 2779 O O . GLN A 1 342 ? 8.023 15.927 16.891 1.00 94.75 342 GLN A O 1
ATOM 2784 N N . GLY A 1 343 ? 6.035 15.989 15.841 1.00 92.94 343 GLY A N 1
ATOM 2785 C CA . GLY A 1 343 ? 6.567 15.995 14.475 1.00 92.94 343 GLY A CA 1
ATOM 2786 C C . GLY A 1 343 ? 6.702 14.605 13.851 1.00 92.94 343 GLY A C 1
ATOM 2787 O O . GLY A 1 343 ? 6.731 14.501 12.624 1.00 92.94 343 GLY A O 1
ATOM 2788 N N . LYS A 1 344 ? 6.703 13.530 14.647 1.00 96.62 344 LYS A N 1
ATOM 2789 C CA . LYS A 1 344 ? 6.727 12.153 14.138 1.00 96.62 344 LYS A CA 1
ATOM 2790 C C . LYS A 1 344 ? 5.500 11.827 13.286 1.00 96.62 344 LYS A C 1
ATOM 2792 O O . LYS A 1 344 ? 4.390 12.294 13.545 1.00 96.62 344 LYS A O 1
ATOM 2797 N N . THR A 1 345 ? 5.706 11.003 12.263 1.00 96.31 345 THR A N 1
ATOM 2798 C CA . THR A 1 345 ? 4.623 10.486 11.419 1.00 96.31 345 THR A CA 1
ATOM 2799 C C . THR A 1 345 ? 3.609 9.694 12.256 1.00 96.31 345 THR A C 1
ATOM 2801 O O . THR A 1 345 ? 3.968 8.824 13.049 1.00 96.31 345 THR A O 1
ATOM 2804 N N . SER A 1 346 ? 2.321 10.002 12.088 1.00 92.12 346 SER A N 1
ATOM 2805 C CA . SER A 1 346 ? 1.222 9.333 12.793 1.00 92.12 346 SER A CA 1
ATOM 2806 C C . SER A 1 346 ? 0.984 7.905 12.292 1.00 92.12 346 SER A C 1
ATOM 2808 O O . SER A 1 346 ? 1.289 7.591 11.144 1.00 92.12 346 SER A O 1
ATOM 2810 N N . GLY A 1 347 ? 0.317 7.083 13.104 1.00 93.12 347 GLY A N 1
ATOM 2811 C CA . GLY A 1 347 ? -0.064 5.716 12.738 1.00 93.12 347 GLY A CA 1
ATOM 2812 C C . GLY A 1 347 ? 1.042 4.702 13.020 1.00 93.12 347 GLY A C 1
ATOM 2813 O O . GLY A 1 347 ? 1.803 4.860 13.976 1.00 93.12 347 GLY A O 1
ATOM 2814 N N . ALA A 1 348 ? 1.104 3.651 12.213 1.00 96.50 348 ALA A N 1
ATOM 2815 C CA . ALA A 1 348 ? 2.147 2.638 12.257 1.00 96.50 348 ALA A CA 1
ATOM 2816 C C . ALA A 1 348 ? 2.434 2.136 10.837 1.00 96.50 348 ALA A C 1
ATOM 2818 O O . ALA A 1 348 ? 1.570 2.260 9.967 1.00 96.50 348 ALA A O 1
ATOM 2819 N N . TYR A 1 349 ? 3.652 1.654 10.598 1.00 97.69 349 TYR A N 1
ATOM 2820 C CA . TYR A 1 349 ? 4.006 0.974 9.351 1.00 97.69 349 TYR A CA 1
ATOM 2821 C C . TYR A 1 349 ? 5.281 0.141 9.504 1.00 97.69 349 TYR A C 1
ATOM 2823 O O . TYR A 1 349 ? 6.113 0.403 10.379 1.00 97.69 349 TYR A O 1
ATOM 2831 N N . SER A 1 350 ? 5.481 -0.780 8.562 1.00 97.50 350 SER A N 1
ATOM 2832 C CA . SER A 1 350 ? 6.736 -1.478 8.301 1.00 97.50 350 SER A CA 1
ATOM 2833 C C . SER A 1 350 ? 7.324 -1.054 6.952 1.00 97.50 350 SER A C 1
ATOM 2835 O O . SER A 1 350 ? 6.608 -0.943 5.957 1.00 97.50 350 SER A O 1
ATOM 2837 N N . TRP A 1 351 ? 8.631 -0.795 6.912 1.00 95.88 351 TRP A N 1
ATOM 2838 C CA . TRP A 1 351 ? 9.364 -0.454 5.688 1.00 95.88 351 TRP A CA 1
ATOM 2839 C C . TRP A 1 351 ? 10.801 -0.978 5.770 1.00 95.88 351 TRP A C 1
ATOM 2841 O O . TRP A 1 351 ? 11.381 -1.065 6.847 1.00 95.88 351 TRP A O 1
ATOM 2851 N N . GLY A 1 352 ? 11.419 -1.294 4.637 1.00 94.25 352 GLY A N 1
ATOM 2852 C CA . GLY A 1 352 ? 12.851 -1.578 4.554 1.00 94.25 352 GLY A CA 1
ATOM 2853 C C . GLY A 1 352 ? 13.400 -1.387 3.143 1.00 94.25 352 GLY A C 1
ATOM 2854 O O . GLY A 1 352 ? 12.654 -1.107 2.207 1.00 94.25 352 GLY A O 1
ATOM 2855 N N . ALA A 1 353 ? 14.713 -1.554 2.993 1.00 96.25 353 ALA A N 1
ATOM 2856 C CA . ALA A 1 353 ? 15.380 -1.565 1.694 1.00 96.25 353 ALA A CA 1
ATOM 2857 C C . ALA A 1 353 ? 16.327 -2.761 1.586 1.00 96.25 353 ALA A C 1
ATOM 2859 O O . ALA A 1 353 ? 17.051 -3.079 2.532 1.00 96.25 353 ALA A O 1
ATOM 2860 N N . TYR A 1 354 ? 16.317 -3.417 0.427 1.00 96.62 354 TYR A N 1
ATOM 2861 C CA . TYR A 1 354 ? 17.201 -4.540 0.148 1.00 96.62 354 TYR A CA 1
ATOM 2862 C C . TYR A 1 354 ? 18.638 -4.050 -0.140 1.00 96.62 354 TYR A C 1
ATOM 2864 O O . TYR A 1 354 ? 18.812 -3.013 -0.781 1.00 96.62 354 TYR A O 1
ATOM 2872 N N . PRO A 1 355 ? 19.676 -4.800 0.266 1.00 94.00 355 PRO A N 1
ATOM 2873 C CA . PRO A 1 355 ? 19.654 -5.778 1.346 1.00 94.00 355 PRO A CA 1
ATOM 2874 C C . PRO A 1 355 ? 19.719 -5.045 2.693 1.00 94.00 355 PRO A C 1
ATOM 2876 O O . PRO A 1 355 ? 20.493 -4.099 2.865 1.00 94.00 355 PRO A O 1
ATOM 2879 N N . GLY A 1 356 ? 18.959 -5.507 3.680 1.00 91.75 356 GLY A N 1
ATOM 2880 C CA . GLY A 1 356 ? 18.949 -4.871 4.993 1.00 91.75 356 GLY A CA 1
ATOM 2881 C C . GLY A 1 356 ? 17.877 -5.427 5.922 1.00 91.75 356 GLY A C 1
ATOM 2882 O O . GLY A 1 356 ? 17.121 -6.319 5.532 1.00 91.75 356 GLY A O 1
ATOM 2883 N N . PRO A 1 357 ? 17.824 -4.941 7.168 1.00 94.75 357 PRO A N 1
ATOM 2884 C CA . PRO A 1 357 ? 16.690 -5.192 8.040 1.00 94.75 357 PRO A CA 1
ATOM 2885 C C . PRO A 1 357 ? 15.455 -4.389 7.585 1.00 94.75 357 PRO A C 1
ATOM 2887 O O . PRO A 1 357 ? 15.595 -3.297 7.023 1.00 94.75 357 PRO A O 1
ATOM 2890 N N . PRO A 1 358 ? 14.241 -4.897 7.842 1.00 96.94 358 PRO A N 1
ATOM 2891 C CA . PRO A 1 358 ? 13.045 -4.072 7.904 1.00 96.94 358 PRO A CA 1
ATOM 2892 C C . PRO A 1 358 ? 13.045 -3.240 9.193 1.00 96.94 358 PRO A C 1
ATOM 2894 O O . PRO A 1 358 ? 13.751 -3.533 10.159 1.00 96.94 358 PRO A O 1
ATOM 2897 N N . PHE A 1 359 ? 12.189 -2.236 9.226 1.00 98.25 359 PHE A N 1
ATOM 2898 C CA . PHE A 1 359 ? 11.988 -1.359 10.362 1.00 98.25 359 PHE A CA 1
ATOM 2899 C C . PHE A 1 359 ? 10.504 -1.071 10.543 1.00 98.25 359 PHE A C 1
ATOM 2901 O O . PHE A 1 359 ? 9.733 -1.106 9.587 1.00 98.25 359 PHE A O 1
ATOM 2908 N N . VAL A 1 360 ? 10.122 -0.749 11.772 1.00 98.44 360 VAL A N 1
ATOM 2909 C CA . VAL A 1 360 ? 8.748 -0.471 12.172 1.00 98.44 360 VAL A CA 1
ATOM 2910 C C . VAL A 1 360 ? 8.679 0.894 12.835 1.00 98.44 360 VAL A C 1
ATOM 2912 O O . VAL A 1 360 ? 9.411 1.165 13.788 1.00 98.44 360 VAL A O 1
ATOM 2915 N N . LEU A 1 361 ? 7.754 1.730 12.381 1.00 98.38 361 LEU A N 1
ATOM 2916 C CA . LEU A 1 361 ? 7.340 2.921 13.111 1.00 98.38 361 LEU A CA 1
ATOM 2917 C C . LEU A 1 361 ? 6.059 2.598 13.879 1.00 98.38 361 LEU A C 1
ATOM 2919 O O . LEU A 1 361 ? 5.084 2.151 13.284 1.00 98.38 361 LEU A O 1
ATOM 2923 N N . LEU A 1 362 ? 6.050 2.848 15.187 1.00 97.81 362 LEU A N 1
ATOM 2924 C CA . LEU A 1 362 ? 4.867 2.777 16.045 1.00 97.81 362 LEU A CA 1
ATOM 2925 C C . LEU A 1 362 ? 4.628 4.120 16.737 1.00 97.81 362 LEU A C 1
ATOM 2927 O O . LEU A 1 362 ? 5.554 4.896 16.961 1.00 97.81 362 LEU A O 1
ATOM 2931 N N . ASN A 1 363 ? 3.389 4.341 17.163 1.00 96.31 363 ASN A N 1
ATOM 2932 C CA . ASN A 1 363 ? 3.017 5.365 18.137 1.00 96.31 363 ASN A CA 1
ATOM 2933 C C . ASN A 1 363 ? 2.364 4.667 19.344 1.00 96.31 363 ASN A C 1
ATOM 2935 O O . ASN A 1 363 ? 1.153 4.718 19.537 1.00 96.31 363 ASN A O 1
ATOM 2939 N N . TYR A 1 364 ? 3.176 3.912 20.093 1.00 95.31 364 TYR A N 1
ATOM 2940 C CA . TYR A 1 364 ? 2.717 2.975 21.120 1.00 95.31 364 TYR A CA 1
ATOM 2941 C C . TYR A 1 364 ? 2.307 3.689 22.421 1.00 95.31 364 TYR A C 1
ATOM 2943 O O . TYR A 1 364 ? 3.131 4.330 23.072 1.00 95.31 364 TYR A O 1
ATOM 2951 N N . ASN A 1 365 ? 1.049 3.518 22.829 1.00 93.00 365 ASN A N 1
ATOM 2952 C CA . ASN A 1 365 ? 0.404 4.127 23.997 1.00 93.00 365 ASN A CA 1
ATOM 2953 C C . ASN A 1 365 ? -0.124 3.101 25.022 1.00 93.00 365 ASN A C 1
ATOM 2955 O O . ASN A 1 365 ? -1.018 3.402 25.813 1.00 93.00 365 ASN A O 1
ATOM 2959 N N . GLU A 1 366 ? 0.433 1.887 25.005 1.00 94.25 366 GLU A N 1
ATOM 2960 C CA . GLU A 1 366 ? 0.122 0.802 25.947 1.00 94.25 366 GLU A CA 1
ATOM 2961 C C . GLU A 1 366 ? -1.322 0.287 25.899 1.00 94.25 366 GLU A C 1
ATOM 2963 O O . GLU A 1 366 ? -1.762 -0.384 26.825 1.00 94.25 366 GLU A O 1
ATOM 2968 N N . SER A 1 367 ? -2.073 0.546 24.830 1.00 91.06 367 SER A N 1
ATOM 2969 C CA . SER A 1 367 ? -3.368 -0.105 24.614 1.00 91.06 367 SER A CA 1
ATOM 2970 C C . SER A 1 367 ? -3.216 -1.547 24.113 1.00 91.06 367 SER A C 1
ATOM 2972 O O . SER A 1 367 ? -2.225 -1.915 23.478 1.00 91.06 367 SER A O 1
ATOM 2974 N N . LEU A 1 368 ? -4.240 -2.370 24.354 1.00 90.25 368 LEU A N 1
ATOM 2975 C CA . LEU A 1 368 ? -4.337 -3.709 23.766 1.00 90.25 368 LEU A CA 1
ATOM 2976 C C . LEU A 1 368 ? -4.313 -3.660 22.228 1.00 90.25 368 LEU A C 1
ATOM 2978 O O . LEU A 1 368 ? -3.629 -4.474 21.611 1.00 90.25 368 LEU A O 1
ATOM 2982 N N . ASP A 1 369 ? -4.974 -2.673 21.619 1.00 89.88 369 ASP A N 1
ATOM 2983 C CA . ASP A 1 369 ? -4.945 -2.475 20.166 1.00 89.88 369 ASP A CA 1
ATOM 2984 C C . ASP A 1 369 ? -3.519 -2.216 19.661 1.00 89.88 369 ASP A C 1
ATOM 2986 O O . ASP A 1 369 ? -3.118 -2.772 18.645 1.00 89.88 369 ASP A O 1
ATOM 2990 N N . ASN A 1 370 ? -2.694 -1.467 20.401 1.00 94.38 370 ASN A N 1
ATOM 2991 C CA . ASN A 1 370 ? -1.291 -1.274 20.034 1.00 94.38 370 ASN A CA 1
ATOM 2992 C C . ASN A 1 370 ? -0.443 -2.549 20.132 1.00 94.38 370 ASN A C 1
ATOM 2994 O O . ASN A 1 370 ? 0.529 -2.678 19.385 1.00 94.38 370 ASN A O 1
ATOM 2998 N N . MET A 1 371 ? -0.786 -3.505 21.001 1.00 96.69 371 MET A N 1
ATOM 2999 C CA . MET A 1 371 ? -0.140 -4.823 20.983 1.00 96.69 371 MET A CA 1
ATOM 3000 C C . MET A 1 371 ? -0.498 -5.600 19.705 1.00 96.69 371 MET A C 1
ATOM 3002 O O . MET A 1 371 ? 0.381 -6.240 19.127 1.00 96.69 371 MET A O 1
ATOM 3006 N N . PHE A 1 372 ? -1.746 -5.513 19.231 1.00 96.25 372 PHE A N 1
ATOM 3007 C CA . PHE A 1 372 ? -2.130 -6.067 17.927 1.00 96.25 372 PHE A CA 1
ATOM 3008 C C . PHE A 1 372 ? -1.423 -5.344 16.776 1.00 96.25 372 PHE A C 1
ATOM 3010 O O . PHE A 1 372 ? -0.878 -6.012 15.903 1.00 96.25 372 PHE A O 1
ATOM 3017 N N . THR A 1 373 ? -1.305 -4.012 16.824 1.00 97.00 373 THR A N 1
ATOM 3018 C CA . THR A 1 373 ? -0.505 -3.242 15.856 1.00 97.00 373 THR A CA 1
ATOM 3019 C C . THR A 1 373 ? 0.956 -3.700 15.836 1.00 97.00 373 THR A C 1
ATOM 3021 O O . THR A 1 373 ? 1.517 -3.904 14.767 1.00 97.00 373 THR A O 1
ATOM 3024 N N . LEU A 1 374 ? 1.580 -3.943 16.995 1.00 98.19 374 LEU A N 1
ATOM 3025 C CA . LEU A 1 374 ? 2.934 -4.505 17.046 1.00 98.19 374 LEU A CA 1
ATOM 3026 C C . LEU A 1 374 ? 3.006 -5.868 16.335 1.00 98.19 374 LEU A C 1
ATOM 3028 O O . LEU A 1 374 ? 3.932 -6.100 15.561 1.00 98.19 374 LEU A O 1
ATOM 3032 N N . ALA A 1 375 ? 2.049 -6.768 16.576 1.00 98.31 375 ALA A N 1
ATOM 3033 C CA . ALA A 1 375 ? 2.010 -8.071 15.907 1.00 98.31 375 ALA A CA 1
ATOM 3034 C C . ALA A 1 375 ? 1.818 -7.947 14.384 1.00 98.31 375 ALA A C 1
ATOM 3036 O O . ALA A 1 375 ? 2.489 -8.660 13.629 1.00 98.31 375 ALA A O 1
ATOM 3037 N N . HIS A 1 376 ? 0.949 -7.026 13.959 1.00 98.00 376 HIS A N 1
ATOM 3038 C CA . HIS A 1 376 ? 0.657 -6.703 12.564 1.00 98.00 376 HIS A CA 1
ATOM 3039 C C . HIS A 1 376 ? 1.918 -6.223 11.834 1.00 98.00 376 HIS A C 1
ATOM 3041 O O . HIS A 1 376 ? 2.378 -6.867 10.889 1.00 98.00 376 HIS A O 1
ATOM 3047 N N . GLU A 1 377 ? 2.560 -5.166 12.338 1.00 98.31 377 GLU A N 1
ATOM 3048 C CA . GLU A 1 377 ? 3.745 -4.582 11.701 1.00 98.31 377 GLU A CA 1
ATOM 3049 C C . GLU A 1 377 ? 4.964 -5.509 11.736 1.00 98.31 377 GLU A C 1
ATOM 3051 O O . GLU A 1 377 ? 5.777 -5.538 10.804 1.00 98.31 377 GLU A O 1
ATOM 3056 N N . MET A 1 378 ? 5.097 -6.326 12.787 1.00 98.31 378 MET A N 1
ATOM 3057 C CA . MET A 1 378 ? 6.119 -7.372 12.810 1.00 98.31 378 MET A CA 1
ATOM 3058 C C . MET A 1 378 ? 5.834 -8.478 11.789 1.00 98.31 378 MET A C 1
ATOM 3060 O O . MET A 1 378 ? 6.778 -9.105 11.317 1.00 98.31 378 MET A O 1
ATOM 3064 N N . GLY A 1 379 ? 4.576 -8.696 11.393 1.00 98.19 379 GLY A N 1
ATOM 3065 C CA . GLY A 1 379 ? 4.221 -9.599 10.295 1.00 98.19 379 GLY A CA 1
ATOM 3066 C C . GLY A 1 379 ? 4.740 -9.104 8.951 1.00 98.19 379 GLY A C 1
ATOM 3067 O O . GLY A 1 379 ? 5.435 -9.848 8.258 1.00 98.19 379 GLY A O 1
ATOM 3068 N N . HIS A 1 380 ? 4.504 -7.832 8.620 1.00 98.12 380 HIS A N 1
ATOM 3069 C CA . HIS A 1 380 ? 5.101 -7.209 7.432 1.00 98.12 380 HIS A CA 1
ATOM 3070 C C . HIS A 1 380 ? 6.632 -7.228 7.477 1.00 98.12 380 HIS A C 1
ATOM 3072 O O . HIS A 1 380 ? 7.286 -7.585 6.495 1.00 98.12 380 HIS A O 1
ATOM 3078 N N . SER A 1 381 ? 7.212 -6.914 8.638 1.00 98.12 381 SER A N 1
ATOM 3079 C CA . SER A 1 381 ? 8.664 -6.899 8.814 1.00 98.12 381 SER A CA 1
ATOM 3080 C C . SER A 1 381 ? 9.265 -8.284 8.594 1.00 98.12 381 SER A C 1
ATOM 3082 O O . SER A 1 381 ? 10.229 -8.432 7.850 1.00 98.12 381 SER A O 1
ATOM 3084 N N . LEU A 1 382 ? 8.682 -9.334 9.173 1.00 97.94 382 LEU A N 1
ATOM 3085 C CA . LEU A 1 382 ? 9.179 -10.698 8.991 1.00 97.94 382 LEU A CA 1
ATOM 3086 C C . LEU A 1 382 ? 8.972 -11.197 7.559 1.00 97.94 382 LEU A C 1
ATOM 3088 O O . LEU A 1 382 ? 9.865 -11.853 7.025 1.00 97.94 382 LEU A O 1
ATOM 3092 N N . HIS A 1 383 ? 7.873 -10.822 6.899 1.00 97.94 383 HIS A N 1
ATOM 3093 C CA . HIS A 1 383 ? 7.685 -11.084 5.470 1.00 97.94 383 HIS A CA 1
ATOM 3094 C C . HIS A 1 383 ? 8.806 -10.437 4.636 1.00 97.94 383 HIS A C 1
ATOM 3096 O O . HIS A 1 383 ? 9.464 -11.120 3.850 1.00 97.94 383 HIS A O 1
ATOM 3102 N N . THR A 1 384 ? 9.102 -9.156 4.883 1.00 97.62 384 THR A N 1
ATOM 3103 C CA . THR A 1 384 ? 10.214 -8.427 4.249 1.00 97.62 384 THR A CA 1
ATOM 3104 C C . THR A 1 384 ? 11.560 -9.093 4.526 1.00 97.62 384 THR A C 1
ATOM 3106 O O . THR A 1 384 ? 12.316 -9.361 3.596 1.00 97.62 384 THR A O 1
ATOM 3109 N N . TRP A 1 385 ? 11.856 -9.421 5.785 1.00 97.38 385 TRP A N 1
ATOM 3110 C CA . TRP A 1 385 ? 13.111 -10.061 6.176 1.00 97.38 385 TRP A CA 1
ATOM 3111 C C . TRP A 1 385 ? 13.318 -11.400 5.469 1.00 97.38 385 TRP A C 1
ATOM 3113 O O . TRP A 1 385 ? 14.381 -11.643 4.896 1.00 97.38 385 TRP A O 1
ATOM 3123 N N . HIS A 1 386 ? 12.305 -12.269 5.478 1.00 97.06 386 HIS A N 1
ATOM 3124 C CA . HIS A 1 386 ? 12.397 -13.564 4.815 1.00 97.06 386 HIS A CA 1
ATOM 3125 C C . HIS A 1 386 ? 12.524 -13.414 3.299 1.00 97.06 386 HIS A C 1
ATOM 3127 O O . HIS A 1 386 ? 13.335 -14.130 2.710 1.00 97.06 386 HIS A O 1
ATOM 3133 N N . SER A 1 387 ? 11.814 -12.465 2.683 1.00 97.56 387 SER A N 1
ATOM 3134 C CA . SER A 1 387 ? 11.964 -12.170 1.257 1.00 97.56 387 SER A CA 1
ATOM 3135 C C . SER A 1 387 ? 13.388 -11.706 0.932 1.00 97.56 387 SER A C 1
ATOM 3137 O O . SER A 1 387 ? 14.073 -12.324 0.121 1.00 97.56 387 SER A O 1
ATOM 3139 N N . PHE A 1 388 ? 13.908 -10.708 1.653 1.00 96.75 388 PHE A N 1
ATOM 3140 C CA . PHE A 1 388 ? 15.253 -10.162 1.434 1.00 96.75 388 PHE A CA 1
ATOM 3141 C C . PHE A 1 388 ? 16.373 -11.186 1.661 1.00 96.75 388 PHE A C 1
ATOM 3143 O O . PHE A 1 388 ? 17.452 -11.059 1.090 1.00 96.75 388 PHE A O 1
ATOM 3150 N N . LYS A 1 389 ? 16.156 -12.197 2.508 1.00 96.44 389 LYS A N 1
ATOM 3151 C CA . LYS A 1 389 ? 17.152 -13.246 2.769 1.00 96.44 389 LYS A CA 1
ATOM 3152 C C . LYS A 1 389 ? 17.185 -14.352 1.720 1.00 96.44 389 LYS A C 1
ATOM 3154 O O . LYS A 1 389 ? 18.211 -15.019 1.613 1.00 96.44 389 LYS A O 1
ATOM 3159 N N . HIS A 1 390 ? 16.093 -14.567 0.990 1.00 96.88 390 HIS A N 1
ATOM 3160 C CA . HIS A 1 390 ? 15.939 -15.742 0.127 1.00 96.88 390 HIS A CA 1
ATOM 3161 C C . HIS A 1 390 ? 15.637 -15.403 -1.335 1.00 96.88 390 HIS A C 1
ATOM 3163 O O . HIS A 1 390 ? 15.663 -16.306 -2.167 1.00 96.88 390 HIS A O 1
ATOM 3169 N N . GLN A 1 391 ? 15.373 -14.136 -1.656 1.00 97.31 391 GLN A N 1
ATOM 3170 C CA . GLN A 1 391 ? 15.119 -13.669 -3.014 1.00 97.31 391 GLN A CA 1
ATOM 3171 C C . GLN A 1 391 ? 16.191 -12.673 -3.468 1.00 97.31 391 GLN A C 1
ATOM 3173 O O . GLN A 1 391 ? 16.664 -11.870 -2.660 1.00 97.31 391 GLN A O 1
ATOM 3178 N N . PRO A 1 392 ? 16.567 -12.685 -4.759 1.00 97.12 392 PRO A N 1
ATOM 3179 C CA . PRO A 1 392 ? 17.368 -11.614 -5.341 1.00 97.12 392 PRO A CA 1
ATOM 3180 C C . PRO A 1 392 ? 16.583 -10.296 -5.324 1.00 97.12 392 PRO A C 1
ATOM 3182 O O . PRO A 1 392 ? 15.353 -10.312 -5.295 1.00 97.12 392 PRO A O 1
ATOM 3185 N N . HIS A 1 393 ? 17.279 -9.157 -5.412 1.00 97.00 393 HIS A N 1
ATOM 3186 C CA . HIS A 1 393 ? 16.665 -7.824 -5.365 1.00 97.00 393 HIS A CA 1
ATOM 3187 C C . HIS A 1 393 ? 15.428 -7.702 -6.274 1.00 97.00 393 HIS A C 1
ATOM 3189 O O . HIS A 1 393 ? 14.359 -7.332 -5.780 1.00 97.00 393 HIS A O 1
ATOM 3195 N N . VAL A 1 394 ? 15.546 -8.116 -7.545 1.00 96.69 394 VAL A N 1
ATOM 3196 C CA . VAL A 1 394 ? 14.470 -8.075 -8.555 1.00 96.69 394 VAL A CA 1
ATOM 3197 C C . VAL A 1 394 ? 13.168 -8.777 -8.128 1.00 96.69 394 VAL A C 1
ATOM 3199 O O . VAL A 1 394 ? 12.101 -8.390 -8.598 1.00 96.69 394 VAL A O 1
ATOM 3202 N N . TYR A 1 395 ? 13.229 -9.758 -7.218 1.00 96.56 395 TYR A N 1
ATOM 3203 C CA . TYR A 1 395 ? 12.065 -10.507 -6.710 1.00 96.56 395 TYR A CA 1
ATOM 3204 C C . TYR A 1 395 ? 11.861 -10.390 -5.197 1.00 96.56 395 TYR A C 1
ATOM 3206 O O . TYR A 1 395 ? 11.043 -11.100 -4.618 1.00 96.56 395 TYR A O 1
ATOM 3214 N N . SER A 1 396 ? 12.609 -9.508 -4.538 1.00 95.31 396 SER A N 1
ATOM 3215 C CA . SER A 1 396 ? 12.534 -9.329 -3.089 1.00 95.31 396 SER A CA 1
ATOM 3216 C C . SER A 1 396 ? 11.311 -8.511 -2.646 1.00 95.31 396 SER A C 1
ATOM 3218 O O . SER A 1 396 ? 10.873 -8.619 -1.499 1.00 95.31 396 SER A O 1
ATOM 3220 N N . GLY A 1 397 ? 10.729 -7.723 -3.553 1.00 92.50 397 GLY A N 1
ATOM 3221 C CA . GLY A 1 397 ? 9.454 -7.046 -3.343 1.00 92.50 397 GLY A CA 1
ATOM 3222 C C . GLY A 1 397 ? 8.289 -7.985 -3.644 1.00 92.50 397 GLY A C 1
ATOM 3223 O O . GLY A 1 397 ? 8.212 -8.552 -4.731 1.00 92.50 397 GLY A O 1
ATOM 3224 N N . TYR A 1 398 ? 7.372 -8.133 -2.693 1.00 91.62 398 TYR A N 1
ATOM 3225 C CA . TYR A 1 398 ? 6.113 -8.850 -2.890 1.00 91.62 398 TYR A CA 1
ATOM 3226 C C . TYR A 1 398 ? 5.001 -7.883 -3.305 1.00 91.62 398 TYR A C 1
ATOM 3228 O O . TYR A 1 398 ? 5.032 -6.695 -2.978 1.00 91.62 398 TYR A O 1
ATOM 3236 N N . SER A 1 399 ? 4.000 -8.387 -4.027 1.00 89.62 399 SER A N 1
ATOM 3237 C CA . SER A 1 399 ? 2.858 -7.568 -4.428 1.00 89.62 399 SER A CA 1
ATOM 3238 C C . SER A 1 399 ? 2.012 -7.154 -3.224 1.00 89.62 399 SER A C 1
ATOM 3240 O O . SER A 1 399 ? 1.913 -7.876 -2.227 1.00 89.62 399 SER A O 1
ATOM 3242 N N . ILE A 1 400 ? 1.330 -6.011 -3.341 1.00 87.06 400 ILE A N 1
ATOM 3243 C CA . ILE A 1 400 ? 0.401 -5.536 -2.306 1.00 87.06 400 ILE A CA 1
ATOM 3244 C C . ILE A 1 400 ? -0.723 -6.547 -2.032 1.00 87.06 400 ILE A C 1
ATOM 3246 O O . ILE A 1 400 ? -1.206 -6.641 -0.910 1.00 87.06 400 ILE A O 1
ATOM 3250 N N . PHE A 1 401 ? -1.073 -7.372 -3.027 1.00 89.12 401 PHE A N 1
ATOM 3251 C CA . PHE A 1 401 ? -2.038 -8.461 -2.884 1.00 89.12 401 PHE A CA 1
ATOM 3252 C C . PHE A 1 401 ? -1.644 -9.475 -1.793 1.00 89.12 401 PHE A C 1
ATOM 3254 O O . PHE A 1 401 ? -2.513 -10.039 -1.136 1.00 89.12 401 PHE A O 1
ATOM 3261 N N . LEU A 1 402 ? -0.342 -9.696 -1.573 1.00 92.94 402 LEU A N 1
ATOM 3262 C CA . LEU A 1 402 ? 0.174 -10.622 -0.557 1.00 92.94 402 LEU A CA 1
ATOM 3263 C C . LEU A 1 402 ? 0.578 -9.930 0.751 1.00 92.94 402 LEU A C 1
ATOM 3265 O O . LEU A 1 402 ? 0.849 -10.613 1.741 1.00 92.94 402 LEU A O 1
ATOM 3269 N N . ALA A 1 403 ? 0.653 -8.596 0.769 1.00 90.44 403 ALA A N 1
ATOM 3270 C CA . ALA A 1 403 ? 1.260 -7.844 1.864 1.00 90.44 403 ALA A CA 1
ATOM 3271 C C . ALA A 1 403 ? 0.559 -8.076 3.215 1.00 90.44 403 ALA A C 1
ATOM 3273 O O . ALA A 1 403 ? 1.242 -8.244 4.225 1.00 90.44 403 ALA A O 1
ATOM 3274 N N . GLU A 1 404 ? -0.774 -8.172 3.214 1.00 93.94 404 GLU A N 1
ATOM 3275 C CA . GLU A 1 404 ? -1.606 -8.304 4.422 1.00 93.94 404 GLU A CA 1
ATOM 3276 C C . GLU A 1 404 ? -1.725 -9.733 4.974 1.00 93.94 404 GLU A C 1
ATOM 3278 O O . GLU A 1 404 ? -2.291 -9.950 6.047 1.00 93.94 404 GLU A O 1
ATOM 3283 N N . VAL A 1 405 ? -1.204 -10.740 4.264 1.00 95.75 405 VAL A N 1
ATOM 3284 C CA . VAL A 1 405 ? -1.347 -12.145 4.684 1.00 95.75 405 VAL A CA 1
ATOM 3285 C C . VAL A 1 405 ? -0.572 -12.408 5.977 1.00 95.75 405 VAL A C 1
ATOM 3287 O O . VAL A 1 405 ? -1.103 -13.005 6.914 1.00 95.75 405 VAL A O 1
ATOM 3290 N N . ALA A 1 406 ? 0.683 -11.954 6.043 1.00 96.94 406 ALA A N 1
ATOM 3291 C CA . ALA A 1 406 ? 1.561 -12.203 7.186 1.00 96.94 406 ALA A CA 1
ATOM 3292 C C . ALA A 1 406 ? 1.138 -11.416 8.437 1.00 96.94 406 ALA A C 1
ATOM 3294 O O . ALA A 1 406 ? 1.125 -11.966 9.539 1.00 96.94 406 ALA A O 1
ATOM 3295 N N . SER A 1 407 ? 0.770 -10.144 8.265 1.00 96.69 407 SER A N 1
ATOM 3296 C CA . SER A 1 407 ? 0.310 -9.267 9.344 1.00 96.69 407 SER A CA 1
ATOM 3297 C C . SER A 1 407 ? -0.992 -9.787 9.967 1.00 96.69 407 SER A C 1
ATOM 3299 O O . SER A 1 407 ? -1.043 -10.031 11.175 1.00 96.69 407 SER A O 1
ATOM 3301 N N . THR A 1 408 ? -1.988 -10.112 9.138 1.00 96.00 408 THR A N 1
ATOM 3302 C CA . THR A 1 408 ? -3.280 -10.653 9.594 1.00 96.00 408 THR A CA 1
ATOM 3303 C C . THR A 1 408 ? -3.133 -12.025 10.265 1.00 96.00 408 THR A C 1
ATOM 3305 O O . THR A 1 408 ? -3.795 -12.306 11.269 1.00 96.00 408 THR A O 1
ATOM 3308 N N . LEU A 1 409 ? -2.255 -12.899 9.751 1.00 97.50 409 LEU A N 1
ATOM 3309 C CA . LEU A 1 409 ? -1.971 -14.191 10.387 1.00 97.50 409 LEU A CA 1
ATOM 3310 C C . LEU A 1 409 ? -1.396 -14.002 11.796 1.00 97.50 409 LEU A C 1
ATOM 3312 O O . LEU A 1 409 ? -1.833 -14.681 12.728 1.00 97.50 409 LEU A O 1
ATOM 3316 N N . ASN A 1 410 ? -0.442 -13.081 11.961 1.00 98.12 410 ASN A N 1
ATOM 3317 C CA . ASN A 1 410 ? 0.149 -12.796 13.264 1.00 98.12 410 ASN A CA 1
ATOM 3318 C C . ASN A 1 410 ? -0.904 -12.315 14.273 1.00 98.12 410 ASN A C 1
ATOM 3320 O O . ASN A 1 410 ? -0.926 -12.792 15.408 1.00 98.12 410 ASN A O 1
ATOM 3324 N N . GLU A 1 411 ? -1.802 -11.415 13.867 1.00 97.19 411 GLU A N 1
ATOM 3325 C CA . GLU A 1 411 ? -2.908 -10.966 14.719 1.00 97.19 411 GLU A CA 1
ATOM 3326 C C . GLU A 1 411 ? -3.836 -12.116 15.118 1.00 97.19 411 GLU A C 1
ATOM 3328 O O . GLU A 1 411 ? -4.176 -12.258 16.294 1.00 97.19 411 GLU A O 1
ATOM 3333 N N . CYS A 1 412 ? -4.200 -12.985 14.170 1.00 97.25 412 CYS A N 1
ATOM 3334 C CA . CYS A 1 412 ? -5.052 -14.143 14.443 1.00 97.25 412 CYS A CA 1
ATOM 3335 C C . CYS A 1 412 ? -4.404 -15.116 15.442 1.00 97.25 412 CYS A C 1
ATOM 3337 O O . CYS A 1 412 ? -5.080 -15.626 16.337 1.00 97.25 412 CYS A O 1
ATOM 3339 N N . LEU A 1 413 ? -3.098 -15.364 15.318 1.00 98.44 413 LEU A N 1
ATOM 3340 C CA . LEU A 1 413 ? -2.350 -16.224 16.240 1.00 98.44 413 LEU A CA 1
ATOM 3341 C C . LEU A 1 413 ? -2.209 -15.594 17.630 1.00 98.44 413 LEU A C 1
ATOM 3343 O O . LEU A 1 413 ? -2.396 -16.278 18.640 1.00 98.44 413 LEU A O 1
ATOM 3347 N N . LEU A 1 414 ? -1.937 -14.287 17.699 1.00 98.38 414 LEU A N 1
ATOM 3348 C CA . LEU A 1 414 ? -1.925 -13.545 18.958 1.00 98.38 414 LEU A CA 1
ATOM 3349 C C . LEU A 1 414 ? -3.291 -13.623 19.651 1.00 98.38 414 LEU A C 1
ATOM 3351 O O . LEU A 1 414 ? -3.369 -13.935 20.840 1.00 98.38 414 LEU A O 1
ATOM 3355 N N . LEU A 1 415 ? -4.372 -13.386 18.910 1.00 97.38 415 LEU A N 1
ATOM 3356 C CA . LEU A 1 415 ? -5.733 -13.485 19.420 1.00 97.38 415 LEU A CA 1
ATOM 3357 C C . LEU A 1 415 ? -6.035 -14.888 19.965 1.00 97.38 415 LEU A C 1
ATOM 3359 O O . LEU A 1 415 ? -6.540 -15.013 21.082 1.00 97.38 415 LEU A O 1
ATOM 3363 N N . ASP A 1 416 ? -5.731 -15.938 19.199 1.00 97.94 416 ASP A N 1
ATOM 3364 C CA . ASP A 1 416 ? -5.939 -17.330 19.611 1.00 97.94 416 ASP A CA 1
ATOM 3365 C C . ASP A 1 416 ? -5.171 -17.652 20.904 1.00 97.94 416 ASP A C 1
ATOM 3367 O O . ASP A 1 416 ? -5.732 -18.229 21.842 1.00 97.94 416 ASP A O 1
ATOM 3371 N N . HIS A 1 417 ? -3.921 -17.194 21.009 1.00 98.12 417 HIS A N 1
ATOM 3372 C CA . HIS A 1 417 ? -3.126 -17.320 22.227 1.00 98.12 417 HIS A CA 1
ATOM 3373 C C . HIS A 1 417 ? -3.789 -16.633 23.428 1.00 98.12 417 HIS A C 1
ATOM 3375 O O . HIS A 1 417 ? -3.946 -17.245 24.491 1.00 98.12 417 HIS A O 1
ATOM 3381 N N . LEU A 1 418 ? -4.223 -15.381 23.267 1.00 97.06 418 LEU A N 1
ATOM 3382 C CA . LEU A 1 418 ? -4.892 -14.624 24.325 1.00 97.06 418 LEU A CA 1
ATOM 3383 C C . LEU A 1 418 ? -6.209 -15.291 24.751 1.00 97.06 418 LEU A C 1
ATOM 3385 O O . LEU A 1 418 ? -6.484 -15.400 25.948 1.00 97.06 418 LEU A O 1
ATOM 3389 N N . LEU A 1 419 ? -6.992 -15.808 23.798 1.00 97.31 419 LEU A N 1
ATOM 3390 C CA . LEU A 1 419 ? -8.242 -16.528 24.057 1.00 97.31 419 LEU A CA 1
ATOM 3391 C C . LEU A 1 419 ? -8.035 -17.855 24.793 1.00 97.31 419 LEU A C 1
ATOM 3393 O O . LEU A 1 419 ? -8.908 -18.250 25.571 1.00 97.31 419 LEU A O 1
ATOM 3397 N N . LYS A 1 420 ? -6.920 -18.552 24.551 1.00 97.19 420 LYS A N 1
ATOM 3398 C CA . LYS A 1 420 ? -6.552 -19.786 25.264 1.00 97.19 420 LYS A CA 1
ATOM 3399 C C . LYS A 1 420 ? -6.042 -19.516 26.678 1.00 97.19 420 LYS A C 1
ATOM 3401 O O . LYS A 1 420 ? -6.218 -20.358 27.554 1.00 97.19 420 LYS A O 1
ATOM 3406 N N . LYS A 1 421 ? -5.412 -18.360 26.902 1.00 95.81 421 LYS A N 1
ATOM 3407 C CA . LYS A 1 421 ? -4.805 -17.991 28.187 1.00 95.81 421 LYS A CA 1
ATOM 3408 C C . LYS A 1 421 ? -5.782 -17.305 29.142 1.00 95.81 421 LYS A C 1
ATOM 3410 O O . LYS A 1 421 ? -5.669 -17.480 30.353 1.00 95.81 421 LYS A O 1
ATOM 3415 N N . THR A 1 422 ? -6.718 -16.511 28.624 1.00 94.19 422 THR A N 1
ATOM 3416 C CA . THR A 1 422 ? -7.634 -15.745 29.474 1.00 94.19 422 THR A CA 1
ATOM 3417 C C . THR A 1 422 ? -8.699 -16.630 30.125 1.00 94.19 422 THR A C 1
ATOM 3419 O O . THR A 1 422 ? -9.391 -17.402 29.460 1.00 94.19 422 THR A O 1
ATOM 3422 N N . THR A 1 423 ? -8.871 -16.474 31.437 1.00 94.00 423 THR A N 1
ATOM 3423 C CA . THR A 1 423 ? -9.997 -17.030 32.203 1.00 94.00 423 THR A CA 1
ATOM 3424 C C . THR A 1 423 ? -11.034 -15.966 32.562 1.00 94.00 423 THR A C 1
ATOM 3426 O O . THR A 1 423 ? -12.137 -16.307 32.990 1.00 94.00 423 THR A O 1
ATOM 3429 N N . ASP A 1 424 ? -10.717 -14.684 32.354 1.00 91.62 424 ASP A N 1
ATOM 3430 C CA . ASP A 1 424 ? -11.652 -13.589 32.573 1.00 91.62 424 ASP A CA 1
ATOM 3431 C C . ASP A 1 424 ? -12.674 -13.519 31.431 1.00 91.62 424 ASP A C 1
ATOM 3433 O O . ASP A 1 424 ? -12.340 -13.394 30.247 1.00 91.62 424 ASP A O 1
ATOM 3437 N N . LYS A 1 425 ? -13.952 -13.575 31.807 1.00 91.38 425 LYS A N 1
ATOM 3438 C CA . LYS A 1 425 ? -15.076 -13.524 30.875 1.00 91.38 425 LYS A CA 1
ATOM 3439 C C . LYS A 1 425 ? -15.147 -12.181 30.150 1.00 91.38 425 LYS A C 1
ATOM 3441 O O . LYS A 1 425 ? -15.484 -12.180 28.968 1.00 91.38 425 LYS A O 1
ATOM 3446 N N . ALA A 1 426 ? -14.850 -11.065 30.820 1.00 89.00 426 ALA A N 1
ATOM 3447 C CA . ALA A 1 426 ? -14.918 -9.745 30.195 1.00 89.00 426 ALA A CA 1
ATOM 3448 C C . ALA A 1 426 ? -13.840 -9.603 29.112 1.00 89.00 426 ALA A C 1
ATOM 3450 O O . ALA A 1 426 ? -14.166 -9.300 27.963 1.00 89.00 426 ALA A O 1
ATOM 3451 N N . MET A 1 427 ? -12.593 -9.949 29.436 1.00 89.62 427 MET A N 1
ATOM 3452 C CA . MET A 1 427 ? -11.489 -10.012 28.479 1.00 89.62 427 MET A CA 1
ATOM 3453 C C . MET A 1 427 ? -11.772 -10.983 27.326 1.00 89.62 427 MET A C 1
ATOM 3455 O O . MET A 1 427 ? -11.572 -10.646 26.162 1.00 89.62 427 MET A O 1
ATOM 3459 N N . ARG A 1 428 ? -12.308 -12.178 27.609 1.00 93.50 428 ARG A N 1
ATOM 3460 C CA . ARG A 1 428 ? -12.672 -13.137 26.555 1.00 93.50 428 ARG A CA 1
ATOM 3461 C C . ARG A 1 428 ? -13.696 -12.555 25.578 1.00 93.50 428 ARG A C 1
ATOM 3463 O O . ARG A 1 428 ? -13.542 -12.715 24.370 1.00 93.50 428 ARG A O 1
ATOM 3470 N N . LEU A 1 429 ? -14.740 -11.900 26.087 1.00 92.25 429 LEU A N 1
ATOM 3471 C CA . LEU A 1 429 ? -15.758 -11.260 25.251 1.00 92.25 429 LEU A CA 1
ATOM 3472 C C . LEU A 1 429 ? -15.185 -10.084 24.455 1.00 92.25 429 LEU A C 1
ATOM 3474 O O . LEU A 1 429 ? -15.552 -9.917 23.295 1.00 92.25 429 LEU A O 1
ATOM 3478 N N . PHE A 1 430 ? -14.276 -9.308 25.051 1.00 90.56 430 PHE A N 1
ATOM 3479 C CA . PHE A 1 430 ? -13.574 -8.229 24.362 1.00 90.56 430 PHE A CA 1
ATOM 3480 C C . PHE A 1 430 ? -12.785 -8.759 23.160 1.00 90.56 430 PHE A C 1
ATOM 3482 O O . PHE A 1 430 ? -13.000 -8.292 22.047 1.00 90.56 430 PHE A O 1
ATOM 3489 N N . LEU A 1 431 ? -11.949 -9.783 23.363 1.00 93.38 431 LEU A N 1
ATOM 3490 C CA . LEU A 1 431 ? -11.136 -10.397 22.307 1.00 93.38 431 LEU A CA 1
ATOM 3491 C C . LEU A 1 431 ? -12.000 -10.979 21.178 1.00 93.38 431 LEU A C 1
ATOM 3493 O O . LEU A 1 431 ? -11.730 -10.751 20.002 1.00 93.38 431 LEU A O 1
ATOM 3497 N N . LEU A 1 432 ? -13.081 -11.688 21.523 1.00 94.38 432 LEU A N 1
ATOM 3498 C CA . LEU A 1 432 ? -14.022 -12.208 20.526 1.00 94.38 432 LEU A CA 1
ATOM 3499 C C . LEU A 1 432 ? -14.686 -11.080 19.730 1.00 94.38 432 LEU A C 1
ATOM 3501 O O . LEU A 1 432 ? -14.823 -11.189 18.515 1.00 94.38 432 LEU A O 1
ATOM 3505 N N . ASN A 1 433 ? -15.098 -9.998 20.394 1.00 92.31 433 ASN A N 1
ATOM 3506 C CA . ASN A 1 433 ? -15.689 -8.860 19.703 1.00 92.31 433 ASN A CA 1
ATOM 3507 C C . ASN A 1 433 ? -14.674 -8.132 18.809 1.00 92.31 433 ASN A C 1
ATOM 3509 O O . ASN A 1 433 ? -15.037 -7.757 17.700 1.00 92.31 433 ASN A O 1
ATOM 3513 N N . HIS A 1 434 ? -13.433 -7.956 19.270 1.00 89.88 434 HIS A N 1
ATOM 3514 C CA . HIS A 1 434 ? -12.350 -7.359 18.488 1.00 89.88 434 HIS A CA 1
ATOM 3515 C C . HIS A 1 434 ? -12.173 -8.106 17.159 1.00 89.88 434 HIS A C 1
ATOM 3517 O O . HIS A 1 434 ? -12.270 -7.500 16.096 1.00 89.88 434 HIS A O 1
ATOM 3523 N N . TYR A 1 435 ? -12.073 -9.437 17.206 1.00 93.00 435 TYR A N 1
ATOM 3524 C CA . TYR A 1 435 ? -11.978 -10.267 16.003 1.00 93.00 435 TYR A CA 1
ATOM 3525 C C . TYR A 1 435 ? -13.178 -10.133 15.064 1.00 93.00 435 TYR A C 1
ATOM 3527 O O . TYR A 1 435 ? -13.020 -10.014 13.852 1.00 93.00 435 TYR A O 1
ATOM 3535 N N . LEU A 1 436 ? -14.396 -10.153 15.612 1.00 94.62 436 LEU A N 1
ATOM 3536 C CA . LEU A 1 436 ? -15.612 -10.035 14.807 1.00 94.62 436 LEU A CA 1
ATOM 3537 C C . LEU A 1 436 ? -15.717 -8.659 14.134 1.00 94.62 436 LEU A C 1
ATOM 3539 O O . LEU A 1 436 ? -16.142 -8.585 12.980 1.00 94.62 436 LEU A O 1
ATOM 3543 N N . GLU A 1 437 ? -15.302 -7.586 14.814 1.00 91.69 437 GLU A N 1
ATOM 3544 C CA . GLU A 1 437 ? -15.231 -6.246 14.225 1.00 91.69 437 GLU A CA 1
ATOM 3545 C C . GLU A 1 437 ? -14.169 -6.154 13.127 1.00 91.69 437 GLU A C 1
ATOM 3547 O O . GLU A 1 437 ? -14.471 -5.641 12.046 1.00 91.69 437 GLU A O 1
ATOM 3552 N N . GLN A 1 438 ? -12.972 -6.706 13.350 1.00 90.56 438 GLN A N 1
ATOM 3553 C CA . GLN A 1 438 ? -11.931 -6.783 12.322 1.00 90.56 438 GLN A CA 1
ATOM 3554 C C . GLN A 1 438 ? -12.421 -7.563 11.095 1.00 90.56 438 GLN A C 1
ATOM 3556 O O . GLN A 1 438 ? -12.367 -7.061 9.973 1.00 90.56 438 GLN A O 1
ATOM 3561 N N . PHE A 1 439 ? -13.005 -8.749 11.290 1.00 94.31 439 PHE A N 1
ATOM 3562 C CA . PHE A 1 439 ? -13.520 -9.568 10.191 1.00 94.31 439 PHE A CA 1
ATOM 3563 C C . PHE A 1 439 ? -14.647 -8.857 9.426 1.00 94.31 439 PHE A C 1
ATOM 3565 O O . PHE A 1 439 ? -14.666 -8.845 8.193 1.00 94.31 439 PHE A O 1
ATOM 3572 N N . ARG A 1 440 ? -15.582 -8.209 10.135 1.00 95.00 440 ARG A N 1
ATOM 3573 C CA . ARG A 1 440 ? -16.636 -7.388 9.519 1.00 95.00 440 ARG A CA 1
ATOM 3574 C C . ARG A 1 440 ? -16.039 -6.253 8.684 1.00 95.00 440 ARG A C 1
ATOM 3576 O O . ARG A 1 440 ? -16.494 -6.022 7.563 1.00 95.00 440 ARG A O 1
ATOM 3583 N N . GLY A 1 441 ? -15.069 -5.529 9.239 1.00 93.25 441 GLY A N 1
ATOM 3584 C CA . GLY A 1 441 ? -14.445 -4.361 8.621 1.00 93.25 441 GLY A CA 1
ATOM 3585 C C . GLY A 1 441 ? -13.582 -4.690 7.404 1.00 93.25 441 GLY A C 1
ATOM 3586 O O . GLY A 1 441 ? -13.587 -3.917 6.446 1.00 93.25 441 GLY A O 1
ATOM 3587 N N . THR A 1 442 ? -12.898 -5.834 7.421 1.00 92.88 442 THR A N 1
ATOM 3588 C CA . THR A 1 442 ? -11.920 -6.220 6.392 1.00 92.88 442 THR A CA 1
ATOM 3589 C C . THR A 1 442 ? -12.507 -7.146 5.330 1.00 92.88 442 THR A C 1
ATOM 3591 O O . THR A 1 442 ? -12.164 -7.010 4.164 1.00 92.88 442 THR A O 1
ATOM 3594 N N . VAL A 1 443 ? -13.435 -8.045 5.681 1.00 96.00 443 VAL A N 1
ATOM 3595 C CA . VAL A 1 443 ? -14.026 -8.991 4.715 1.00 96.00 443 VAL A CA 1
ATOM 3596 C C . VAL A 1 443 ? -15.365 -8.478 4.198 1.00 96.00 443 VAL A C 1
ATOM 3598 O O . VAL A 1 443 ? -15.491 -8.153 3.020 1.00 96.00 443 VAL A O 1
ATOM 3601 N N . PHE A 1 444 ? -16.371 -8.347 5.069 1.00 97.50 444 PHE A N 1
ATOM 3602 C CA . PHE A 1 444 ? -17.731 -7.994 4.636 1.00 97.50 444 PHE A CA 1
ATOM 3603 C C . PHE A 1 444 ? -17.812 -6.572 4.068 1.00 97.50 444 PHE A C 1
ATOM 3605 O O . PHE A 1 444 ? -18.343 -6.366 2.979 1.00 97.50 444 PHE A O 1
ATOM 3612 N N . ARG A 1 445 ? -17.271 -5.577 4.784 1.00 96.88 445 ARG A N 1
ATOM 3613 C CA . ARG A 1 445 ? -17.341 -4.173 4.353 1.00 96.88 445 ARG A CA 1
ATOM 3614 C C . ARG A 1 445 ? -16.505 -3.903 3.101 1.00 96.88 445 ARG A C 1
ATOM 3616 O O . ARG A 1 445 ? -16.988 -3.198 2.221 1.00 96.88 445 ARG A O 1
ATOM 3623 N N . GLN A 1 446 ? -15.291 -4.449 3.002 1.00 97.06 446 GLN A N 1
ATOM 3624 C CA . GLN A 1 446 ? -14.466 -4.244 1.804 1.00 97.06 446 GLN A CA 1
ATOM 3625 C C . GLN A 1 446 ? -15.058 -4.966 0.596 1.00 97.06 446 GLN A C 1
ATOM 3627 O O . GLN A 1 446 ? -15.073 -4.399 -0.489 1.00 97.06 446 GLN A O 1
ATOM 3632 N N . THR A 1 447 ? -15.646 -6.153 0.780 1.00 98.19 447 THR A N 1
ATOM 3633 C CA . THR A 1 447 ? -16.340 -6.847 -0.318 1.00 98.19 447 THR A CA 1
ATOM 3634 C C . THR A 1 447 ? -17.582 -6.083 -0.779 1.00 98.19 447 THR A C 1
ATOM 3636 O O . THR A 1 447 ? -17.846 -6.018 -1.973 1.00 98.19 447 THR A O 1
ATOM 3639 N N . MET A 1 448 ? -18.302 -5.419 0.131 1.00 98.00 448 MET A N 1
ATOM 3640 C CA . MET A 1 448 ? -19.387 -4.502 -0.242 1.00 98.00 448 MET A CA 1
ATOM 3641 C C . MET A 1 448 ? -18.877 -3.326 -1.096 1.00 98.00 448 MET A C 1
ATOM 3643 O O . MET A 1 448 ? -19.540 -2.936 -2.055 1.00 98.00 448 MET A O 1
ATOM 3647 N N . PHE A 1 449 ? -17.705 -2.760 -0.781 1.00 98.38 449 PHE A N 1
ATOM 3648 C CA . PHE A 1 449 ? -17.088 -1.716 -1.608 1.00 98.38 449 PHE A CA 1
ATOM 3649 C C . PHE A 1 449 ? -16.628 -2.249 -2.966 1.00 98.38 449 PHE A C 1
ATOM 3651 O O . PHE A 1 449 ? -16.918 -1.619 -3.978 1.00 98.38 449 PHE A O 1
ATOM 3658 N N . ALA A 1 450 ? -16.000 -3.423 -2.991 1.00 98.12 450 ALA A N 1
ATOM 3659 C CA . ALA A 1 450 ? -15.585 -4.121 -4.203 1.00 98.12 450 ALA A CA 1
ATOM 3660 C C . ALA A 1 450 ? -16.777 -4.414 -5.135 1.00 98.12 450 ALA A C 1
ATOM 3662 O O . ALA A 1 450 ? -16.730 -4.173 -6.341 1.00 98.12 450 ALA A O 1
ATOM 3663 N N . GLU A 1 451 ? -17.895 -4.880 -4.577 1.00 98.38 451 GLU A N 1
ATOM 3664 C CA . GLU A 1 451 ? -19.125 -5.114 -5.330 1.00 98.38 451 GLU A CA 1
ATOM 3665 C C . GLU A 1 451 ? -19.726 -3.805 -5.861 1.00 98.38 451 GLU A C 1
ATOM 3667 O O . GLU A 1 451 ? -20.091 -3.729 -7.036 1.00 98.38 451 GLU A O 1
ATOM 3672 N N . PHE A 1 452 ? -19.790 -2.754 -5.037 1.00 98.06 452 PHE A N 1
ATOM 3673 C CA . PHE A 1 452 ? -20.256 -1.439 -5.480 1.00 98.06 452 PHE A CA 1
ATOM 3674 C C . PHE A 1 452 ? -19.385 -0.877 -6.612 1.00 98.06 452 PHE A C 1
ATOM 3676 O O . PHE A 1 452 ? -19.911 -0.413 -7.624 1.00 98.06 452 PHE A O 1
ATOM 3683 N N . GLU A 1 453 ? -18.063 -0.964 -6.478 1.00 97.75 453 GLU A N 1
ATOM 3684 C CA . GLU A 1 453 ? -17.103 -0.537 -7.492 1.00 97.75 453 GLU A CA 1
ATOM 3685 C C . GLU A 1 453 ? -17.289 -1.313 -8.800 1.00 97.75 453 GLU A C 1
ATOM 3687 O O . GLU A 1 453 ? -17.390 -0.692 -9.863 1.00 97.75 453 GLU A O 1
ATOM 3692 N N . LYS A 1 454 ? -17.431 -2.644 -8.729 1.00 97.12 454 LYS A N 1
ATOM 3693 C CA . LYS A 1 454 ? -17.753 -3.503 -9.879 1.00 97.12 454 LYS A CA 1
ATOM 3694 C C . LYS A 1 454 ? -19.038 -3.045 -10.575 1.00 97.12 454 LYS A C 1
ATOM 3696 O O . LYS A 1 454 ? -19.050 -2.900 -11.797 1.00 97.12 454 LYS A O 1
ATOM 3701 N N . ILE A 1 455 ? -20.113 -2.814 -9.818 1.00 96.81 455 ILE A N 1
ATOM 3702 C CA . ILE A 1 455 ? -21.417 -2.403 -10.364 1.00 96.81 455 ILE A CA 1
ATOM 3703 C C . ILE A 1 455 ? -21.304 -1.060 -11.085 1.00 96.81 455 ILE A C 1
ATOM 3705 O O . ILE A 1 455 ? -21.803 -0.905 -12.200 1.00 96.81 455 ILE A O 1
ATOM 3709 N N . VAL A 1 456 ? -20.657 -0.084 -10.452 1.00 96.81 456 VAL A N 1
ATOM 3710 C CA . VAL A 1 456 ? -20.526 1.267 -10.997 1.00 96.81 456 VAL A CA 1
ATOM 3711 C C . VAL A 1 456 ? -19.685 1.269 -12.276 1.00 96.81 456 VAL A C 1
ATOM 3713 O O . VAL A 1 456 ? -20.102 1.875 -13.264 1.00 96.81 456 VAL A O 1
ATOM 3716 N N . HIS A 1 457 ? -18.554 0.557 -12.297 1.00 97.44 457 HIS A N 1
ATOM 3717 C CA . HIS A 1 457 ? -17.730 0.420 -13.500 1.00 97.44 457 HIS A CA 1
ATOM 3718 C C . HIS A 1 457 ? -18.506 -0.230 -14.645 1.00 97.44 457 HIS A C 1
ATOM 3720 O O . HIS A 1 457 ? -18.567 0.345 -15.730 1.00 97.44 457 HIS A O 1
ATOM 3726 N N . TYR A 1 458 ? -19.176 -1.357 -14.387 1.00 96.00 458 TYR A N 1
ATOM 3727 C CA . TYR A 1 458 ? -19.957 -2.068 -15.402 1.00 96.00 458 TYR A CA 1
ATOM 3728 C C . TYR A 1 458 ? -21.049 -1.187 -16.024 1.00 96.00 458 TYR A C 1
ATOM 3730 O O . TYR A 1 458 ? -21.221 -1.151 -17.242 1.00 96.00 458 TYR A O 1
ATOM 3738 N N . LYS A 1 459 ? -21.769 -0.420 -15.196 1.00 95.81 459 LYS A N 1
ATOM 3739 C CA . LYS A 1 459 ? -22.805 0.504 -15.676 1.00 95.81 459 LYS A CA 1
ATOM 3740 C C . LYS A 1 459 ? -22.229 1.598 -16.577 1.00 95.81 459 LYS A C 1
ATOM 3742 O O . LYS A 1 459 ? -22.781 1.865 -17.643 1.00 95.81 459 LYS A O 1
ATOM 3747 N N . VAL A 1 460 ? -21.101 2.201 -16.193 1.00 95.00 460 VAL A N 1
ATOM 3748 C CA . VAL A 1 460 ? -20.432 3.223 -17.018 1.00 95.00 460 VAL A CA 1
ATOM 3749 C C . VAL A 1 460 ? -19.896 2.623 -18.321 1.00 95.00 460 VAL A C 1
ATOM 3751 O O . VAL A 1 460 ? -20.027 3.238 -19.379 1.00 95.00 460 VAL A O 1
ATOM 3754 N N . GLU A 1 461 ? -19.335 1.414 -18.279 1.00 95.38 461 GLU A N 1
ATOM 3755 C CA . GLU A 1 461 ? -18.873 0.687 -19.466 1.00 95.38 461 GLU A CA 1
ATOM 3756 C C . GLU A 1 461 ? -20.016 0.404 -20.450 1.00 95.38 461 GLU A C 1
ATOM 3758 O O . GLU A 1 461 ? -19.826 0.573 -21.659 1.00 95.38 461 GLU A O 1
ATOM 3763 N N . ALA A 1 462 ? -21.204 0.065 -19.937 1.00 94.69 462 ALA A N 1
ATOM 3764 C CA . ALA A 1 462 ? -22.434 -0.138 -20.704 1.00 94.69 462 ALA A CA 1
ATOM 3765 C C . ALA A 1 462 ? -23.073 1.166 -21.231 1.00 94.69 462 ALA A C 1
ATOM 3767 O O . ALA A 1 462 ? -24.072 1.120 -21.948 1.00 94.69 462 ALA A O 1
ATOM 3768 N N . GLY A 1 463 ? -22.505 2.334 -20.907 1.00 91.31 463 GLY A N 1
ATOM 3769 C CA . GLY A 1 463 ? -23.018 3.638 -21.332 1.00 91.31 463 GLY A CA 1
ATOM 3770 C C . GLY A 1 463 ? -24.197 4.153 -20.502 1.00 91.31 463 GLY A C 1
ATOM 3771 O O . GLY A 1 463 ? -24.847 5.117 -20.908 1.00 91.31 463 GLY A O 1
ATOM 3772 N N . GLU A 1 464 ? -24.478 3.550 -19.343 1.00 90.94 464 GLU A N 1
ATOM 3773 C CA . GLU A 1 464 ? -25.488 4.057 -18.415 1.00 90.94 464 GLU A CA 1
ATOM 3774 C C . GLU A 1 464 ? -24.990 5.333 -17.716 1.00 90.94 464 GLU A C 1
ATOM 3776 O O . GLU A 1 464 ? -23.844 5.431 -17.268 1.00 90.94 464 GLU A O 1
ATOM 3781 N N . ALA A 1 465 ? -25.874 6.323 -17.585 1.00 75.06 465 ALA A N 1
ATOM 3782 C CA . ALA A 1 465 ? -25.608 7.507 -16.779 1.00 75.06 465 ALA A CA 1
ATOM 3783 C C . ALA A 1 465 ? -25.965 7.234 -15.312 1.00 75.06 465 ALA A C 1
ATOM 3785 O O . ALA A 1 465 ? -27.091 6.842 -15.005 1.00 75.06 465 ALA A O 1
ATOM 3786 N N . LEU A 1 466 ? -25.024 7.492 -14.404 1.00 75.06 466 LEU A N 1
ATOM 3787 C CA . LEU A 1 466 ? -25.262 7.433 -12.964 1.00 75.06 466 LEU A CA 1
ATOM 3788 C C . LEU A 1 466 ? -25.449 8.849 -12.419 1.00 75.06 466 LEU A C 1
ATOM 3790 O O . LEU A 1 466 ? -24.572 9.703 -12.561 1.00 75.06 466 LEU A O 1
ATOM 3794 N N . GLY A 1 467 ? -26.631 9.093 -11.854 1.00 73.88 467 GLY A N 1
ATOM 3795 C CA . GLY A 1 467 ? -26.968 10.319 -11.135 1.00 73.88 467 GLY A CA 1
ATOM 3796 C C . GLY A 1 467 ? -26.525 10.276 -9.672 1.00 73.88 467 GLY A C 1
ATOM 3797 O O . GLY A 1 467 ? -26.001 9.267 -9.199 1.00 73.88 467 GLY A O 1
ATOM 3798 N N . ALA A 1 468 ? -26.735 11.398 -8.984 1.00 69.31 468 ALA A N 1
ATOM 3799 C CA . ALA A 1 468 ? -26.441 11.569 -7.562 1.00 69.31 468 ALA A CA 1
ATOM 3800 C C . ALA A 1 468 ? -27.520 11.004 -6.633 1.00 69.31 468 ALA A C 1
ATOM 3802 O O . ALA A 1 468 ? -28.692 10.910 -7.072 1.00 69.31 468 ALA A O 1
#

pLDDT: mean 94.97, std 4.37, range [66.69, 98.69]

Nearest PDB structures (foldseek):
  3ce2-assembly1_A  TM=9.334E-01  e=8.810E-30  Chlamydia abortus S26/3
  2qr4-assembly1_A  TM=8.114E-01  e=3.966E-24  Enterococcus faecium DO
  2qr4-assembly1_B  TM=8.086E-01  e=2.751E-23  Enterococcus faecium DO
  3sks-assembly1_A  TM=6.040E-01  e=1.254E-11  Bacillus anthracis str. Ames
  8ifz-assembly1_A  TM=6.567E-01  e=2.386E-05  Odocoileus virginianus

Radius of gyration: 25.73 Å; Cα contacts (8 Å, |Δi|>4): 487; chains: 1; bounding box: 63×45×64 Å

Solvent-accessible surface area (backbone atoms only — not comparable to full-atom values): 25419 Å² total; per-residue (Å²): 113,55,44,52,66,49,77,81,37,82,40,71,68,54,45,50,53,49,52,52,51,48,52,57,52,39,65,54,46,60,79,46,68,97,36,54,79,76,38,39,65,53,32,44,54,48,52,53,51,51,50,53,46,52,40,52,50,46,36,52,33,47,55,24,44,52,57,16,39,65,26,63,77,42,63,69,32,48,51,46,27,51,50,37,54,51,48,52,52,55,37,51,60,58,48,56,59,53,62,63,53,57,65,66,46,52,69,70,56,52,57,47,26,46,69,77,30,62,74,42,57,81,47,42,66,68,53,49,57,52,53,72,44,44,85,42,56,69,55,74,70,53,47,50,50,54,59,68,41,44,65,69,59,45,41,31,60,53,52,47,47,44,44,64,74,68,66,62,75,50,66,64,41,51,49,97,86,64,49,84,40,77,47,42,81,84,52,44,59,62,35,28,37,38,88,49,65,64,36,5,43,50,48,45,52,44,51,52,52,49,51,56,77,40,33,61,60,52,39,50,26,53,51,48,42,49,49,39,43,46,48,52,15,49,74,34,68,33,95,39,45,66,55,46,68,30,50,80,75,70,48,61,69,64,59,60,53,49,52,50,52,54,50,60,76,46,42,67,57,55,55,50,50,54,50,50,52,27,60,63,69,71,45,98,74,78,55,86,47,58,68,66,31,77,72,65,81,90,80,84,56,78,38,52,71,75,56,32,55,55,51,43,46,61,21,44,45,88,70,35,71,68,55,37,49,54,52,50,48,39,78,69,68,31,23,40,25,39,59,70,60,87,49,33,63,82,62,69,47,52,53,67,32,63,84,57,68,38,31,31,46,38,56,56,78,31,36,60,66,47,43,43,49,50,32,25,34,49,18,38,24,50,52,46,37,55,28,46,74,75,36,60,76,94,62,29,71,75,57,77,90,57,51,57,56,45,14,51,49,38,34,52,34,32,49,53,40,50,59,74,70,53,84,50,66,64,61,44,52,42,55,54,48,52,52,52,51,51,47,43,58,62,50,58,48,44,44,53,49,51,50,50,52,52,53,54,48,51,38,50,74,74,67,50,85,82,79,106

Sequence (468 aa):
MKWQLEQLYASDNAWEAEFSAVKEMGARMAKFQGRLAESADTFYQAMVLQDSIREKLARVFTYAKMRKDEDNANSHYQILTDRAQALIVEISSAGSYLTPELLNIPEETLARFFTEEPKLELYRHFIMELVRRKAHTLSANEERIMAMSGEVTGAPQNIFTMINNADLKFPSIKDEDGNEVELTKGRYIQFVESRDRRVRRDAFETLYGTYNKQRNTLATCLMSSVKKDVFTSRARHYATSRAYFLDENNIPEAVYDRLIEAVHDHNPLMHRYVRLRKEALGYDDLHMYDIYTPIIKGVDIKVPFREAKETVAAGLAPLGQDYVKVLREGMEGGWIDVLENQGKTSGAYSWGAYPGPPFVLLNYNESLDNMFTLAHEMGHSLHTWHSFKHQPHVYSGYSIFLAEVASTLNECLLLDHLLKKTTDKAMRLFLLNHYLEQFRGTVFRQTMFAEFEKIVHYKVEAGEALGA

Mean predicted aligned error: 4.59 Å

Foldseek 3Di:
DFFDLVLLPVDVVRLVVLLVVLLVLLVCLLVLFVPCLVALVSVVVNVVSVLVSVQSLQSSLQSLVVVCQQFVVPVVSVVSNVSSVVSVVSSCVSNVRVLVVLLPHDPVSVVVSCVVDVVCVLCVVVSVLSNLLSLLDDPPVLVVVVVVCCVVLCVLVVVCCCCVPPVQFFAWDQDPVGDTDGQDPVCLLVQLQDPDLRSLVRSVCRVVVSVVVCVQVNVVSVLSNLVSLQVSCVSSPHPFSLCVVCSNVPHDVVVLVVLLVVLVVCVVVVVVVQVVLCVLSVHPDDDPSSLSHDSFPDDFAFAPPVNLLVLLLVLCCVVDDVLSVVSNCCSVVRQEDEADDHRRDDDKAWDDGAPGFIHIYYHDDRGPVSSLVSQLRSQLRSLLNVLNVPGDSVRSDDDPVCRRVRSVVSSVSSLVSQCVPDPDPSSNVNSVVVVVSVCCVPRVVVSVVSVVSVVSSVCVSVVHDDGD

Secondary structure (DSSP, 8-state):
----GGGT-SSHHHHHHHHHHHHHHHHHGGGGTTTTTS-HHHHHHHHHHHHHHHHHHHHHHHHHHHHHHH-TT-HHHHHHHHHHHHHHHHHHHHTTTHHHHHHHS-HHHHHHHHHH-GGGGGGHHHHHHHHHTGGGPPPHHHHHHHHHTHHHHHHHHHHHHHIIIII--PPEEE-TTS-EEE--HHHHHHHHH-S-HHHHHHHHHHHHHHHHHTHHHHHHHHHHHHHHHHHHHHHTT-SSHHHHHHHTTT--HHHHHHHHHHHHHHHHHHHHHHHHHHHHHT-SS--GGGSSS-SS-S---B--HHHHHHHHHHHTGGG-HHHHHHHHHHHHTT-EE-S--TTPPSS-EEEE-SSS-EEEE----SBHHHHHHHHHHHHHHHHHHHHHHHS-HHHHSPPHHHHHHHHHHHHHHHHHHHHHH---HHHHHHHHHHH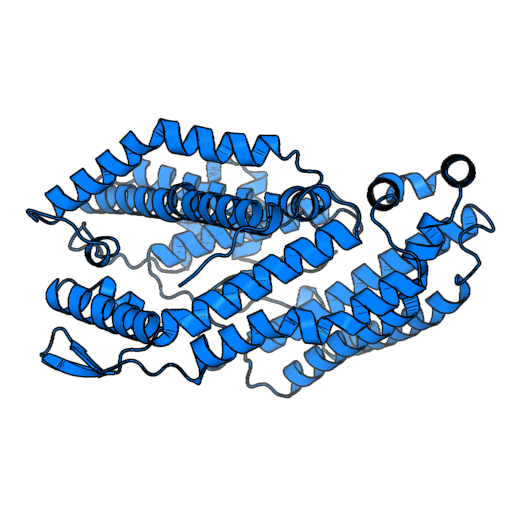HHHHIIIIIHHHHHHHHHHHHHHHHHTTPPP--